Protein AF-0000000084341054 (afdb_homodimer)

Radius of gyration: 23.6 Å; Cα contacts (8 Å, |Δi|>4): 1205; chains: 2; bounding box: 48×71×56 Å

Structure (mmCIF, N/CA/C/O backbone):
data_AF-0000000084341054-model_v1
#
loop_
_entity.id
_entity.type
_entity.pdbx_description
1 polymer 'Sugar phosphate isomerase/epimerase'
#
loop_
_atom_site.group_PDB
_atom_site.id
_atom_site.type_symbol
_atom_site.label_atom_id
_atom_site.label_alt_id
_atom_site.label_comp_id
_atom_site.label_asym_id
_atom_site.label_entity_id
_atom_site.label_seq_id
_atom_site.pdbx_PDB_ins_code
_atom_site.Cartn_x
_atom_site.Cartn_y
_atom_site.Cartn_z
_atom_site.occupancy
_atom_site.B_iso_or_equiv
_atom_site.auth_seq_id
_atom_site.auth_comp_id
_atom_site.auth_asym_id
_atom_site.auth_atom_id
_atom_site.pdbx_PDB_model_num
ATOM 1 N N . MET A 1 1 ? 18.031 -20.375 -13.469 1 88.19 1 MET A N 1
ATOM 2 C CA . MET A 1 1 ? 16.781 -20.484 -12.711 1 88.19 1 MET A CA 1
ATOM 3 C C . MET A 1 1 ? 16.094 -19.125 -12.625 1 88.19 1 MET A C 1
ATOM 5 O O . MET A 1 1 ? 16.703 -18.125 -12.211 1 88.19 1 MET A O 1
ATOM 9 N N . ILE A 1 2 ? 14.844 -19.094 -13.148 1 96.06 2 ILE A N 1
ATOM 10 C CA . ILE A 1 2 ? 14.109 -17.828 -13.211 1 96.06 2 ILE A CA 1
ATOM 11 C C . ILE A 1 2 ? 13 -17.828 -12.164 1 96.06 2 ILE A C 1
ATOM 13 O O . ILE A 1 2 ? 11.992 -18.531 -12.32 1 96.06 2 ILE A O 1
ATOM 17 N N . LEU A 1 3 ? 13.227 -17.141 -11.102 1 98.44 3 LEU A N 1
ATOM 18 C CA . LEU A 1 3 ? 12.25 -17.031 -10.016 1 98.44 3 LEU A CA 1
ATOM 19 C C . LEU A 1 3 ? 11.82 -15.57 -9.828 1 98.44 3 LEU A C 1
ATOM 21 O O . LEU A 1 3 ? 12.602 -14.656 -10.062 1 98.44 3 LEU A O 1
ATOM 25 N N . GLY A 1 4 ? 10.609 -15.43 -9.477 1 98.5 4 GLY A N 1
ATOM 26 C CA . GLY A 1 4 ? 10.117 -14.117 -9.062 1 98.5 4 GLY A CA 1
ATOM 27 C C . GLY A 1 4 ? 10.031 -13.961 -7.559 1 98.5 4 GLY A C 1
ATOM 28 O O . GLY A 1 4 ? 9.93 -14.945 -6.828 1 98.5 4 GLY A O 1
ATOM 29 N N . CYS A 1 5 ? 10.117 -12.742 -7.105 1 98.69 5 CYS A N 1
ATOM 30 C CA . CYS A 1 5 ? 9.875 -12.359 -5.719 1 98.69 5 CYS A CA 1
ATOM 31 C C . CYS A 1 5 ? 8.547 -11.617 -5.582 1 98.69 5 CYS A C 1
ATOM 33 O O . CYS A 1 5 ? 8.414 -10.484 -6.051 1 98.69 5 CYS A O 1
ATOM 35 N N . SER A 1 6 ? 7.629 -12.273 -4.914 1 97.94 6 SER A N 1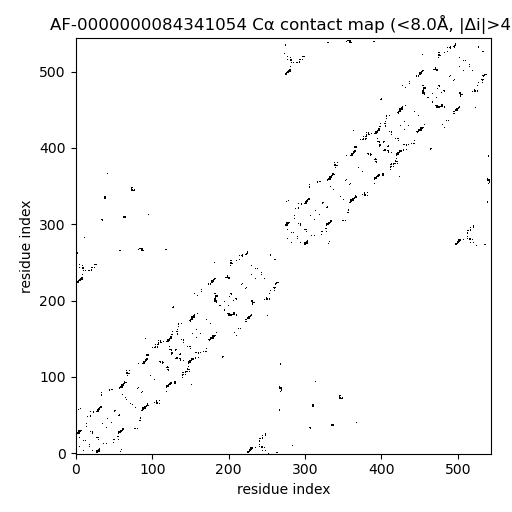
ATOM 36 C CA . SER A 1 6 ? 6.316 -11.656 -4.738 1 97.94 6 SER A CA 1
ATOM 37 C C . SER A 1 6 ? 6.422 -10.312 -4.031 1 97.94 6 SER A C 1
ATOM 39 O O . SER A 1 6 ? 7.32 -10.109 -3.211 1 97.94 6 SER A O 1
ATOM 41 N N . ALA A 1 7 ? 5.449 -9.461 -4.332 1 93.5 7 ALA A N 1
ATOM 42 C CA . ALA A 1 7 ? 5.352 -8.195 -3.613 1 93.5 7 ALA A CA 1
ATOM 43 C C . ALA A 1 7 ? 5.219 -8.422 -2.111 1 93.5 7 ALA A C 1
ATOM 45 O O . ALA A 1 7 ? 5.648 -7.59 -1.309 1 93.5 7 ALA A O 1
ATOM 46 N N . ASN A 1 8 ? 4.75 -9.562 -1.712 1 94.31 8 ASN A N 1
ATOM 47 C CA . ASN A 1 8 ? 4.383 -9.82 -0.324 1 94.31 8 ASN A CA 1
ATOM 48 C C . ASN A 1 8 ? 5.523 -10.484 0.443 1 94.31 8 ASN A C 1
ATOM 50 O O . ASN A 1 8 ? 5.469 -10.602 1.668 1 94.31 8 ASN A O 1
ATOM 54 N N . THR A 1 9 ? 6.551 -10.906 -0.236 1 97.38 9 THR A N 1
ATOM 55 C CA . THR A 1 9 ? 7.695 -11.523 0.423 1 97.38 9 THR A CA 1
ATOM 56 C C . THR A 1 9 ? 8.555 -10.477 1.125 1 97.38 9 THR A C 1
ATOM 58 O O . THR A 1 9 ? 9.047 -10.703 2.23 1 97.38 9 THR A O 1
ATOM 61 N N . LEU A 1 10 ? 8.734 -9.32 0.478 1 94.5 10 LEU A N 1
ATOM 62 C CA . LEU A 1 10 ? 9.438 -8.172 1.039 1 94.5 10 LEU A CA 1
ATOM 63 C C . LEU A 1 10 ? 8.484 -7.004 1.254 1 94.5 10 LEU A C 1
ATOM 65 O O . LEU A 1 10 ? 8.781 -5.875 0.859 1 94.5 10 LEU A O 1
ATOM 69 N N . ARG A 1 11 ? 7.406 -7.254 1.895 1 89.12 11 ARG A N 1
ATOM 70 C CA . ARG A 1 11 ? 6.199 -6.438 1.834 1 89.12 11 ARG A CA 1
ATOM 71 C C . ARG A 1 11 ? 6.406 -5.102 2.535 1 89.12 11 ARG A C 1
ATOM 73 O O . ARG A 1 11 ? 5.641 -4.156 2.322 1 89.12 11 ARG A O 1
ATOM 80 N N . PHE A 1 12 ? 7.445 -4.988 3.338 1 84.19 12 PHE A N 1
ATOM 81 C CA . PHE A 1 12 ? 7.586 -3.727 4.055 1 84.19 12 PHE A CA 1
ATOM 82 C C . PHE A 1 12 ? 8.719 -2.895 3.471 1 84.19 12 PHE A C 1
ATOM 84 O O . PHE A 1 12 ? 8.93 -1.75 3.877 1 84.19 12 PHE A O 1
ATOM 91 N N . ALA A 1 13 ? 9.445 -3.426 2.5 1 88.44 13 ALA A N 1
ATOM 92 C CA . ALA A 1 13 ? 10.492 -2.66 1.828 1 88.44 13 ALA A CA 1
ATOM 93 C C . ALA A 1 13 ? 9.898 -1.725 0.777 1 88.44 13 ALA A C 1
ATOM 95 O O . ALA A 1 13 ? 8.961 -2.094 0.07 1 88.44 13 ALA A O 1
ATOM 96 N N . ASP A 1 14 ? 10.469 -0.523 0.725 1 85.88 14 ASP A N 1
ATOM 97 C CA . ASP A 1 14 ? 10.047 0.362 -0.358 1 85.88 14 ASP A CA 1
ATOM 98 C C . ASP A 1 14 ? 10.508 -0.176 -1.713 1 85.88 14 ASP A C 1
ATOM 100 O O . ASP A 1 14 ? 11.297 -1.122 -1.777 1 85.88 14 ASP A O 1
ATOM 104 N N . LEU A 1 15 ? 10.039 0.408 -2.762 1 91.56 15 LEU A N 1
ATOM 105 C CA . LEU A 1 15 ? 10.211 -0.171 -4.09 1 91.56 15 LEU A CA 1
ATOM 106 C C . LEU A 1 15 ? 11.688 -0.258 -4.457 1 91.56 15 LEU A C 1
ATOM 108 O O . LEU A 1 15 ? 12.164 -1.316 -4.867 1 91.56 15 LEU A O 1
ATOM 112 N N . PRO A 1 16 ? 12.5 0.82 -4.266 1 91.88 16 PRO A N 1
ATOM 113 C CA . PRO A 1 16 ? 13.914 0.701 -4.617 1 91.88 16 PRO A CA 1
ATOM 114 C C . PRO A 1 16 ? 14.633 -0.383 -3.816 1 91.88 16 PRO A C 1
ATOM 116 O O . PRO A 1 16 ? 15.414 -1.157 -4.379 1 91.88 16 PRO A O 1
ATOM 119 N N . THR A 1 17 ? 14.312 -0.455 -2.564 1 92.5 17 THR A N 1
ATOM 120 C CA . THR A 1 17 ? 14.93 -1.463 -1.709 1 92.5 17 THR A CA 1
ATOM 121 C C . THR A 1 17 ? 14.5 -2.865 -2.135 1 92.5 17 THR A C 1
ATOM 123 O O . THR A 1 17 ? 15.328 -3.777 -2.197 1 92.5 17 THR A O 1
ATOM 126 N N . ARG A 1 18 ? 13.266 -3.014 -2.424 1 95.88 18 ARG A N 1
ATOM 127 C CA . ARG A 1 18 ? 12.742 -4.316 -2.828 1 95.88 18 ARG A CA 1
ATOM 128 C C . ARG A 1 18 ? 13.391 -4.785 -4.125 1 95.88 18 ARG A C 1
ATOM 130 O O . ARG A 1 18 ? 13.773 -5.949 -4.25 1 95.88 18 ARG A O 1
ATOM 137 N N . VAL A 1 19 ? 13.477 -3.898 -5.078 1 97.44 19 VAL A N 1
ATOM 138 C CA . VAL A 1 19 ? 14.062 -4.223 -6.375 1 97.44 19 VAL A CA 1
ATOM 139 C C . VAL A 1 19 ? 15.531 -4.605 -6.195 1 97.44 19 VAL A C 1
ATOM 141 O O . VAL A 1 19 ? 15.977 -5.641 -6.695 1 97.44 19 VAL A O 1
ATOM 144 N N . GLY A 1 20 ? 16.25 -3.795 -5.477 1 97.62 20 GLY A N 1
ATOM 145 C CA . GLY A 1 20 ? 17.656 -4.066 -5.246 1 97.62 20 GLY A CA 1
ATOM 146 C C . GLY A 1 20 ? 17.891 -5.363 -4.5 1 97.62 20 GLY A C 1
ATOM 147 O O . GLY A 1 20 ? 18.75 -6.168 -4.898 1 97.62 20 GLY A O 1
ATOM 148 N N . ALA A 1 21 ? 17.156 -5.59 -3.43 1 98 21 ALA A N 1
ATOM 149 C CA . ALA A 1 21 ? 17.328 -6.785 -2.605 1 98 21 ALA A CA 1
ATOM 150 C C . ALA A 1 21 ? 16.969 -8.047 -3.395 1 98 21 ALA A C 1
ATOM 152 O O . ALA A 1 21 ? 17.672 -9.055 -3.32 1 98 21 ALA A O 1
ATOM 153 N N . ALA A 1 22 ? 15.898 -7.949 -4.141 1 98.56 22 ALA A N 1
ATOM 154 C CA . ALA A 1 22 ? 15.477 -9.094 -4.941 1 98.56 22 ALA A CA 1
ATOM 155 C C . ALA A 1 22 ? 16.516 -9.438 -6.004 1 98.56 22 ALA 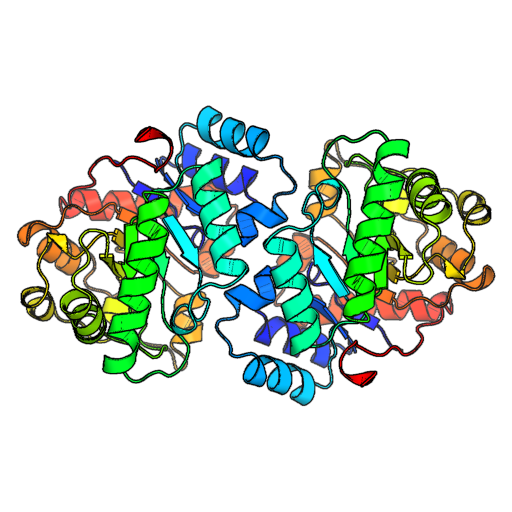A C 1
ATOM 157 O O . ALA A 1 22 ? 16.906 -10.602 -6.164 1 98.56 22 ALA A O 1
ATOM 158 N N . ALA A 1 23 ? 16.969 -8.414 -6.688 1 98.5 23 ALA A N 1
ATOM 159 C CA . ALA A 1 23 ? 17.984 -8.617 -7.727 1 98.5 23 ALA A CA 1
ATOM 160 C C . ALA A 1 23 ? 19.266 -9.211 -7.145 1 98.5 23 ALA A C 1
ATOM 162 O O . ALA A 1 23 ? 19.812 -10.164 -7.699 1 98.5 23 ALA A O 1
ATOM 163 N N . ALA A 1 24 ? 19.688 -8.68 -6.055 1 98.44 24 ALA A N 1
ATOM 164 C CA . ALA A 1 24 ? 20.922 -9.133 -5.422 1 98.44 24 ALA A CA 1
ATOM 165 C C . ALA A 1 24 ? 20.812 -10.586 -4.973 1 98.44 24 ALA A C 1
ATOM 167 O O . ALA A 1 24 ? 21.797 -11.328 -5 1 98.44 24 ALA A O 1
ATOM 168 N N . ALA A 1 25 ? 19.641 -10.984 -4.582 1 98.69 25 ALA A N 1
ATOM 169 C CA . ALA A 1 25 ? 19.422 -12.352 -4.113 1 98.69 25 ALA A CA 1
ATOM 170 C C . ALA A 1 25 ? 19.391 -13.328 -5.281 1 98.69 25 ALA A C 1
ATOM 172 O O . ALA A 1 25 ? 19.578 -14.539 -5.094 1 98.69 25 ALA A O 1
ATOM 173 N N . GLY A 1 26 ? 19.047 -12.797 -6.465 1 98.56 26 GLY A N 1
ATOM 174 C CA . GLY A 1 26 ? 19.047 -13.672 -7.629 1 98.56 26 GLY A CA 1
ATOM 175 C C . GLY A 1 26 ? 17.703 -13.719 -8.336 1 98.56 26 GLY A C 1
ATOM 176 O O . GLY A 1 26 ? 17.578 -14.359 -9.383 1 98.56 26 GLY A O 1
ATOM 177 N N . PHE A 1 27 ? 16.703 -13.023 -7.809 1 98.75 27 PHE A N 1
ATOM 178 C CA . PHE A 1 27 ? 15.391 -13.016 -8.453 1 98.75 27 PHE A CA 1
ATOM 179 C C . PHE A 1 27 ? 15.445 -12.289 -9.789 1 98.75 27 PHE A C 1
ATOM 181 O O . PHE A 1 27 ? 16.109 -11.258 -9.914 1 98.75 27 PHE A O 1
ATOM 188 N N . ALA A 1 28 ? 14.711 -12.836 -10.758 1 97.38 28 ALA A N 1
ATOM 189 C CA . ALA A 1 28 ? 14.656 -12.234 -12.086 1 97.38 28 ALA A CA 1
ATOM 190 C C . ALA A 1 28 ? 13.414 -11.367 -12.25 1 97.38 28 ALA A C 1
ATOM 192 O O . ALA A 1 28 ? 13.32 -10.57 -13.18 1 97.38 28 ALA A O 1
ATOM 193 N N . GLY A 1 29 ? 12.484 -11.578 -11.406 1 97.56 29 GLY A N 1
ATOM 194 C CA . GLY A 1 29 ? 11.242 -10.82 -11.438 1 97.56 29 GLY A CA 1
ATOM 195 C C . GLY A 1 29 ? 10.742 -10.43 -10.062 1 97.56 29 GLY A C 1
ATOM 196 O O . GLY A 1 29 ? 11.164 -11.008 -9.055 1 97.56 29 GLY A O 1
ATOM 197 N N . ILE A 1 30 ? 9.875 -9.43 -10.047 1 98.06 30 ILE A N 1
ATOM 198 C CA . ILE A 1 30 ? 9.211 -9.039 -8.805 1 98.06 30 ILE A CA 1
ATOM 199 C C . ILE A 1 30 ? 7.711 -8.883 -9.047 1 98.06 30 ILE A C 1
ATOM 201 O O . ILE A 1 30 ? 7.277 -8.727 -10.195 1 98.06 30 ILE A O 1
ATOM 205 N N . GLY A 1 31 ? 7.023 -9.055 -7.984 1 97.19 31 GLY A N 1
ATOM 206 C CA . GLY A 1 31 ? 5.637 -8.625 -7.98 1 97.19 31 GLY A CA 1
ATOM 207 C C . GLY A 1 31 ? 5.461 -7.195 -7.504 1 97.19 31 GLY A C 1
ATOM 208 O O . GLY A 1 31 ? 6.285 -6.68 -6.746 1 97.19 31 GLY A O 1
ATOM 209 N N . LEU A 1 32 ? 4.43 -6.609 -7.957 1 94.94 32 LEU A N 1
ATOM 210 C CA . LEU A 1 32 ? 4.047 -5.281 -7.488 1 94.94 32 LEU A CA 1
ATOM 211 C C . LEU A 1 32 ? 2.566 -5.238 -7.125 1 94.94 32 LEU A C 1
ATOM 213 O O . LEU A 1 32 ? 1.76 -5.969 -7.707 1 94.94 32 LEU A O 1
ATOM 217 N N . ARG A 1 33 ? 2.26 -4.406 -6.234 1 91 33 ARG A N 1
ATOM 218 C CA . ARG A 1 33 ? 0.906 -3.908 -6.012 1 91 33 ARG A CA 1
ATOM 219 C C . ARG A 1 33 ? 0.756 -2.48 -6.523 1 91 33 ARG A C 1
ATOM 221 O O . ARG A 1 33 ? 1.747 -1.769 -6.691 1 91 33 ARG A O 1
ATOM 228 N N . LEU A 1 34 ? -0.451 -2.172 -6.816 1 84.81 34 LEU A N 1
ATOM 229 C CA . LEU A 1 34 ? -0.686 -0.802 -7.258 1 84.81 34 LEU A CA 1
ATOM 230 C C . LEU A 1 34 ? -0.076 0.196 -6.281 1 84.81 34 LEU A C 1
ATOM 232 O O . LEU A 1 34 ? 0.498 1.206 -6.695 1 84.81 34 LEU A O 1
ATOM 236 N N . CYS A 1 35 ? -0.125 -0.14 -5.047 1 81.81 35 CYS A N 1
ATOM 237 C CA . CYS A 1 35 ? 0.349 0.757 -3.998 1 81.81 35 CYS A CA 1
ATOM 238 C C . CYS A 1 35 ? 1.859 0.944 -4.082 1 81.81 35 CYS A C 1
ATOM 240 O O . CYS A 1 35 ? 2.375 2.018 -3.764 1 81.81 35 CYS A O 1
ATOM 242 N N . ASP A 1 36 ? 2.578 -0.089 -4.48 1 87.12 36 ASP A N 1
ATOM 243 C CA . ASP A 1 36 ? 4.027 0.001 -4.641 1 87.12 36 ASP A CA 1
ATOM 244 C C . ASP A 1 36 ? 4.398 1.045 -5.691 1 87.12 36 ASP A C 1
ATOM 246 O O . ASP A 1 36 ? 5.449 1.684 -5.594 1 87.12 36 ASP A O 1
ATOM 250 N N . TYR A 1 37 ? 3.531 1.146 -6.559 1 84.06 37 TYR A N 1
ATOM 251 C CA . TYR A 1 37 ? 3.734 2.074 -7.664 1 84.06 37 TYR A CA 1
ATOM 252 C C . TYR A 1 37 ? 3.346 3.492 -7.266 1 84.06 37 TYR A C 1
ATOM 254 O O . TYR A 1 37 ? 4.148 4.422 -7.391 1 84.06 37 TYR A O 1
ATOM 262 N N . VAL A 1 38 ? 2.172 3.607 -6.715 1 79.12 38 VAL A N 1
ATOM 263 C CA . VAL A 1 38 ? 1.597 4.918 -6.426 1 79.12 38 VAL A CA 1
ATOM 264 C C . VAL A 1 38 ? 2.352 5.57 -5.27 1 79.12 38 VAL A C 1
ATOM 266 O O . VAL A 1 38 ? 2.518 6.793 -5.238 1 79.12 38 VAL A O 1
ATOM 269 N N . ASP A 1 39 ? 2.854 4.762 -4.375 1 79.25 39 ASP A N 1
ATOM 270 C CA . ASP A 1 39 ? 3.465 5.293 -3.162 1 79.25 39 ASP A CA 1
ATOM 271 C C . ASP A 1 39 ? 4.98 5.406 -3.314 1 79.25 39 ASP A C 1
ATOM 273 O O . ASP A 1 39 ? 5.668 5.875 -2.404 1 79.25 39 ASP A O 1
ATOM 277 N N . ALA A 1 40 ? 5.527 5.016 -4.453 1 82.5 40 ALA A N 1
ATOM 278 C CA . ALA A 1 40 ? 6.977 4.984 -4.637 1 82.5 40 ALA A CA 1
ATOM 279 C C . ALA A 1 40 ? 7.562 6.395 -4.613 1 82.5 40 ALA A C 1
ATOM 281 O O . ALA A 1 40 ? 8.742 6.574 -4.312 1 82.5 40 ALA A O 1
ATOM 282 N N . GLY A 1 41 ? 6.715 7.367 -5.016 1 75.88 41 GLY A N 1
ATOM 283 C CA . GLY A 1 41 ? 7.242 8.719 -5.133 1 75.88 41 GLY A CA 1
ATOM 284 C C . GLY A 1 41 ? 8.25 8.867 -6.262 1 75.88 41 GLY A C 1
ATOM 285 O O . GLY A 1 41 ? 9.211 9.625 -6.145 1 75.88 41 GLY A O 1
ATOM 286 N N . LEU A 1 42 ? 8.242 8.008 -7.234 1 80.19 42 LEU A N 1
ATOM 287 C CA . LEU A 1 42 ? 9.109 8 -8.406 1 80.19 42 LEU A CA 1
ATOM 288 C C . LEU A 1 42 ? 8.297 8.18 -9.688 1 80.19 42 LEU A C 1
ATOM 290 O O . LEU A 1 42 ? 7.148 7.742 -9.766 1 80.19 42 LEU A O 1
ATOM 294 N N . SER A 1 43 ? 8.922 8.828 -10.664 1 80.12 43 SER A N 1
ATOM 295 C CA . SER A 1 43 ? 8.305 8.875 -11.984 1 80.12 43 SER A CA 1
ATOM 296 C C . SER A 1 43 ? 8.305 7.504 -12.648 1 80.12 43 SER A C 1
ATOM 298 O O . SER A 1 43 ? 9.062 6.617 -12.242 1 80.12 43 SER A O 1
ATOM 300 N N . ASP A 1 44 ? 7.465 7.336 -13.703 1 86.25 44 ASP A N 1
ATOM 301 C CA . ASP A 1 44 ? 7.461 6.094 -14.469 1 86.25 44 ASP A CA 1
ATOM 302 C C . ASP A 1 44 ? 8.852 5.793 -15.031 1 86.25 44 ASP A C 1
ATOM 304 O O . ASP A 1 44 ? 9.305 4.648 -14.992 1 86.25 44 ASP A O 1
ATOM 308 N N . GLU A 1 45 ? 9.508 6.836 -15.523 1 88.75 45 GLU A N 1
ATOM 309 C CA . GLU A 1 45 ? 10.852 6.684 -16.078 1 88.75 45 GLU A CA 1
ATOM 310 C C . GLU A 1 45 ? 11.836 6.215 -15.023 1 88.75 45 GLU A C 1
ATOM 312 O O . GLU A 1 45 ? 12.664 5.336 -15.273 1 88.75 45 GLU A O 1
ATOM 317 N N . ALA A 1 46 ? 11.703 6.785 -13.867 1 89 46 ALA A N 1
ATOM 318 C CA . ALA A 1 46 ? 12.602 6.414 -12.781 1 89 46 ALA A CA 1
ATOM 319 C C . ALA A 1 46 ? 12.383 4.965 -12.352 1 89 46 ALA A C 1
ATOM 321 O O . ALA A 1 46 ? 13.336 4.262 -12.008 1 89 46 ALA A O 1
ATOM 322 N N . ILE A 1 47 ? 11.148 4.559 -12.375 1 92.19 47 ILE A N 1
ATOM 323 C CA . ILE A 1 47 ? 10.828 3.182 -12.008 1 92.19 47 ILE A CA 1
ATOM 324 C C . ILE A 1 47 ? 11.383 2.225 -13.062 1 92.19 47 ILE A C 1
ATOM 326 O O . ILE A 1 47 ? 12 1.21 -12.727 1 92.19 47 ILE A O 1
ATOM 330 N N . ARG A 1 48 ? 11.219 2.566 -14.328 1 94.12 48 ARG A N 1
ATOM 331 C CA . ARG A 1 48 ? 11.75 1.73 -15.398 1 94.12 48 ARG A CA 1
ATOM 332 C C . ARG A 1 48 ? 13.273 1.642 -15.32 1 94.12 48 ARG A C 1
ATOM 334 O O . ARG A 1 48 ? 13.844 0.56 -15.469 1 94.12 48 ARG A O 1
ATOM 341 N N . ASP A 1 49 ? 13.883 2.768 -15.07 1 95.69 49 ASP A N 1
ATOM 342 C CA . ASP A 1 49 ? 15.336 2.801 -14.938 1 95.69 49 ASP A CA 1
ATOM 343 C C . ASP A 1 49 ? 15.805 1.925 -13.781 1 95.69 49 ASP A C 1
ATOM 345 O O . ASP A 1 49 ? 16.812 1.228 -13.883 1 95.69 49 ASP A O 1
ATOM 349 N N . LEU A 1 50 ? 15.086 2.016 -12.727 1 95.75 50 LEU A N 1
ATOM 350 C CA . LEU A 1 50 ? 15.383 1.217 -11.539 1 95.75 50 LEU A CA 1
ATOM 351 C C . LEU A 1 50 ? 15.344 -0.273 -11.867 1 95.75 50 LEU A C 1
ATOM 353 O O . LEU A 1 50 ? 16.266 -1.014 -11.523 1 95.75 50 LEU A O 1
ATOM 357 N N . LEU A 1 51 ? 14.273 -0.684 -12.539 1 96.88 51 LEU A N 1
ATOM 358 C CA . LEU A 1 51 ? 14.102 -2.082 -12.922 1 96.88 51 LEU A CA 1
ATOM 359 C C . LEU A 1 51 ? 15.195 -2.52 -13.898 1 96.88 51 LEU A C 1
ATOM 361 O O . LEU A 1 51 ? 15.82 -3.561 -13.703 1 96.88 51 LEU A O 1
ATOM 365 N N . ASP A 1 52 ? 15.477 -1.721 -14.891 1 96.12 52 ASP A N 1
ATOM 366 C CA . ASP A 1 52 ? 16.484 -2.027 -15.914 1 96.12 52 ASP A CA 1
ATOM 367 C C . ASP A 1 52 ? 17.875 -2.129 -15.305 1 96.12 52 ASP A C 1
ATOM 369 O O . ASP A 1 52 ? 18.641 -3.041 -15.633 1 96.12 52 ASP A O 1
ATOM 373 N N . HIS A 1 53 ? 18.141 -1.208 -14.492 1 97.5 53 HIS A N 1
ATOM 374 C CA . HIS A 1 53 ? 19.453 -1.167 -13.852 1 97.5 53 HIS A CA 1
ATOM 375 C C . HIS A 1 53 ? 19.734 -2.457 -13.094 1 97.5 53 HIS A C 1
ATOM 377 O O . HIS A 1 53 ? 20.875 -2.918 -13.039 1 97.5 53 HIS A O 1
ATOM 383 N N . HIS A 1 54 ? 18.734 -3.031 -12.547 1 97.88 54 HIS A N 1
ATOM 384 C CA . HIS A 1 54 ? 18.906 -4.219 -11.711 1 97.88 54 HIS A CA 1
ATOM 385 C C . HIS A 1 54 ? 18.594 -5.488 -12.492 1 97.88 54 HIS A C 1
ATOM 387 O O . HIS A 1 54 ? 18.703 -6.594 -11.961 1 97.88 54 HIS A O 1
ATOM 393 N N . GLY A 1 55 ? 18.156 -5.324 -13.711 1 96 55 GLY A N 1
ATOM 394 C CA . GLY A 1 55 ? 17.828 -6.473 -14.547 1 96 55 GLY A CA 1
ATOM 395 C C . GLY A 1 55 ? 16.641 -7.262 -14.047 1 96 55 GLY A C 1
ATOM 396 O O . GLY A 1 55 ? 16.625 -8.492 -14.102 1 96 55 GLY A O 1
ATOM 397 N N . VAL A 1 56 ? 15.688 -6.598 -13.445 1 96.56 56 VAL A N 1
ATOM 398 C CA . VAL A 1 56 ? 14.484 -7.23 -12.922 1 96.56 56 VAL A CA 1
ATOM 399 C C . VAL A 1 56 ? 13.266 -6.742 -13.695 1 96.56 56 VAL A C 1
ATOM 401 O O . VAL A 1 56 ? 13.234 -5.602 -14.164 1 96.56 56 VAL A O 1
ATOM 404 N N . ARG A 1 57 ? 12.297 -7.652 -13.883 1 96.38 57 ARG A N 1
ATOM 405 C CA . ARG A 1 57 ? 11.031 -7.316 -14.531 1 96.38 57 ARG A CA 1
ATOM 406 C C . ARG A 1 57 ? 9.859 -7.539 -13.594 1 96.38 57 ARG A C 1
ATOM 408 O O . ARG A 1 57 ? 9.984 -8.25 -12.594 1 96.38 57 ARG A O 1
ATOM 415 N N . VAL A 1 58 ? 8.766 -6.934 -13.961 1 97.56 58 VAL A N 1
ATOM 416 C CA . VAL A 1 58 ? 7.57 -7.141 -13.148 1 97.56 58 VAL A CA 1
ATOM 417 C C . VAL A 1 58 ? 6.801 -8.359 -13.656 1 97.56 58 VAL A C 1
ATOM 419 O O . VAL A 1 58 ? 6.262 -8.344 -14.758 1 97.56 58 VAL A O 1
ATOM 422 N N . LEU A 1 59 ? 6.801 -9.328 -12.867 1 97.31 59 LEU A N 1
ATOM 423 C CA . LEU A 1 59 ? 6.141 -10.578 -13.234 1 97.31 59 LEU A CA 1
ATOM 424 C C . LEU A 1 59 ? 4.645 -10.508 -12.938 1 97.31 59 LEU A C 1
ATOM 426 O O . LEU A 1 59 ? 3.826 -10.906 -13.773 1 97.31 59 LEU A O 1
ATOM 430 N N . GLU A 1 60 ? 4.32 -9.977 -11.828 1 97.19 60 GLU A N 1
ATOM 431 C CA . GLU A 1 60 ? 2.955 -10.094 -11.328 1 97.19 60 GLU A CA 1
ATOM 432 C C . GLU A 1 60 ? 2.486 -8.781 -10.695 1 97.19 60 GLU A C 1
ATOM 434 O O . GLU A 1 60 ? 3.236 -8.141 -9.961 1 97.19 60 GLU A O 1
ATOM 439 N N . LEU A 1 61 ? 1.298 -8.383 -11.055 1 95.44 61 LEU A N 1
ATOM 440 C CA . LEU A 1 61 ? 0.545 -7.391 -10.297 1 95.44 61 LEU A CA 1
ATOM 441 C C . LEU A 1 61 ? -0.497 -8.062 -9.406 1 95.44 61 LEU A C 1
ATOM 443 O O . LEU A 1 61 ? -1.195 -8.977 -9.844 1 95.44 61 LEU A O 1
ATOM 447 N N . GLU A 1 62 ? -0.504 -7.691 -8.211 1 91.31 62 GLU A N 1
ATOM 448 C CA . GLU A 1 62 ? -1.5 -8.242 -7.297 1 91.31 62 GLU A CA 1
ATOM 449 C C . GLU A 1 62 ? -2.541 -7.191 -6.918 1 91.31 62 GLU A C 1
ATOM 451 O O . GLU A 1 62 ? -2.191 -6.055 -6.59 1 91.31 62 GLU A O 1
ATOM 456 N N . HIS A 1 63 ? -3.744 -7.539 -7 1 83.56 63 HIS A N 1
ATOM 457 C CA . HIS A 1 63 ? -4.809 -6.629 -6.598 1 83.56 63 HIS A CA 1
ATOM 458 C C . HIS A 1 63 ? -6.012 -7.391 -6.059 1 83.56 63 HIS A C 1
ATOM 460 O O . HIS A 1 63 ? -6.293 -8.508 -6.5 1 83.56 63 HIS A O 1
ATOM 466 N N . THR A 1 64 ? -6.805 -6.805 -5.121 1 75.62 64 THR A N 1
ATOM 467 C CA . THR A 1 64 ? -7.816 -7.566 -4.391 1 75.62 64 THR A CA 1
ATOM 468 C C . THR A 1 64 ? -9.18 -6.887 -4.484 1 75.62 64 THR A C 1
ATOM 470 O O . THR A 1 64 ? -10.102 -7.238 -3.752 1 75.62 64 THR A O 1
ATOM 473 N N . TRP A 1 65 ? -9.414 -5.992 -5.445 1 75 65 TRP A N 1
ATOM 474 C CA . TRP A 1 65 ? -10.695 -5.305 -5.523 1 75 65 TRP A CA 1
ATOM 475 C C . TRP A 1 65 ? -11.781 -6.234 -6.043 1 75 65 TRP A C 1
ATOM 477 O O . TRP A 1 65 ? -11.492 -7.332 -6.527 1 75 65 TRP A O 1
ATOM 487 N N . ASP A 1 66 ? -13 -5.844 -5.793 1 83.88 66 ASP A N 1
ATOM 488 C CA . ASP A 1 66 ? -14.117 -6.605 -6.332 1 83.88 66 ASP A CA 1
ATOM 489 C C . ASP A 1 66 ? -14.25 -6.402 -7.84 1 83.88 66 ASP A C 1
ATOM 491 O O . ASP A 1 66 ? -15.016 -5.551 -8.289 1 83.88 66 ASP A O 1
ATOM 495 N N . TRP A 1 67 ? -13.57 -7.238 -8.578 1 88.19 67 TRP A N 1
ATOM 496 C CA . TRP A 1 67 ? -13.508 -7.094 -10.031 1 88.19 67 TRP A CA 1
ATOM 497 C C . TRP A 1 67 ? -14.82 -7.535 -10.672 1 88.19 67 TRP A C 1
ATOM 499 O O . TRP A 1 67 ? -15.023 -7.348 -11.875 1 88.19 67 TRP A O 1
ATOM 509 N N . SER A 1 68 ? -15.719 -8.117 -9.836 1 90.31 68 SER A N 1
ATOM 510 C CA . SER A 1 68 ? -16.984 -8.57 -10.391 1 90.31 68 SER A CA 1
ATOM 511 C C . SER A 1 68 ? -17.891 -7.387 -10.742 1 90.31 68 SER A C 1
ATOM 513 O O . SER A 1 68 ? -18.875 -7.543 -11.469 1 90.31 68 SER A O 1
ATOM 515 N N . LEU A 1 69 ? -17.531 -6.223 -10.281 1 85.38 69 LEU A N 1
ATOM 516 C CA . LEU A 1 69 ? -18.391 -5.051 -10.453 1 85.38 69 LEU A CA 1
ATOM 517 C C . LEU A 1 69 ? -18.094 -4.344 -11.766 1 85.38 69 LEU A C 1
ATOM 519 O O . LEU A 1 69 ? -18.766 -3.379 -12.125 1 85.38 69 LEU A O 1
ATOM 523 N N . GLY A 1 70 ? -17.172 -4.809 -12.477 1 84.81 70 GLY A N 1
ATOM 524 C CA . GLY A 1 70 ? -16.844 -4.238 -13.773 1 84.81 70 GLY A CA 1
ATOM 525 C C . GLY A 1 70 ? -15.75 -3.18 -13.695 1 84.81 70 GLY A C 1
ATOM 526 O O . GLY A 1 70 ? -14.953 -3.176 -12.758 1 84.81 70 GLY A O 1
ATOM 527 N N . GLU A 1 71 ? -15.703 -2.373 -14.711 1 80.81 71 GLU A N 1
ATOM 528 C CA . GLU A 1 71 ? -14.664 -1.355 -14.797 1 80.81 71 GLU A CA 1
ATOM 529 C C . GLU A 1 71 ? -14.727 -0.394 -13.609 1 80.81 71 GLU A C 1
ATOM 531 O O . GLU A 1 71 ? -15.812 0.065 -13.242 1 80.81 71 GLU A O 1
ATOM 536 N N . ASP A 1 72 ? -13.531 -0.287 -13.055 1 82.25 72 ASP A N 1
ATOM 537 C CA . ASP A 1 72 ? -13.461 0.648 -11.93 1 82.25 72 ASP A CA 1
ATOM 538 C C . ASP A 1 72 ? -12.148 1.422 -11.945 1 82.25 72 ASP A C 1
ATOM 540 O O . ASP A 1 72 ? -11.195 1.028 -12.625 1 82.25 72 ASP A O 1
ATOM 544 N N . PRO A 1 73 ? -12.156 2.537 -11.25 1 81.75 73 PRO A N 1
ATOM 545 C CA . PRO A 1 73 ? -10.969 3.4 -11.281 1 81.75 73 PRO A CA 1
ATOM 546 C C . PRO A 1 73 ? -9.703 2.68 -10.828 1 81.75 73 PRO A C 1
ATOM 548 O O . PRO A 1 73 ? -8.609 2.98 -11.312 1 81.75 73 PRO A O 1
ATOM 551 N N . VAL A 1 74 ? -9.82 1.781 -9.992 1 82.94 74 VAL A N 1
ATOM 552 C CA . VAL A 1 74 ? -8.648 1.052 -9.523 1 82.94 74 VAL A CA 1
ATOM 553 C C . VAL A 1 74 ? -8.109 0.157 -10.633 1 82.94 74 VAL A C 1
ATOM 555 O O . VAL A 1 74 ? -6.898 0.084 -10.852 1 82.94 74 VAL A O 1
ATOM 558 N N . GLU A 1 75 ? -9 -0.494 -11.305 1 88.25 75 GLU A N 1
ATOM 559 C CA . GLU A 1 75 ? -8.617 -1.3 -12.453 1 88.25 75 GLU A CA 1
ATOM 560 C C . GLU A 1 75 ? -7.875 -0.46 -13.492 1 88.25 75 GLU A C 1
ATOM 562 O O . GLU A 1 75 ? -6.859 -0.895 -14.047 1 88.25 75 GLU A O 1
ATOM 567 N N . GLU A 1 76 ? -8.398 0.689 -13.727 1 87.06 76 GLU A N 1
ATOM 568 C CA . GLU A 1 76 ? -7.762 1.579 -14.695 1 87.06 76 GLU A CA 1
ATOM 569 C C . GLU A 1 76 ? -6.344 1.935 -14.266 1 87.06 76 GLU A C 1
ATOM 571 O O . GLU A 1 76 ? -5.438 2 -15.102 1 87.06 76 GLU A O 1
ATOM 576 N N . ALA A 1 77 ? -6.184 2.154 -13.031 1 84 77 ALA A N 1
ATOM 577 C CA . ALA A 1 77 ? -4.852 2.457 -12.508 1 84 77 ALA A CA 1
ATOM 578 C C . ALA A 1 77 ? -3.918 1.261 -12.664 1 84 77 ALA A C 1
ATOM 580 O O . ALA A 1 77 ? -2.734 1.426 -12.969 1 84 77 ALA A O 1
ATOM 581 N N . VAL A 1 78 ? -4.438 0.113 -12.477 1 89.06 78 VAL A N 1
ATOM 582 C CA . VAL A 1 78 ? -3.68 -1.125 -12.617 1 89.06 78 VAL A CA 1
ATOM 583 C C . VAL A 1 78 ? -3.205 -1.279 -14.062 1 89.06 78 VAL A C 1
ATOM 585 O O . VAL A 1 78 ? -2.029 -1.562 -14.305 1 89.06 78 VAL A O 1
ATOM 588 N N . PHE A 1 79 ? -4.094 -1.044 -14.984 1 91.81 79 PHE A N 1
ATOM 589 C CA . PHE A 1 79 ? -3.74 -1.22 -16.391 1 91.81 79 PHE A CA 1
ATOM 590 C C . PHE A 1 79 ? -2.807 -0.108 -16.859 1 91.81 79 PHE A C 1
ATOM 592 O O . PHE A 1 79 ? -1.944 -0.332 -17.703 1 91.81 79 PHE A O 1
ATOM 599 N N . ARG A 1 80 ? -2.939 1.027 -16.281 1 86.94 80 ARG A N 1
ATOM 600 C CA . ARG A 1 80 ? -1.967 2.08 -16.562 1 86.94 80 ARG A CA 1
ATOM 601 C C . ARG A 1 80 ? -0.565 1.659 -16.141 1 86.94 80 ARG A C 1
ATOM 603 O O . ARG A 1 80 ? 0.406 1.89 -16.859 1 86.94 80 ARG A O 1
ATOM 610 N N . LEU A 1 81 ? -0.53 1.15 -14.992 1 88.19 81 LEU A N 1
ATOM 611 C CA . LEU A 1 81 ? 0.741 0.624 -14.508 1 88.19 81 LEU A CA 1
ATOM 612 C C . LEU A 1 81 ? 1.281 -0.446 -15.445 1 88.19 81 LEU A C 1
ATOM 614 O O . LEU A 1 81 ? 2.467 -0.44 -15.789 1 88.19 81 LEU A O 1
ATOM 618 N N . ALA A 1 82 ? 0.448 -1.329 -15.891 1 93.5 82 ALA A N 1
ATOM 619 C CA . ALA A 1 82 ? 0.846 -2.389 -16.812 1 93.5 82 ALA A CA 1
ATOM 620 C C . ALA A 1 82 ? 1.383 -1.808 -18.109 1 93.5 82 ALA A C 1
ATOM 622 O O . ALA A 1 82 ? 2.387 -2.285 -18.656 1 93.5 82 ALA A O 1
ATOM 623 N N . ASP A 1 83 ? 0.747 -0.758 -18.578 1 93.19 83 ASP A N 1
ATOM 624 C CA . ASP A 1 83 ? 1.133 -0.13 -19.828 1 93.19 83 ASP A CA 1
ATOM 625 C C . ASP A 1 83 ? 2.461 0.612 -19.688 1 93.19 83 ASP A C 1
ATOM 627 O O . ASP A 1 83 ? 3.275 0.62 -20.609 1 93.19 83 ASP A O 1
ATOM 631 N N . ARG A 1 84 ? 2.66 1.175 -18.562 1 90.69 84 ARG A N 1
ATOM 632 C CA . ARG A 1 84 ? 3.783 2.09 -18.391 1 90.69 84 ARG A CA 1
ATOM 633 C C . ARG A 1 84 ? 5.031 1.347 -17.922 1 90.69 84 ARG A C 1
ATOM 635 O O . ARG A 1 84 ? 6.148 1.71 -18.281 1 90.69 84 ARG A O 1
ATOM 642 N N . ILE A 1 85 ? 4.852 0.355 -17.109 1 94 85 ILE A N 1
ATOM 643 C CA . ILE A 1 85 ? 5.98 -0.312 -16.469 1 94 85 ILE A CA 1
ATOM 644 C C . ILE A 1 85 ? 6.191 -1.689 -17.094 1 94 85 ILE A C 1
ATOM 646 O O . ILE A 1 85 ? 7.316 -2.184 -17.156 1 94 85 ILE A O 1
ATOM 650 N N . GLY A 1 86 ? 5.129 -2.244 -17.641 1 95.56 86 GLY A N 1
ATOM 651 C CA . GLY A 1 86 ? 5.184 -3.605 -18.156 1 95.56 86 GLY A CA 1
ATOM 652 C C . GLY A 1 86 ? 5.023 -4.656 -17.078 1 95.56 86 GLY A C 1
ATOM 653 O O . GLY A 1 86 ? 5.762 -4.656 -16.094 1 95.56 86 GLY A O 1
ATOM 654 N N . VAL A 1 87 ? 4.07 -5.555 -17.281 1 96.44 87 VAL A N 1
ATOM 655 C CA . VAL A 1 87 ? 3.781 -6.641 -16.359 1 96.44 87 VAL A CA 1
ATOM 656 C C . VAL A 1 87 ? 3.365 -7.891 -17.125 1 96.44 87 VAL A C 1
ATOM 658 O O . VAL A 1 87 ? 2.836 -7.793 -18.234 1 96.44 87 VAL A O 1
ATOM 661 N N . ARG A 1 88 ? 3.633 -8.969 -16.562 1 97.12 88 ARG A N 1
ATOM 662 C CA . ARG A 1 88 ? 3.207 -10.172 -17.281 1 97.12 88 ARG A CA 1
ATOM 663 C C . ARG A 1 88 ? 1.743 -10.484 -16.984 1 97.12 88 ARG A C 1
ATOM 665 O O . ARG A 1 88 ? 0.956 -10.711 -17.906 1 97.12 88 ARG A O 1
ATOM 672 N N . HIS A 1 89 ? 1.416 -10.523 -15.734 1 97.5 89 HIS A N 1
ATOM 673 C CA . HIS A 1 89 ? 0.049 -10.938 -15.445 1 97.5 89 HIS A CA 1
ATOM 674 C C . HIS A 1 89 ? -0.486 -10.25 -14.195 1 97.5 89 HIS A C 1
ATOM 676 O O . HIS A 1 89 ? 0.283 -9.672 -13.422 1 97.5 89 HIS A O 1
ATOM 682 N N . LEU A 1 90 ? -1.81 -10.219 -14.141 1 97.44 90 LEU A N 1
ATOM 683 C CA . LEU A 1 90 ? -2.576 -9.727 -13 1 97.44 90 LEU A CA 1
ATOM 684 C C . LEU A 1 90 ? -3.113 -10.891 -12.164 1 97.44 90 LEU A C 1
ATOM 686 O O . LEU A 1 90 ? -3.756 -11.797 -12.695 1 97.44 90 LEU A O 1
ATOM 690 N N . ASN A 1 91 ? -2.771 -10.922 -10.906 1 97.38 91 ASN A N 1
ATOM 691 C CA . ASN A 1 91 ? -3.293 -11.891 -9.945 1 97.38 91 ASN A CA 1
ATOM 692 C C . ASN A 1 91 ? -4.52 -11.352 -9.219 1 97.38 91 ASN A C 1
ATOM 694 O O . ASN A 1 91 ? -4.449 -10.32 -8.547 1 97.38 91 ASN A O 1
ATOM 698 N N . VAL A 1 92 ? -5.652 -12.086 -9.305 1 95.19 92 VAL A N 1
ATOM 699 C CA . VAL A 1 92 ? -6.867 -11.539 -8.703 1 95.19 92 VAL A CA 1
ATOM 700 C C . VAL A 1 92 ? -7.543 -12.609 -7.848 1 95.19 92 VAL A C 1
ATOM 702 O O . VAL A 1 92 ? -7.824 -13.711 -8.328 1 95.19 92 VAL A O 1
ATOM 705 N N . PRO A 1 93 ? -7.719 -12.352 -6.543 1 93.75 93 PRO A N 1
ATOM 706 C CA . PRO A 1 93 ? -8.641 -13.133 -5.715 1 93.75 93 PRO A CA 1
ATOM 707 C C . PRO A 1 93 ? -10.055 -12.562 -5.695 1 93.75 93 PRO A C 1
ATOM 709 O O . PRO A 1 93 ? -10.344 -11.602 -6.422 1 93.75 93 PRO A O 1
ATOM 712 N N . MET A 1 94 ? -10.93 -13.203 -5.023 1 91.81 94 MET A N 1
ATOM 713 C CA . MET A 1 94 ? -12.273 -12.688 -4.809 1 91.81 94 MET A CA 1
ATOM 714 C C . MET A 1 94 ? -12.68 -12.805 -3.344 1 91.81 94 MET A C 1
ATOM 716 O O . MET A 1 94 ? -13.023 -13.898 -2.877 1 91.81 94 MET A O 1
ATOM 720 N N . PHE A 1 95 ? -12.727 -11.664 -2.686 1 84.38 95 PHE A N 1
ATOM 721 C CA . PHE A 1 95 ? -13.055 -11.664 -1.265 1 84.38 95 PHE A CA 1
ATOM 722 C C . PHE A 1 95 ? -14.547 -11.438 -1.051 1 84.38 95 PHE A C 1
ATOM 724 O O . PHE A 1 95 ? -15.109 -11.859 -0.04 1 84.38 95 PHE A O 1
ATOM 731 N N . ASP A 1 96 ? -15.172 -10.734 -2.004 1 82.94 96 ASP A N 1
ATOM 732 C CA . ASP A 1 96 ? -16.594 -10.43 -1.874 1 82.94 96 ASP A CA 1
ATOM 733 C C . ASP A 1 96 ? -17.453 -11.664 -2.172 1 82.94 96 ASP A C 1
ATOM 735 O O . ASP A 1 96 ? -17.109 -12.453 -3.055 1 82.94 96 ASP A O 1
ATOM 739 N N . ALA A 1 97 ? -18.516 -11.711 -1.482 1 86.75 97 ALA A N 1
ATOM 740 C CA . ALA A 1 97 ? -19.391 -12.867 -1.628 1 86.75 97 ALA A CA 1
ATOM 741 C C . ALA A 1 97 ? -20.188 -12.781 -2.926 1 86.75 97 ALA A C 1
ATOM 743 O O . ALA A 1 97 ? -20.984 -11.852 -3.123 1 86.75 97 ALA A O 1
ATOM 744 N N . HIS A 1 98 ? -19.906 -13.727 -3.791 1 90.75 98 HIS A N 1
ATOM 745 C CA . HIS A 1 98 ? -20.641 -13.922 -5.031 1 90.75 98 HIS A CA 1
ATOM 746 C C . HIS A 1 98 ? -20.859 -15.398 -5.32 1 90.75 98 HIS A C 1
ATOM 748 O O . HIS A 1 98 ? -19.984 -16.219 -5.07 1 90.75 98 HIS A O 1
ATOM 754 N N . PRO A 1 99 ? -22.125 -15.727 -5.793 1 93.12 99 PRO A N 1
ATOM 755 C CA . PRO A 1 99 ? -22.234 -17.078 -6.34 1 93.12 99 PRO A CA 1
ATOM 756 C C . PRO A 1 99 ? -21.219 -17.344 -7.457 1 93.12 99 PRO A C 1
ATOM 758 O O . PRO A 1 99 ? -20.938 -16.453 -8.258 1 93.12 99 PRO A O 1
ATOM 761 N N . LEU A 1 100 ? -20.688 -18.562 -7.422 1 94.94 100 LEU A N 1
ATOM 762 C CA . LEU A 1 100 ? -19.625 -18.906 -8.367 1 94.94 100 LEU A CA 1
ATOM 763 C C . LEU A 1 100 ? -20.062 -18.641 -9.797 1 94.94 100 LEU A C 1
ATOM 765 O O . LEU A 1 100 ? -19.297 -18.078 -10.594 1 94.94 100 LEU A O 1
ATOM 769 N N . ASP A 1 101 ? -21.312 -19 -10.07 1 95.81 101 ASP A N 1
ATOM 770 C CA . ASP A 1 101 ? -21.797 -18.844 -11.438 1 95.81 101 ASP A CA 1
ATOM 771 C C . ASP A 1 101 ? -21.875 -17.375 -11.844 1 95.81 101 ASP A C 1
ATOM 773 O O . ASP A 1 101 ? -21.734 -17.047 -13.023 1 95.81 101 ASP A O 1
ATOM 777 N N . GLU A 1 102 ? -22 -16.531 -10.898 1 96.62 102 GLU A N 1
ATOM 778 C CA . GLU A 1 102 ? -22.109 -15.102 -11.156 1 96.62 102 GLU A CA 1
ATOM 779 C C . GLU A 1 102 ? -20.734 -14.477 -11.383 1 96.62 102 GLU A C 1
ATOM 781 O O . GLU A 1 102 ? -20.641 -13.328 -11.82 1 96.62 102 GLU A O 1
ATOM 786 N N . LEU A 1 103 ? -19.703 -15.25 -11.156 1 97.5 103 LEU A N 1
ATOM 787 C CA . LEU A 1 103 ? -18.344 -14.727 -11.32 1 97.5 103 LEU A CA 1
ATOM 788 C C . LEU A 1 103 ? -17.828 -14.992 -12.727 1 97.5 103 LEU A C 1
ATOM 790 O O . LEU A 1 103 ? -16.828 -14.406 -13.148 1 97.5 103 LEU A O 1
ATOM 794 N N . VAL A 1 104 ? -18.562 -15.82 -13.508 1 98.25 104 VAL A N 1
ATOM 795 C CA . VAL A 1 104 ? -18.094 -16.266 -14.812 1 98.25 104 VAL A CA 1
ATOM 796 C C . VAL A 1 104 ? -18.016 -15.07 -15.766 1 98.25 104 VAL A C 1
ATOM 798 O O . VAL A 1 104 ? -16.969 -14.773 -16.328 1 98.25 104 VAL A O 1
ATOM 801 N N . GLU A 1 105 ? -19.094 -14.344 -15.922 1 98.06 105 GLU A N 1
ATOM 802 C CA . GLU A 1 105 ? -19.156 -13.227 -16.859 1 98.06 105 GLU A CA 1
ATOM 803 C C . GLU A 1 105 ? -18.234 -12.094 -16.422 1 98.06 105 GLU A C 1
ATOM 805 O O . GLU A 1 105 ? -17.5 -11.539 -17.25 1 98.06 105 GLU A O 1
ATOM 810 N N . PRO A 1 106 ? -18.234 -11.781 -15.141 1 97.12 106 PRO A N 1
ATOM 811 C CA . PRO A 1 106 ? -17.312 -10.742 -14.703 1 97.12 106 PRO A CA 1
ATOM 812 C C . PRO A 1 106 ? -15.844 -11.125 -14.938 1 97.12 106 PRO A C 1
ATOM 814 O O . PRO A 1 106 ? -15.039 -10.273 -15.312 1 97.12 106 PRO A O 1
ATOM 817 N N . PHE A 1 107 ? -15.516 -12.398 -14.742 1 97.88 107 PHE A N 1
ATOM 818 C CA . PHE A 1 107 ? -14.141 -12.82 -14.977 1 97.88 107 PHE A CA 1
ATOM 819 C C . PHE A 1 107 ? -13.797 -12.75 -16.469 1 97.88 107 PHE A C 1
ATOM 821 O O . PHE A 1 107 ? -12.719 -12.281 -16.844 1 97.88 107 PHE A O 1
ATOM 828 N N . ALA A 1 108 ? -14.727 -13.172 -17.25 1 98.5 108 ALA A N 1
ATOM 829 C CA . ALA A 1 108 ? -14.539 -13.039 -18.703 1 98.5 108 ALA A CA 1
ATOM 830 C C . ALA A 1 108 ? -14.336 -11.578 -19.094 1 98.5 108 ALA A C 1
ATOM 832 O O . ALA A 1 108 ? -13.453 -11.258 -19.891 1 98.5 108 ALA A O 1
ATOM 833 N N . GLY A 1 109 ? -15.195 -10.742 -18.531 1 97.81 109 GLY A N 1
ATOM 834 C CA . GLY A 1 109 ? -15.07 -9.32 -18.797 1 97.81 109 GLY A CA 1
ATOM 835 C C . GLY A 1 109 ? -13.727 -8.742 -18.391 1 97.81 109 GLY A C 1
ATOM 836 O O . GLY A 1 109 ? -13.141 -7.941 -19.109 1 97.81 109 GLY A O 1
ATOM 837 N N . LEU A 1 110 ? -13.25 -9.133 -17.25 1 97.38 110 LEU A N 1
ATOM 838 C CA . LEU A 1 110 ? -11.938 -8.703 -16.781 1 97.38 110 LEU A CA 1
ATOM 839 C C . LEU A 1 110 ? -10.836 -9.164 -17.734 1 97.38 110 LEU A C 1
ATOM 841 O O . LEU A 1 110 ? -9.93 -8.391 -18.047 1 97.38 110 LEU A O 1
ATOM 845 N N . CYS A 1 111 ? -10.922 -10.422 -18.172 1 98.06 111 CYS A N 1
ATOM 846 C CA . CYS A 1 111 ? -9.945 -10.961 -19.125 1 98.06 111 CYS A CA 1
ATOM 847 C C . CYS A 1 111 ? -9.961 -10.164 -20.422 1 98.06 111 CYS A C 1
ATOM 849 O O . CYS A 1 111 ? -8.898 -9.859 -20.969 1 98.06 111 CYS A O 1
ATOM 851 N N . ASP A 1 112 ? -11.148 -9.828 -20.875 1 98.19 112 ASP A N 1
ATOM 852 C CA . ASP A 1 112 ? -11.266 -9.039 -22.094 1 98.19 112 ASP A CA 1
ATOM 853 C C . ASP A 1 112 ? -10.586 -7.684 -21.938 1 98.19 112 ASP A C 1
ATOM 855 O O . ASP A 1 112 ? -9.82 -7.262 -22.812 1 98.19 112 ASP A O 1
ATOM 859 N N . ARG A 1 113 ? -10.781 -7.008 -20.859 1 96.75 113 ARG A N 1
ATOM 860 C CA . ARG A 1 113 ? -10.188 -5.699 -20.609 1 96.75 113 ARG A CA 1
ATOM 861 C C . ARG A 1 113 ? -8.672 -5.809 -20.422 1 96.75 113 ARG A C 1
ATOM 863 O O . ARG A 1 113 ? -7.918 -4.988 -20.938 1 96.75 113 ARG A O 1
ATOM 870 N N . ALA A 1 114 ? -8.266 -6.828 -19.766 1 96.94 114 ALA A N 1
ATOM 871 C CA . ALA A 1 114 ? -6.836 -7.055 -19.547 1 96.94 114 ALA A CA 1
ATOM 872 C C . ALA A 1 114 ? -6.129 -7.348 -20.875 1 96.94 114 ALA A C 1
ATOM 874 O O . ALA A 1 114 ? -4.988 -6.926 -21.078 1 96.94 114 ALA A O 1
ATOM 875 N N . ALA A 1 1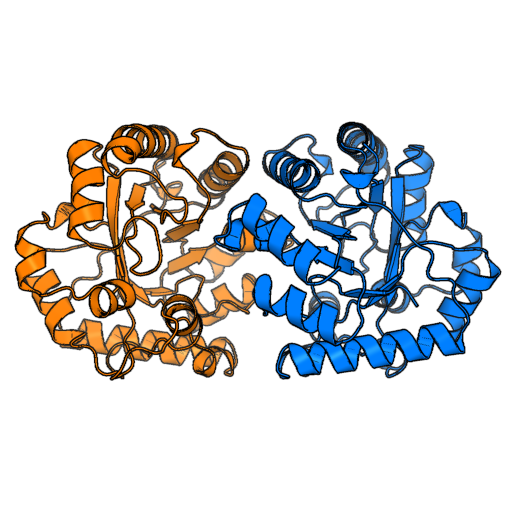15 ? -6.832 -8.047 -21.781 1 96.81 115 ALA A N 1
ATOM 876 C CA . ALA A 1 115 ? -6.258 -8.422 -23.078 1 96.81 115 ALA A CA 1
ATOM 877 C C . ALA A 1 115 ? -5.918 -7.188 -23.906 1 96.81 115 ALA A C 1
ATOM 879 O O . ALA A 1 115 ? -4.953 -7.195 -24.672 1 96.81 115 ALA A O 1
ATOM 880 N N . GLU A 1 116 ? -6.684 -6.137 -23.719 1 95.94 116 GLU A N 1
ATOM 881 C CA . GLU A 1 116 ? -6.414 -4.887 -24.422 1 95.94 116 GLU A CA 1
ATOM 882 C C . GLU A 1 116 ? -5.051 -4.32 -24.047 1 95.94 116 GLU A C 1
ATOM 884 O O . GLU A 1 116 ? -4.48 -3.514 -24.781 1 95.94 116 GLU A O 1
ATOM 889 N N . HIS A 1 117 ? -4.547 -4.766 -22.953 1 95.75 117 HIS A N 1
ATOM 890 C CA . HIS A 1 117 ? -3.26 -4.285 -22.469 1 95.75 117 HIS A CA 1
ATOM 891 C C . HIS A 1 117 ? -2.203 -5.383 -22.531 1 95.75 117 HIS A C 1
ATOM 893 O O . HIS A 1 117 ? -1.093 -5.211 -22.016 1 95.75 117 HIS A O 1
ATOM 899 N N . GLY A 1 118 ? -2.547 -6.562 -23.031 1 96.06 118 GLY A N 1
ATOM 900 C CA . GLY A 1 118 ? -1.623 -7.684 -23.141 1 96.06 118 GLY A CA 1
ATOM 901 C C . GLY A 1 118 ? -1.374 -8.367 -21.812 1 96.06 118 GLY A C 1
ATOM 902 O O . GLY A 1 118 ? -0.365 -9.055 -21.641 1 96.06 118 GLY A O 1
ATOM 903 N N . VAL A 1 119 ? -2.221 -8.211 -20.844 1 96.94 119 VAL A N 1
ATOM 904 C CA . VAL A 1 119 ? -2.025 -8.734 -19.5 1 96.94 119 VAL A CA 1
ATOM 905 C C . VAL A 1 119 ? -2.779 -10.047 -19.344 1 96.94 119 VAL A C 1
ATOM 907 O O . VAL A 1 119 ? -3.949 -10.148 -19.719 1 96.94 119 VAL A O 1
ATOM 910 N N . LEU A 1 120 ? -2.146 -11.062 -18.859 1 97.5 120 LEU A N 1
ATOM 911 C CA . LEU A 1 120 ? -2.814 -12.297 -18.453 1 97.5 120 LEU A CA 1
ATOM 912 C C . LEU A 1 120 ? -3.49 -12.117 -17.094 1 97.5 120 LEU A C 1
ATOM 914 O O . LEU A 1 120 ? -3.086 -11.266 -16.297 1 97.5 120 LEU A O 1
ATOM 918 N N . VAL A 1 121 ? -4.535 -12.883 -16.875 1 98.31 121 VAL A N 1
ATOM 919 C CA . VAL A 1 121 ? -5.238 -12.805 -15.602 1 98.31 121 VAL A CA 1
ATOM 920 C C . VAL A 1 121 ? -5.188 -14.156 -14.898 1 98.31 121 VAL A C 1
ATOM 922 O O . VAL A 1 121 ? -5.57 -15.18 -15.477 1 98.31 121 VAL A O 1
ATOM 925 N N . GLY A 1 122 ? -4.652 -14.195 -13.758 1 98.56 122 GLY A N 1
ATOM 926 C CA . GLY A 1 122 ? -4.652 -15.383 -12.914 1 98.56 122 GLY A CA 1
ATOM 927 C C . GLY A 1 122 ? -5.621 -15.281 -11.75 1 98.56 122 GLY A C 1
ATOM 928 O O . GLY A 1 122 ? -5.457 -14.438 -10.867 1 98.56 122 GLY A O 1
ATOM 929 N N . PHE A 1 123 ? -6.641 -16.125 -11.781 1 98.5 123 PHE A N 1
ATOM 930 C CA . PHE A 1 123 ? -7.578 -16.203 -10.664 1 98.5 123 PHE A CA 1
ATOM 931 C C . PHE A 1 123 ? -6.984 -17.016 -9.516 1 98.5 123 PHE A C 1
ATOM 933 O O . PHE A 1 123 ? -6.703 -18.203 -9.672 1 98.5 123 PHE A O 1
ATOM 940 N N . GLU A 1 124 ? -6.832 -16.375 -8.391 1 98.19 124 GLU A N 1
ATOM 941 C CA . GLU A 1 124 ? -6.254 -17.031 -7.223 1 98.19 124 GLU A CA 1
ATOM 942 C C . GLU A 1 124 ? -7.34 -17.469 -6.242 1 98.19 124 GLU A C 1
ATOM 944 O O . GLU A 1 124 ? -8.164 -16.656 -5.812 1 98.19 124 GLU A O 1
ATOM 949 N N . PHE A 1 125 ? -7.359 -18.719 -5.887 1 97.19 125 PHE A N 1
ATOM 950 C CA . PHE A 1 125 ? -8.273 -19.203 -4.863 1 97.19 125 PHE A CA 1
ATOM 951 C C . PHE A 1 125 ? -7.66 -19.062 -3.473 1 97.19 125 PHE A C 1
ATOM 953 O O . PHE A 1 125 ? -6.453 -19.25 -3.299 1 97.19 125 PHE A O 1
ATOM 960 N N . LEU A 1 126 ? -8.461 -18.594 -2.512 1 94 126 LEU A N 1
ATOM 961 C CA . LEU A 1 126 ? -8.055 -18.453 -1.117 1 94 126 LEU A CA 1
ATOM 962 C C . LEU A 1 126 ? -9.023 -19.188 -0.195 1 94 126 LEU A C 1
ATOM 964 O O . LEU A 1 126 ? -10.234 -18.938 -0.24 1 94 126 LEU A O 1
ATOM 968 N N . PRO A 1 127 ? -8.531 -20 0.685 1 93.88 127 PRO A N 1
ATOM 969 C CA . PRO A 1 127 ? -9.422 -20.75 1.568 1 93.88 127 PRO A CA 1
ATOM 970 C C . PRO A 1 127 ? -10.266 -19.859 2.469 1 93.88 127 PRO A C 1
ATOM 972 O O . PRO A 1 127 ? -11.297 -20.281 2.99 1 93.88 127 PRO A O 1
ATOM 975 N N . TYR A 1 128 ? -9.914 -18.641 2.711 1 86.5 128 TYR A N 1
ATOM 976 C CA . TYR A 1 128 ? -10.648 -17.734 3.584 1 86.5 128 TYR A CA 1
ATOM 977 C C . TYR A 1 128 ? -11.383 -16.672 2.771 1 86.5 128 TYR A C 1
ATOM 979 O O . TYR A 1 128 ? -11.773 -15.633 3.307 1 86.5 128 TYR A O 1
ATOM 987 N N . SER A 1 129 ? -11.539 -16.828 1.46 1 85.38 129 SER A N 1
ATOM 988 C CA . SER A 1 129 ? -12.289 -15.938 0.587 1 85.38 129 SER A CA 1
ATOM 989 C C . SER A 1 129 ? -13.562 -16.594 0.073 1 85.38 129 SER A C 1
ATOM 991 O O . SER A 1 129 ? -14.062 -17.547 0.677 1 85.38 129 SER A O 1
ATOM 993 N N . HIS A 1 130 ? -14.117 -16.047 -1.008 1 88.88 130 HIS A N 1
ATOM 994 C CA . HIS A 1 130 ? -15.375 -16.562 -1.528 1 88.88 130 HIS A CA 1
ATOM 995 C C . HIS A 1 130 ? -15.125 -17.641 -2.58 1 88.88 130 HIS A C 1
ATOM 997 O O . HIS A 1 130 ? -16.031 -18.422 -2.914 1 88.88 130 HIS A O 1
ATOM 1003 N N . VAL A 1 131 ? -14.008 -17.734 -3.215 1 95.12 131 VAL A N 1
ATOM 1004 C CA . VAL A 1 131 ? -13.539 -18.828 -4.055 1 95.12 131 VAL A CA 1
ATOM 1005 C C . VAL A 1 131 ? -12.367 -19.531 -3.385 1 95.12 131 VAL A C 1
ATOM 1007 O O . VAL A 1 131 ? -11.234 -19.016 -3.408 1 95.12 131 VAL A O 1
ATOM 1010 N N . ARG A 1 132 ? -12.625 -20.734 -2.922 1 95.38 132 ARG A N 1
ATOM 1011 C CA . ARG A 1 132 ? -11.773 -21.234 -1.845 1 95.38 132 ARG A CA 1
ATOM 1012 C C . ARG A 1 132 ? -10.844 -22.344 -2.342 1 95.38 132 ARG A C 1
ATOM 1014 O O . ARG A 1 132 ? -9.828 -22.641 -1.712 1 95.38 132 ARG A O 1
ATOM 1021 N N . THR A 1 133 ? -11.227 -22.953 -3.439 1 97.38 133 THR A N 1
ATOM 1022 C CA . THR A 1 133 ? -10.492 -24.156 -3.867 1 97.38 133 THR A CA 1
ATOM 1023 C C . THR A 1 133 ? -10.094 -24.031 -5.336 1 97.38 133 THR A C 1
ATOM 1025 O O . THR A 1 133 ? -10.648 -23.234 -6.078 1 97.38 133 THR A O 1
ATOM 1028 N N . LEU A 1 134 ? -9.117 -24.906 -5.648 1 98.25 134 LEU A N 1
ATOM 1029 C CA . LEU A 1 134 ? -8.695 -25.016 -7.043 1 98.25 134 LEU A CA 1
ATOM 1030 C C . LEU A 1 134 ? -9.875 -25.344 -7.945 1 98.25 134 LEU A C 1
ATOM 1032 O O . LEU A 1 134 ? -10.031 -24.766 -9.016 1 98.25 134 LEU A O 1
ATOM 1036 N N . ALA A 1 135 ? -10.703 -26.25 -7.484 1 97.94 135 ALA A N 1
ATOM 1037 C CA . ALA A 1 135 ? -11.852 -26.688 -8.273 1 97.94 135 ALA A CA 1
ATOM 1038 C C . ALA A 1 135 ? -12.82 -25.547 -8.523 1 97.94 135 ALA A C 1
ATOM 1040 O O . ALA A 1 135 ? -13.344 -25.391 -9.633 1 97.94 135 ALA A O 1
ATOM 1041 N N . GLU A 1 136 ? -13.078 -24.766 -7.52 1 97.88 136 GLU A N 1
ATOM 1042 C CA . GLU A 1 136 ? -13.984 -23.625 -7.652 1 97.88 136 GLU A CA 1
ATOM 1043 C C . GLU A 1 136 ? -13.422 -22.578 -8.609 1 97.88 136 GLU A C 1
ATOM 1045 O O . GLU A 1 136 ? -14.141 -22.062 -9.461 1 97.88 136 GLU A O 1
ATOM 1050 N N . ALA A 1 137 ? -12.102 -22.281 -8.453 1 98.25 137 ALA A N 1
ATOM 1051 C CA . ALA A 1 137 ? -11.469 -21.328 -9.359 1 98.25 137 ALA A CA 1
ATOM 1052 C C . ALA A 1 137 ? -11.523 -21.828 -10.805 1 98.25 137 ALA A C 1
ATOM 1054 O O . ALA A 1 137 ? -11.828 -21.062 -11.719 1 98.25 137 ALA A O 1
ATOM 1055 N N . TRP A 1 138 ? -11.289 -23.125 -10.984 1 98.5 138 TRP A N 1
ATOM 1056 C CA . TRP A 1 138 ? -11.289 -23.688 -12.328 1 98.5 138 TRP A CA 1
ATOM 1057 C C . TRP A 1 138 ? -12.688 -23.641 -12.938 1 98.5 138 TRP A C 1
ATOM 1059 O O . TRP A 1 138 ? -12.852 -23.391 -14.133 1 98.5 138 TRP A O 1
ATOM 1069 N N . ARG A 1 139 ? -13.688 -23.875 -12.141 1 98.31 139 ARG A N 1
ATOM 1070 C CA . ARG A 1 139 ? -15.062 -23.797 -12.633 1 98.31 139 ARG A CA 1
ATOM 1071 C C . ARG A 1 139 ? -15.336 -22.438 -13.273 1 98.31 139 ARG A C 1
ATOM 1073 O O . ARG A 1 139 ? -15.914 -22.359 -14.359 1 98.31 139 ARG A O 1
ATOM 1080 N N . VAL A 1 140 ? -14.906 -21.391 -12.625 1 98.44 140 VAL A N 1
ATOM 1081 C CA . VAL A 1 140 ? -15.125 -20.031 -13.117 1 98.44 140 VAL A CA 1
ATOM 1082 C C . VAL A 1 140 ? -14.273 -19.781 -14.359 1 98.44 140 VAL A C 1
ATOM 1084 O O . VAL A 1 140 ? -14.781 -19.328 -15.383 1 98.44 140 VAL A O 1
ATOM 1087 N N . VAL A 1 141 ? -12.977 -20.156 -14.305 1 98.69 141 VAL A N 1
ATOM 1088 C CA . VAL A 1 141 ? -12.008 -19.859 -15.359 1 98.69 141 VAL A CA 1
ATOM 1089 C C . VAL A 1 141 ? -12.375 -20.641 -16.625 1 98.69 141 VAL A C 1
ATOM 1091 O O . VAL A 1 141 ? -12.367 -20.094 -17.719 1 98.69 141 VAL A O 1
ATOM 1094 N N . ALA A 1 142 ? -12.719 -21.906 -16.422 1 98.62 142 ALA A N 1
ATOM 1095 C CA . ALA A 1 142 ? -13.07 -22.766 -17.562 1 98.62 142 ALA A CA 1
ATOM 1096 C C . ALA A 1 142 ? -14.328 -22.25 -18.25 1 98.62 142 ALA A C 1
ATOM 1098 O O . ALA A 1 142 ? -14.391 -22.219 -19.484 1 98.62 142 ALA A O 1
ATOM 1099 N N . ALA A 1 143 ? -15.32 -21.875 -17.422 1 98.5 143 ALA A N 1
ATOM 1100 C CA . ALA A 1 143 ? -16.594 -21.391 -17.984 1 98.5 143 ALA A CA 1
ATOM 1101 C C . ALA A 1 143 ? -16.406 -20.062 -18.703 1 98.5 143 ALA A C 1
ATOM 1103 O O . ALA A 1 143 ? -17.078 -19.781 -19.688 1 98.5 143 ALA A O 1
ATOM 1104 N N . ALA A 1 144 ? -15.562 -19.188 -18.156 1 98.44 144 ALA A N 1
ATOM 1105 C CA . ALA A 1 144 ? -15.297 -17.891 -18.781 1 98.44 144 ALA A CA 1
ATOM 1106 C C . ALA A 1 144 ? -14.664 -18.078 -20.156 1 98.44 144 ALA A C 1
ATOM 1108 O O . ALA A 1 144 ? -14.906 -17.297 -21.078 1 98.44 144 ALA A O 1
ATOM 1109 N N . ASP A 1 145 ? -13.766 -19.031 -20.297 1 98.25 145 ASP A N 1
ATOM 1110 C CA . ASP A 1 145 ? -13.211 -19.5 -21.562 1 98.25 145 ASP A CA 1
ATOM 1111 C C . ASP A 1 145 ? -12.508 -18.375 -2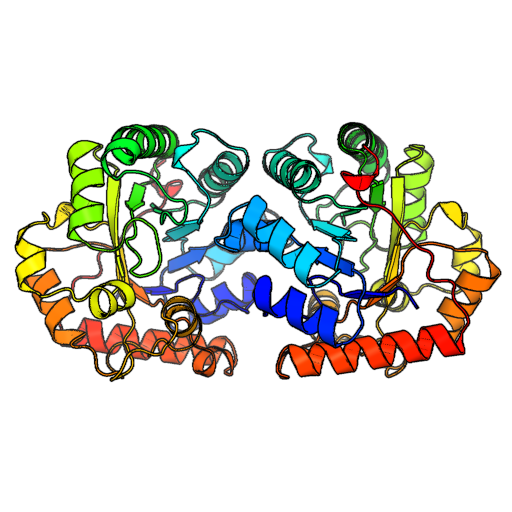2.312 1 98.25 145 ASP A C 1
ATOM 1113 O O . ASP A 1 145 ? -12.82 -18.094 -23.469 1 98.25 145 ASP A O 1
ATOM 1117 N N . ARG A 1 146 ? -11.656 -17.625 -21.672 1 98.44 146 ARG A N 1
ATOM 1118 C CA . ARG A 1 146 ? -10.789 -16.625 -22.281 1 98.44 146 ARG A CA 1
ATOM 1119 C C . ARG A 1 146 ? -9.352 -17.109 -22.344 1 98.44 146 ARG A C 1
ATOM 1121 O O . ARG A 1 146 ? -8.828 -17.656 -21.359 1 98.44 146 ARG A O 1
ATOM 1128 N N . PRO A 1 147 ? -8.664 -16.969 -23.438 1 97.69 147 PRO A N 1
ATOM 1129 C CA . PRO A 1 147 ? -7.316 -17.516 -23.609 1 97.69 147 PRO A CA 1
ATOM 1130 C C . PRO A 1 147 ? -6.301 -16.891 -22.656 1 97.69 147 PRO A C 1
ATOM 1132 O O . PRO A 1 147 ? -5.27 -17.5 -22.359 1 97.69 147 PRO A O 1
ATOM 1135 N N . ASN A 1 148 ? -6.582 -15.656 -22.234 1 98 148 ASN A N 1
ATOM 1136 C CA . ASN A 1 148 ? -5.637 -14.984 -21.344 1 98 148 ASN A CA 1
ATOM 1137 C C . ASN A 1 148 ? -6.02 -15.148 -19.875 1 98 148 ASN A C 1
ATOM 1139 O O . ASN A 1 148 ? -5.453 -14.492 -19.016 1 98 148 ASN A O 1
ATOM 1143 N N . GLY A 1 149 ? -6.977 -15.984 -19.625 1 98.5 149 GLY A N 1
ATOM 1144 C CA . GLY A 1 149 ? -7.398 -16.25 -18.25 1 98.5 149 GLY A CA 1
ATOM 1145 C C . GLY A 1 149 ? -6.934 -17.609 -17.75 1 98.5 149 GLY A C 1
ATOM 1146 O O . GLY A 1 149 ? -7.004 -18.609 -18.469 1 98.5 149 GLY A O 1
ATOM 1147 N N . GLY A 1 150 ? -6.457 -17.672 -16.562 1 98.62 150 GLY A N 1
ATOM 1148 C CA . GLY A 1 150 ? -6.031 -18.891 -15.922 1 98.62 150 GLY A CA 1
ATOM 1149 C C . GLY A 1 150 ? -6.078 -18.812 -14.406 1 98.62 150 GLY A C 1
ATOM 1150 O O . GLY A 1 150 ? -6.902 -18.094 -13.844 1 98.62 150 GLY A O 1
ATOM 1151 N N . ILE A 1 151 ? -5.266 -19.703 -13.789 1 98.75 151 ILE A N 1
ATOM 1152 C CA . ILE A 1 151 ? -5.285 -19.828 -12.336 1 98.75 151 ILE A CA 1
ATOM 1153 C C . ILE A 1 151 ? -3.9 -19.516 -11.773 1 98.75 151 ILE A C 1
ATOM 1155 O O . ILE A 1 151 ? -2.887 -19.953 -12.32 1 98.75 151 ILE A O 1
ATOM 1159 N N . THR A 1 152 ? -3.85 -18.672 -10.789 1 98.69 152 THR A N 1
ATOM 1160 C CA . THR A 1 152 ? -2.672 -18.578 -9.93 1 98.69 152 THR A CA 1
ATOM 1161 C C . THR A 1 152 ? -2.699 -19.656 -8.844 1 98.69 152 THR A C 1
ATOM 1163 O O . THR A 1 152 ? -3.623 -19.688 -8.031 1 98.69 152 THR A O 1
ATOM 1166 N N . PHE A 1 153 ? -1.728 -20.469 -8.867 1 98.69 153 PHE A N 1
ATOM 1167 C CA . PHE A 1 153 ? -1.623 -21.594 -7.941 1 98.69 153 PHE A CA 1
ATOM 1168 C C . PHE A 1 153 ? -0.664 -21.266 -6.805 1 98.69 153 PHE A C 1
ATOM 1170 O O . PHE A 1 153 ? 0.555 -21.344 -6.969 1 98.69 153 PHE A O 1
ATOM 1177 N N . ASP A 1 154 ? -1.202 -20.938 -5.695 1 98.62 154 ASP A N 1
ATOM 1178 C CA . ASP A 1 154 ? -0.443 -20.609 -4.488 1 98.62 154 ASP A CA 1
ATOM 1179 C C . ASP A 1 154 ? -0.384 -21.812 -3.547 1 98.62 154 ASP A C 1
ATOM 1181 O O . ASP A 1 154 ? -1.419 -22.312 -3.092 1 98.62 154 ASP A O 1
ATOM 1185 N N . LEU A 1 155 ? 0.737 -22.203 -3.121 1 98.56 155 LEU A N 1
ATOM 1186 C CA . LEU A 1 155 ? 0.917 -23.438 -2.365 1 98.56 155 LEU A CA 1
ATOM 1187 C C . LEU A 1 155 ? 0.287 -23.328 -0.98 1 98.56 155 LEU A C 1
ATOM 1189 O O . LEU A 1 155 ? -0.23 -24.312 -0.447 1 98.56 155 LEU A O 1
ATOM 1193 N N . TRP A 1 156 ? 0.384 -22.172 -0.392 1 98.38 156 TRP A N 1
ATOM 1194 C CA . TRP A 1 156 ? -0.245 -22.031 0.917 1 98.38 156 TRP A CA 1
ATOM 1195 C C . TRP A 1 156 ? -1.751 -22.266 0.823 1 98.38 156 TRP A C 1
ATOM 1197 O O . TRP A 1 156 ? -2.318 -23.031 1.593 1 98.38 156 TRP A O 1
ATOM 1207 N N . HIS A 1 157 ? -2.336 -21.609 -0.156 1 98 157 HIS A N 1
ATOM 1208 C CA . HIS A 1 157 ? -3.775 -21.75 -0.361 1 98 157 HIS A CA 1
ATOM 1209 C C . HIS A 1 157 ? -4.152 -23.172 -0.733 1 98 157 HIS A C 1
ATOM 1211 O O . HIS A 1 157 ? -5.199 -23.672 -0.317 1 98 157 HIS A O 1
ATOM 1217 N N . TRP A 1 158 ? -3.322 -23.781 -1.494 1 98.19 158 TRP A N 1
ATOM 1218 C CA . TRP A 1 158 ? -3.512 -25.172 -1.854 1 98.19 158 TRP A CA 1
ATOM 1219 C C . TRP A 1 158 ? -3.543 -26.062 -0.611 1 98.19 158 TRP A C 1
ATOM 1221 O O . TRP A 1 158 ? -4.504 -26.797 -0.392 1 98.19 158 TRP A O 1
ATOM 1231 N N . PHE A 1 159 ? -2.598 -25.922 0.273 1 98.12 159 PHE A N 1
ATOM 1232 C CA . PHE A 1 159 ? -2.498 -26.766 1.46 1 98.12 159 PHE A CA 1
ATOM 1233 C C . PHE A 1 159 ? -3.666 -26.5 2.404 1 98.12 159 PHE A C 1
ATOM 1235 O O . PHE A 1 159 ? -4.305 -27.438 2.881 1 98.12 159 PHE A O 1
ATOM 1242 N N . ARG A 1 160 ? -3.99 -25.281 2.604 1 97.94 160 ARG A N 1
ATOM 1243 C CA . ARG A 1 160 ? -4.977 -24.938 3.621 1 97.94 160 ARG A CA 1
ATOM 1244 C C . ARG A 1 160 ? -6.395 -25.125 3.094 1 97.94 160 ARG A C 1
ATOM 1246 O O . ARG A 1 160 ? -7.355 -25.125 3.867 1 97.94 160 ARG A O 1
ATOM 1253 N N . SER A 1 161 ? -6.547 -25.281 1.784 1 96.94 161 SER A N 1
ATOM 1254 C CA . SER A 1 161 ? -7.859 -25.594 1.229 1 96.94 161 SER A CA 1
ATOM 1255 C C . SER A 1 161 ? -8.102 -27.094 1.183 1 96.94 161 SER A C 1
ATOM 1257 O O . SER A 1 161 ? -9.156 -27.547 0.747 1 96.94 161 SER A O 1
ATOM 1259 N N . GLY A 1 162 ? -7.07 -27.859 1.532 1 95.31 162 GLY A N 1
ATOM 1260 C CA . GLY A 1 162 ? -7.215 -29.312 1.541 1 95.31 162 GLY A CA 1
ATOM 1261 C C . GLY A 1 162 ? -6.945 -29.938 0.189 1 95.31 162 GLY A C 1
ATOM 1262 O O . GLY A 1 162 ? -7.422 -31.047 -0.091 1 95.31 162 GLY A O 1
ATOM 1263 N N . GLY A 1 163 ? -6.219 -29.281 -0.626 1 96.12 163 GLY A N 1
ATOM 1264 C CA . GLY A 1 163 ? -5.902 -29.812 -1.943 1 96.12 163 GLY A CA 1
ATOM 1265 C C . GLY A 1 163 ? -5.117 -31.109 -1.892 1 96.12 163 GLY A C 1
ATOM 1266 O O . GLY A 1 163 ? -4.281 -31.297 -1.006 1 96.12 163 GLY A O 1
ATOM 1267 N N . ARG A 1 164 ? -5.469 -32.094 -2.719 1 95.38 164 ARG A N 1
ATOM 1268 C CA . ARG A 1 164 ? -4.75 -33.344 -2.953 1 95.38 164 ARG A CA 1
ATOM 1269 C C . ARG A 1 164 ? -4.215 -33.406 -4.379 1 95.38 164 ARG A C 1
ATOM 1271 O O . ARG A 1 164 ? -4.844 -32.906 -5.309 1 95.38 164 ARG A O 1
ATOM 1278 N N . VAL A 1 165 ? -3.068 -33.906 -4.484 1 96.31 165 VAL A N 1
ATOM 1279 C CA . VAL A 1 165 ? -2.408 -34 -5.785 1 96.31 165 VAL A CA 1
ATOM 1280 C C . VAL A 1 165 ? -3.387 -34.5 -6.828 1 96.31 165 VAL A C 1
ATOM 1282 O O . VAL A 1 165 ? -3.367 -34.094 -7.984 1 96.31 165 VAL A O 1
ATOM 1285 N N . ALA A 1 166 ? -4.211 -35.406 -6.473 1 95.44 166 ALA A N 1
ATOM 1286 C CA . ALA A 1 166 ? -5.199 -35.969 -7.391 1 95.44 166 ALA A CA 1
ATOM 1287 C C . ALA A 1 166 ? -6.125 -34.875 -7.934 1 95.44 166 ALA A C 1
ATOM 1289 O O . ALA A 1 166 ? -6.652 -35 -9.039 1 95.44 166 ALA A O 1
ATOM 1290 N N . ASP A 1 167 ? -6.371 -33.844 -7.137 1 96.62 167 ASP A N 1
ATOM 1291 C CA . ASP A 1 167 ? -7.262 -32.75 -7.535 1 96.62 167 ASP A CA 1
ATOM 1292 C C . ASP A 1 167 ? -6.695 -31.984 -8.734 1 96.62 167 ASP A C 1
ATOM 1294 O O . ASP A 1 167 ? -7.43 -31.281 -9.438 1 96.62 167 ASP A O 1
ATOM 1298 N N . LEU A 1 168 ? -5.387 -32.156 -9.016 1 97.06 168 LEU A N 1
ATOM 1299 C CA . LEU A 1 168 ? -4.742 -31.453 -10.125 1 97.06 168 LEU A CA 1
ATOM 1300 C C . LEU A 1 168 ? -5.199 -32.031 -11.461 1 97.06 168 LEU A C 1
ATOM 1302 O O . LEU A 1 168 ? -5.078 -31.359 -12.5 1 97.06 168 LEU A O 1
ATOM 1306 N N . ALA A 1 169 ? -5.715 -33.188 -11.438 1 95 169 ALA A N 1
ATOM 1307 C CA . ALA A 1 169 ? -6.109 -33.875 -12.664 1 95 169 ALA A CA 1
ATOM 1308 C C . ALA A 1 169 ? -7.258 -33.156 -13.359 1 95 169 ALA A C 1
ATOM 1310 O O . ALA A 1 169 ? -7.41 -33.25 -14.578 1 95 169 ALA A O 1
ATOM 1311 N N . ALA A 1 170 ? -7.953 -32.438 -12.617 1 94.25 170 ALA A N 1
ATOM 1312 C CA . ALA A 1 170 ? -9.148 -31.781 -13.133 1 94.25 170 ALA A CA 1
ATOM 1313 C C . ALA A 1 170 ? -8.797 -30.5 -13.883 1 94.25 170 ALA A C 1
ATOM 1315 O O . ALA A 1 170 ? -9.617 -29.969 -14.633 1 94.25 170 ALA A O 1
ATOM 1316 N N . VAL A 1 171 ? -7.605 -30 -13.758 1 97.31 171 VAL A N 1
ATOM 1317 C CA . VAL A 1 171 ? -7.219 -28.703 -14.305 1 97.31 171 VAL A CA 1
ATOM 1318 C C . VAL A 1 171 ? -6.125 -28.891 -15.352 1 97.31 171 VAL A C 1
ATOM 1320 O O . VAL A 1 171 ? -5.062 -29.438 -15.062 1 97.31 171 VAL A O 1
ATOM 1323 N N . PRO A 1 172 ? -6.406 -28.484 -16.594 1 97.81 172 PRO A N 1
ATOM 1324 C CA . PRO A 1 172 ? -5.332 -28.531 -17.594 1 97.81 172 PRO A CA 1
ATOM 1325 C C . PRO A 1 172 ? -4.094 -27.75 -17.156 1 97.81 172 PRO A C 1
ATOM 1327 O O . PRO A 1 172 ? -4.215 -26.688 -16.547 1 97.81 172 PRO A O 1
ATOM 1330 N N . ALA A 1 173 ? -2.936 -28.266 -17.516 1 97.62 173 ALA A N 1
ATOM 1331 C CA . ALA A 1 173 ? -1.67 -27.672 -17.109 1 97.62 173 ALA A CA 1
ATOM 1332 C C . ALA A 1 173 ? -1.58 -26.219 -17.594 1 97.62 173 ALA A C 1
ATOM 1334 O O . ALA A 1 173 ? -1.068 -25.359 -16.891 1 97.62 173 ALA A O 1
ATOM 1335 N N . GLU A 1 174 ? -2.1 -25.969 -18.812 1 97.19 174 GLU A N 1
ATOM 1336 C CA . GLU A 1 174 ? -1.992 -24.641 -19.422 1 97.19 174 GLU A CA 1
ATOM 1337 C C . GLU A 1 174 ? -2.871 -23.625 -18.703 1 97.19 174 GLU A C 1
ATOM 1339 O O . GLU A 1 174 ? -2.721 -22.422 -18.891 1 97.19 174 GLU A O 1
ATOM 1344 N N . ALA A 1 175 ? -3.77 -24.109 -17.844 1 98.12 175 ALA A N 1
ATOM 1345 C CA . ALA A 1 175 ? -4.664 -23.219 -17.109 1 98.12 175 ALA A CA 1
ATOM 1346 C C . ALA A 1 175 ? -3.947 -22.594 -15.922 1 98.12 175 ALA A C 1
ATOM 1348 O O . ALA A 1 175 ? -4.414 -21.594 -15.367 1 98.12 175 ALA A O 1
ATOM 1349 N N . ILE A 1 176 ? -2.865 -23.203 -15.492 1 98.44 176 ILE A N 1
ATOM 1350 C CA . ILE A 1 176 ? -2.062 -22.609 -14.43 1 98.44 176 ILE A CA 1
ATOM 1351 C C . ILE A 1 176 ? -1.119 -21.562 -15.008 1 98.44 176 ILE A C 1
ATOM 1353 O O . ILE A 1 176 ? -0.187 -21.891 -15.742 1 98.44 176 ILE A O 1
ATOM 1357 N N . VAL A 1 177 ? -1.324 -20.312 -14.68 1 97.88 177 VAL A N 1
ATOM 1358 C CA . VAL A 1 177 ? -0.574 -19.25 -15.344 1 97.88 177 VAL A CA 1
ATOM 1359 C C . VAL A 1 177 ? 0.506 -18.719 -14.398 1 97.88 177 VAL A C 1
ATOM 1361 O O . VAL A 1 177 ? 1.391 -17.969 -14.82 1 97.88 177 VAL A O 1
ATOM 1364 N N . ALA A 1 178 ? 0.448 -19.094 -13.148 1 98.31 178 ALA A N 1
ATOM 1365 C CA . ALA A 1 178 ? 1.451 -18.703 -12.156 1 98.31 178 ALA A CA 1
ATOM 1366 C C . ALA A 1 178 ? 1.479 -19.688 -10.992 1 98.31 178 ALA A C 1
ATOM 1368 O O . ALA A 1 178 ? 0.441 -20.234 -10.602 1 98.31 178 ALA A O 1
ATOM 1369 N N . VAL A 1 179 ? 2.633 -19.922 -10.445 1 98.75 179 VAL A N 1
ATOM 1370 C CA . VAL A 1 179 ? 2.814 -20.734 -9.25 1 98.75 179 VAL A CA 1
ATOM 1371 C C . VAL A 1 179 ? 3.51 -19.906 -8.164 1 98.75 179 VAL A C 1
ATOM 1373 O O . VAL A 1 179 ? 4.531 -19.266 -8.422 1 98.75 179 VAL A O 1
ATOM 1376 N N . GLN A 1 180 ? 2.947 -19.875 -7.023 1 98.81 180 GLN A N 1
ATOM 1377 C CA . GLN A 1 180 ? 3.529 -19.156 -5.895 1 98.81 180 GLN A CA 1
ATOM 1378 C C . GLN A 1 180 ? 4.016 -20.125 -4.816 1 98.81 180 GLN A C 1
ATOM 1380 O O . GLN A 1 180 ? 3.229 -20.891 -4.262 1 98.81 180 GLN A O 1
ATOM 1385 N N . LEU A 1 181 ? 5.297 -19.984 -4.508 1 98.75 181 LEU A N 1
ATOM 1386 C CA . LEU A 1 181 ? 5.961 -20.922 -3.607 1 98.75 181 LEU A CA 1
ATOM 1387 C C . LEU A 1 181 ? 5.945 -20.406 -2.174 1 98.75 181 LEU A C 1
ATOM 1389 O O . LEU A 1 181 ? 6.277 -19.25 -1.926 1 98.75 181 LEU A O 1
ATOM 1393 N N . CYS A 1 182 ? 5.609 -21.219 -1.31 1 98.69 182 CYS A N 1
ATOM 1394 C CA . CYS A 1 182 ? 5.715 -21.094 0.14 1 98.69 182 CYS A CA 1
ATOM 1395 C C . CYS A 1 182 ? 5.523 -22.453 0.812 1 98.69 182 CYS A C 1
ATOM 1397 O O . CYS A 1 182 ? 5.578 -23.484 0.151 1 98.69 182 CYS A O 1
ATOM 1399 N N . ASP A 1 183 ? 5.504 -22.453 2.102 1 98.69 183 ASP A N 1
ATOM 1400 C CA . ASP A 1 183 ? 5.18 -23.656 2.879 1 98.69 183 ASP A CA 1
ATOM 1401 C C . ASP A 1 183 ? 4.305 -23.297 4.082 1 98.69 183 ASP A C 1
ATOM 1403 O O . ASP A 1 183 ? 3.949 -22.141 4.277 1 98.69 183 ASP A O 1
ATOM 1407 N N . VAL A 1 184 ? 3.867 -24.328 4.816 1 98.31 184 VAL A N 1
ATOM 1408 C CA . VAL A 1 184 ? 2.865 -24.109 5.852 1 98.31 184 VAL A CA 1
ATOM 1409 C C . VAL A 1 184 ? 3.355 -24.688 7.176 1 98.31 184 VAL A C 1
ATOM 1411 O O . VAL A 1 184 ? 4.27 -25.516 7.195 1 98.31 184 VAL A O 1
ATOM 1414 N N . ARG A 1 185 ? 2.715 -24.25 8.18 1 97.5 185 ARG A N 1
ATOM 1415 C CA . ARG A 1 185 ? 2.873 -24.859 9.5 1 97.5 185 ARG A CA 1
ATOM 1416 C C . ARG A 1 185 ? 2.184 -26.219 9.562 1 97.5 185 ARG A C 1
ATOM 1418 O O . ARG A 1 185 ? 1.302 -26.5 8.758 1 97.5 185 ARG A O 1
ATOM 1425 N N . PRO A 1 186 ? 2.598 -27 10.555 1 96.88 186 PRO A N 1
ATOM 1426 C CA . PRO A 1 186 ? 2.018 -28.344 10.633 1 96.88 186 PRO A CA 1
ATOM 1427 C C . PRO A 1 186 ? 0.509 -28.312 10.867 1 96.88 186 PRO A C 1
ATOM 1429 O O . PRO A 1 186 ? -0.224 -29.109 10.273 1 96.88 186 PRO A O 1
ATOM 1432 N N . GLU A 1 187 ? 0.075 -27.375 11.766 1 95.56 187 GLU A N 1
ATOM 1433 C CA . GLU A 1 187 ? -1.347 -27.234 12.062 1 95.56 187 GLU A CA 1
ATOM 1434 C C . GLU A 1 187 ? -1.836 -25.828 11.719 1 95.56 187 GLU A C 1
ATOM 1436 O O . GLU A 1 187 ? -1.115 -24.844 11.922 1 95.56 187 GLU A O 1
ATOM 1441 N N . PRO A 1 188 ? -3.098 -25.891 11.133 1 93.31 188 PRO A N 1
ATOM 1442 C CA . PRO A 1 188 ? -3.646 -24.547 10.867 1 93.31 188 PRO A CA 1
ATOM 1443 C C . PRO A 1 188 ? -3.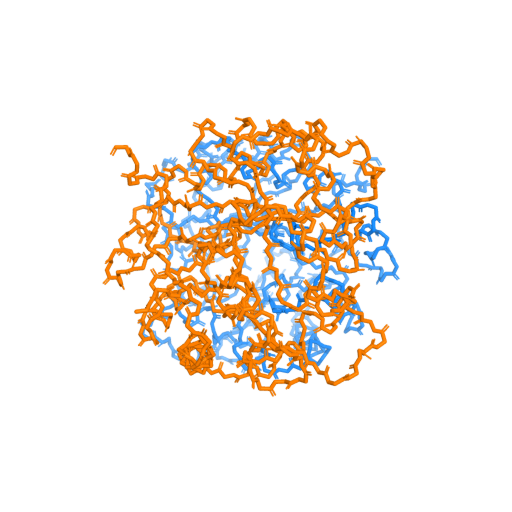904 -23.766 12.148 1 93.31 188 PRO A C 1
ATOM 1445 O O . PRO A 1 188 ? -4.254 -24.344 13.18 1 93.31 188 PRO A O 1
ATOM 1448 N N . GLY A 1 189 ? -3.67 -22.547 12.062 1 90.88 189 GLY A N 1
ATOM 1449 C CA . GLY A 1 189 ? -4.078 -21.688 13.156 1 90.88 189 GLY A CA 1
ATOM 1450 C C . GLY A 1 189 ? -5.578 -21.469 13.219 1 90.88 189 GLY A C 1
ATOM 1451 O O . GLY A 1 189 ? -6.312 -21.906 12.328 1 90.88 189 GLY A O 1
ATOM 1452 N N . PRO A 1 190 ? -6.066 -20.859 14.281 1 91.44 190 PRO A N 1
ATOM 1453 C CA . PRO A 1 190 ? -7.5 -20.625 14.461 1 91.44 190 PRO A CA 1
ATOM 1454 C C . PRO A 1 190 ? -8.07 -19.656 13.43 1 91.44 190 PRO A C 1
ATOM 1456 O O . PRO A 1 190 ? -9.273 -19.703 13.133 1 91.44 190 PRO A O 1
ATOM 1459 N N . ASP A 1 191 ? -7.277 -18.812 12.906 1 91.75 191 ASP A N 1
ATOM 1460 C CA . ASP A 1 191 ? -7.645 -17.828 11.875 1 91.75 191 ASP A CA 1
ATOM 1461 C C . ASP A 1 191 ? -6.75 -17.969 10.648 1 91.75 191 ASP A C 1
ATOM 1463 O O . ASP A 1 191 ? -5.605 -17.516 10.648 1 91.75 191 ASP A O 1
ATOM 1467 N N . LEU A 1 192 ? -7.27 -18.5 9.57 1 92.5 192 LEU A N 1
ATOM 1468 C CA . LEU A 1 192 ? -6.496 -18.781 8.359 1 92.5 192 LEU A CA 1
ATOM 1469 C C . LEU A 1 192 ? -6.023 -17.484 7.707 1 92.5 192 LEU A C 1
ATOM 1471 O O . LEU A 1 192 ? -4.934 -17.438 7.137 1 92.5 192 LEU A O 1
ATOM 1475 N N . THR A 1 193 ? -6.93 -16.516 7.758 1 87 193 THR A N 1
ATOM 1476 C CA . THR A 1 193 ? -6.531 -15.219 7.203 1 87 193 THR A CA 1
ATOM 1477 C C . THR A 1 193 ? -5.289 -14.688 7.91 1 87 193 THR A C 1
ATOM 1479 O O . THR A 1 193 ? -4.344 -14.242 7.258 1 87 193 THR A O 1
ATOM 1482 N N . TYR A 1 194 ? -5.324 -14.797 9.219 1 85.75 194 TYR A N 1
ATOM 1483 C CA . TYR A 1 194 ? -4.184 -14.336 10 1 85.75 194 TYR A CA 1
ATOM 1484 C C . TYR A 1 194 ? -2.951 -15.18 9.727 1 85.75 194 TYR A C 1
ATOM 1486 O O . TYR A 1 194 ? -1.868 -14.648 9.469 1 85.75 194 TYR A O 1
ATOM 1494 N N . GLU A 1 195 ? -3.057 -16.453 9.758 1 93.12 195 GLU A N 1
ATOM 1495 C CA . GLU A 1 195 ? -1.916 -17.328 9.492 1 93.12 195 GLU A CA 1
ATOM 1496 C C . GLU A 1 195 ? -1.33 -17.062 8.102 1 93.12 195 GLU A C 1
ATOM 1498 O O . GLU A 1 195 ? -0.11 -16.969 7.949 1 93.12 195 GLU A O 1
ATOM 1503 N N . GLY A 1 196 ? -2.217 -16.984 7.105 1 93.69 196 GLY A N 1
ATOM 1504 C CA . GLY A 1 196 ? -1.798 -16.797 5.723 1 93.69 196 GLY A CA 1
ATOM 1505 C C . GLY A 1 196 ? -1.053 -15.492 5.5 1 93.69 196 GLY A C 1
ATOM 1506 O O . GLY A 1 196 ? -0.283 -15.367 4.547 1 93.69 196 GLY A O 1
ATOM 1507 N N . ARG A 1 197 ? -1.214 -14.539 6.398 1 89.88 197 ARG A N 1
ATOM 1508 C CA . ARG A 1 197 ? -0.619 -13.219 6.191 1 89.88 197 ARG A CA 1
ATOM 1509 C C . ARG A 1 197 ? 0.537 -12.984 7.156 1 89.88 197 ARG A C 1
ATOM 1511 O O . ARG A 1 197 ? 1.228 -11.969 7.07 1 89.88 197 ARG A O 1
ATOM 1518 N N . HIS A 1 198 ? 0.772 -14.023 8.07 1 90.56 198 HIS A N 1
ATOM 1519 C CA . HIS A 1 198 ? 1.766 -13.727 9.094 1 90.56 198 HIS A CA 1
ATOM 1520 C C . HIS A 1 198 ? 2.721 -14.898 9.297 1 90.56 198 HIS A C 1
ATOM 1522 O O . HIS A 1 198 ? 3.803 -14.727 9.867 1 90.56 198 HIS A O 1
ATOM 1528 N N . HIS A 1 199 ? 2.246 -16.078 8.852 1 95.75 199 HIS A N 1
ATOM 1529 C CA . HIS A 1 199 ? 2.994 -17.234 9.328 1 95.75 199 HIS A CA 1
ATOM 1530 C C . HIS A 1 199 ? 3.252 -18.219 8.195 1 95.75 199 HIS A C 1
ATOM 1532 O O . HIS A 1 199 ? 3.271 -19.438 8.414 1 95.75 199 HIS A O 1
ATOM 1538 N N . ARG A 1 200 ? 3.332 -17.734 7.039 1 98.19 200 ARG A N 1
ATOM 1539 C CA . ARG A 1 200 ? 3.811 -18.656 6.004 1 98.19 200 ARG A CA 1
ATOM 1540 C C . ARG A 1 200 ? 5.27 -19.031 6.234 1 98.19 200 ARG A C 1
ATOM 1542 O O . ARG A 1 200 ? 5.992 -18.328 6.945 1 98.19 200 ARG A O 1
ATOM 1549 N N . ILE A 1 201 ? 5.613 -20.141 5.723 1 98.5 201 ILE A N 1
ATOM 1550 C CA . ILE A 1 201 ? 6.949 -20.703 5.914 1 98.5 201 ILE A CA 1
ATOM 1551 C C . ILE A 1 201 ? 7.691 -20.719 4.582 1 98.5 201 ILE A C 1
ATOM 1553 O O . ILE A 1 201 ? 7.078 -20.875 3.523 1 98.5 201 ILE A O 1
ATOM 1557 N N . LEU A 1 202 ? 8.984 -20.531 4.625 1 98.88 202 LEU A N 1
ATOM 1558 C CA . LEU A 1 202 ? 9.812 -20.609 3.424 1 98.88 202 LEU A CA 1
ATOM 1559 C C . LEU A 1 202 ? 9.617 -21.938 2.715 1 98.88 202 LEU A C 1
ATOM 1561 O O . LEU A 1 202 ? 9.477 -22.984 3.367 1 98.88 202 LEU A O 1
ATOM 1565 N N . PRO A 1 203 ? 9.695 -21.906 1.364 1 98.69 203 PRO A N 1
ATOM 1566 C CA . PRO A 1 203 ? 9.453 -23.141 0.604 1 98.69 203 PRO A CA 1
ATOM 1567 C C . PRO A 1 203 ? 10.336 -24.297 1.056 1 98.69 203 PRO A C 1
ATOM 1569 O O . PRO A 1 203 ? 11.562 -24.156 1.126 1 98.69 203 PRO A O 1
ATOM 1572 N N . GLY A 1 204 ? 9.656 -25.359 1.357 1 98.5 204 GLY A N 1
ATOM 1573 C CA . GLY A 1 204 ? 10.375 -26.594 1.665 1 98.5 204 GLY A CA 1
ATOM 1574 C C . GLY A 1 204 ? 10.797 -26.688 3.119 1 98.5 204 GLY A C 1
ATOM 1575 O O . GLY A 1 204 ? 11.422 -27.656 3.527 1 98.5 204 GLY A O 1
ATOM 1576 N N . GLN A 1 205 ? 10.422 -25.734 3.959 1 98.56 205 GLN A N 1
ATOM 1577 C CA . GLN A 1 205 ? 10.891 -25.703 5.34 1 98.56 205 GLN A CA 1
ATOM 1578 C C . GLN A 1 205 ? 9.734 -25.906 6.316 1 98.56 205 GLN A C 1
ATOM 1580 O O . GLN A 1 205 ? 9.922 -25.812 7.531 1 98.56 205 GLN A O 1
ATOM 1585 N N . GLY A 1 206 ? 8.586 -26.094 5.766 1 98.44 206 GLY A N 1
ATOM 1586 C CA . GLY A 1 206 ? 7.41 -26.297 6.594 1 98.44 206 GLY A CA 1
ATOM 1587 C C . GLY A 1 206 ? 6.891 -27.719 6.555 1 98.44 206 GLY A C 1
ATOM 1588 O O . GLY A 1 206 ? 7.664 -28.656 6.383 1 98.44 206 GLY A O 1
ATOM 1589 N N . ALA A 1 207 ? 5.598 -27.859 6.801 1 98.12 207 ALA A N 1
ATOM 1590 C CA . ALA A 1 207 ? 4.996 -29.188 6.969 1 98.12 207 ALA A CA 1
ATOM 1591 C C . ALA A 1 207 ? 4.223 -29.594 5.715 1 98.12 207 ALA A C 1
ATOM 1593 O O . ALA A 1 207 ? 3.717 -30.719 5.633 1 98.12 207 ALA A O 1
ATOM 1594 N N . GLY A 1 208 ? 4.117 -28.719 4.754 1 97.19 208 GLY A N 1
ATOM 1595 C CA . GLY A 1 208 ? 3.469 -29.078 3.504 1 97.19 208 GLY A CA 1
ATOM 1596 C C . GLY A 1 208 ? 4.309 -30 2.639 1 97.19 208 GLY A C 1
ATOM 1597 O O . GLY A 1 208 ? 5.535 -30.016 2.754 1 97.19 208 GLY A O 1
ATOM 1598 N N . ASP A 1 209 ? 3.646 -30.812 1.853 1 97.38 209 ASP A N 1
ATOM 1599 C CA . ASP A 1 209 ? 4.367 -31.594 0.856 1 97.38 209 ASP A CA 1
ATOM 1600 C C . ASP A 1 209 ? 4.707 -30.75 -0.368 1 97.38 209 ASP A C 1
ATOM 1602 O O . ASP A 1 209 ? 4.301 -31.062 -1.485 1 97.38 209 ASP A O 1
ATOM 1606 N N . THR A 1 210 ? 5.469 -29.703 -0.134 1 98.19 210 THR A N 1
ATOM 1607 C CA . THR A 1 210 ? 5.836 -28.75 -1.172 1 98.19 210 THR A CA 1
ATOM 1608 C C . THR A 1 210 ? 6.516 -29.453 -2.342 1 98.19 210 THR A C 1
ATOM 1610 O O . THR A 1 210 ? 6.129 -29.266 -3.496 1 98.19 210 THR A O 1
ATOM 1613 N N . ALA A 1 211 ? 7.465 -30.344 -2.068 1 97.88 211 ALA A N 1
ATOM 1614 C CA . ALA A 1 211 ? 8.172 -31.062 -3.123 1 97.88 211 ALA A CA 1
ATOM 1615 C C . ALA A 1 211 ? 7.227 -31.953 -3.914 1 97.88 211 ALA A C 1
ATOM 1617 O O . ALA A 1 211 ? 7.281 -32 -5.145 1 97.88 211 ALA A O 1
ATOM 1618 N N . GLY A 1 212 ? 6.379 -32.688 -3.182 1 97.94 212 GLY A N 1
ATOM 1619 C CA . GLY A 1 212 ? 5.426 -33.562 -3.844 1 97.94 212 GLY A CA 1
ATOM 1620 C C . GLY A 1 212 ? 4.5 -32.812 -4.793 1 97.94 212 GLY A C 1
ATOM 1621 O O . GLY A 1 212 ? 4.242 -33.281 -5.906 1 97.94 212 GLY A O 1
ATOM 1622 N N . VAL A 1 213 ? 4 -31.672 -4.352 1 98.19 213 VAL A N 1
ATOM 1623 C CA . VAL A 1 213 ? 3.09 -30.875 -5.176 1 98.19 213 VAL A CA 1
ATOM 1624 C C . VAL A 1 213 ? 3.832 -30.344 -6.398 1 98.19 213 VAL A C 1
ATOM 1626 O O . VAL A 1 213 ? 3.301 -30.359 -7.512 1 98.19 213 VAL A O 1
ATOM 1629 N N . LEU A 1 214 ? 5.094 -29.875 -6.223 1 98.44 214 LEU A N 1
ATOM 1630 C CA . LEU A 1 214 ? 5.855 -29.328 -7.34 1 98.44 214 LEU A CA 1
ATOM 1631 C C . LEU A 1 214 ? 6.184 -30.422 -8.359 1 98.44 214 LEU A C 1
ATOM 1633 O O . LEU A 1 214 ? 6.133 -30.188 -9.57 1 98.44 214 LEU A O 1
ATOM 1637 N N . ARG A 1 215 ? 6.473 -31.609 -7.914 1 98.44 215 ARG A N 1
ATOM 1638 C CA . ARG A 1 215 ? 6.695 -32.75 -8.82 1 98.44 215 ARG A CA 1
ATOM 1639 C C . ARG A 1 215 ? 5.426 -33.062 -9.602 1 98.44 215 ARG A C 1
ATOM 1641 O O . ARG A 1 215 ? 5.48 -33.375 -10.797 1 98.44 215 ARG A O 1
ATOM 1648 N N . ALA A 1 216 ? 4.32 -33.031 -8.875 1 98.38 216 ALA A N 1
ATOM 1649 C CA . ALA A 1 216 ? 3.043 -33.312 -9.531 1 98.38 216 ALA A CA 1
ATOM 1650 C C . ALA A 1 216 ? 2.762 -32.281 -10.625 1 98.38 216 ALA A C 1
ATOM 1652 O O . ALA A 1 216 ? 2.311 -32.625 -11.719 1 98.38 216 ALA A O 1
ATOM 1653 N N . LEU A 1 217 ? 3.014 -31 -10.312 1 98.5 217 LEU A N 1
ATOM 1654 C CA . LEU A 1 217 ? 2.828 -29.938 -11.305 1 98.5 217 LEU A CA 1
ATOM 1655 C C . LEU A 1 217 ? 3.744 -30.156 -12.508 1 98.5 217 LEU A C 1
ATOM 1657 O O . LEU A 1 217 ? 3.307 -30.047 -13.648 1 98.5 217 LEU A O 1
ATOM 1661 N N . ARG A 1 218 ? 5 -30.469 -12.227 1 98.19 218 ARG A N 1
ATOM 1662 C CA . ARG A 1 218 ? 5.973 -30.75 -13.281 1 98.19 218 ARG A CA 1
ATOM 1663 C C . ARG A 1 218 ? 5.5 -31.906 -14.164 1 98.19 218 ARG A C 1
ATOM 1665 O O . ARG A 1 218 ? 5.492 -31.781 -15.391 1 98.19 218 ARG A O 1
ATOM 1672 N N . ASP A 1 219 ? 5.117 -32.938 -13.516 1 98.06 219 ASP A N 1
ATOM 1673 C CA . ASP A 1 219 ? 4.734 -34.156 -14.242 1 98.06 219 ASP A CA 1
ATOM 1674 C C . ASP A 1 219 ? 3.484 -33.906 -15.086 1 98.06 219 ASP A C 1
ATOM 1676 O O . ASP A 1 219 ? 3.291 -34.562 -16.109 1 98.06 219 ASP A O 1
ATOM 1680 N N . ARG A 1 220 ? 2.684 -33 -14.68 1 97.69 220 ARG A N 1
ATOM 1681 C CA . ARG A 1 220 ? 1.467 -32.688 -15.414 1 97.69 220 ARG A CA 1
ATOM 1682 C C . ARG A 1 220 ? 1.763 -31.719 -16.562 1 97.69 220 ARG A C 1
ATOM 1684 O O . ARG A 1 220 ? 0.898 -31.453 -17.406 1 97.69 220 ARG A O 1
ATOM 1691 N N . GLY A 1 221 ? 2.951 -31.172 -16.562 1 97.94 221 GLY A N 1
ATOM 1692 C CA . GLY A 1 221 ? 3.361 -30.328 -17.672 1 97.94 221 GLY A CA 1
ATOM 1693 C C . GLY A 1 221 ? 3.146 -28.859 -17.422 1 97.94 221 GLY A C 1
ATOM 1694 O O . GLY A 1 221 ? 3.07 -28.062 -18.359 1 97.94 221 GLY A O 1
ATOM 1695 N N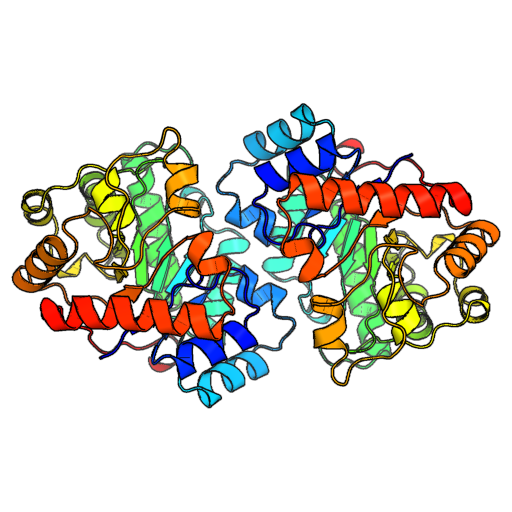 . VAL A 1 222 ? 3.053 -28.438 -16.188 1 98 222 VAL A N 1
ATOM 1696 C CA . VAL A 1 222 ? 2.904 -27.031 -15.867 1 98 222 VAL A CA 1
ATOM 1697 C C . VAL A 1 222 ? 4.199 -26.281 -16.188 1 98 222 VAL A C 1
ATOM 1699 O O . VAL A 1 222 ? 5.285 -26.719 -15.797 1 98 222 VAL A O 1
ATOM 1702 N N . ARG A 1 223 ? 4.035 -25.203 -16.938 1 97.06 223 ARG A N 1
ATOM 1703 C CA . ARG A 1 223 ? 5.184 -24.375 -17.312 1 97.06 223 ARG A CA 1
ATOM 1704 C C . ARG A 1 223 ? 4.961 -22.922 -16.922 1 97.06 223 ARG A C 1
ATOM 1706 O O . ARG A 1 223 ? 5.418 -22.016 -17.625 1 97.06 223 ARG A O 1
ATOM 1713 N N . ALA A 1 224 ? 4.273 -22.625 -15.938 1 97.75 224 ALA A N 1
ATOM 1714 C CA . ALA A 1 224 ? 3.982 -21.281 -15.461 1 97.75 224 ALA A CA 1
ATOM 1715 C C . ALA A 1 224 ? 5.18 -20.688 -14.719 1 97.75 224 ALA A C 1
ATOM 1717 O O . ALA A 1 224 ? 5.957 -21.422 -14.109 1 97.75 224 ALA A O 1
ATOM 1718 N N . PRO A 1 225 ? 5.355 -19.344 -14.805 1 98.12 225 PRO A N 1
ATOM 1719 C CA . PRO A 1 225 ? 6.379 -18.719 -13.961 1 98.12 225 PRO A CA 1
ATOM 1720 C C . PRO A 1 225 ? 6.172 -19 -12.477 1 98.12 225 PRO A C 1
ATOM 1722 O O . PRO A 1 225 ? 5.039 -19.188 -12.031 1 98.12 225 PRO A O 1
ATOM 1725 N N . VAL A 1 226 ? 7.297 -19 -11.797 1 98.56 226 VAL A N 1
ATOM 1726 C CA . VAL A 1 226 ? 7.309 -19.375 -10.383 1 98.56 226 VAL A CA 1
ATOM 1727 C C . VAL A 1 226 ? 7.773 -18.188 -9.539 1 98.56 226 VAL A C 1
ATOM 1729 O O . VAL A 1 226 ? 8.789 -17.562 -9.844 1 98.56 226 VAL A O 1
ATOM 1732 N N . THR A 1 227 ? 7.023 -17.828 -8.547 1 98.62 227 THR A N 1
ATOM 1733 C CA . THR A 1 227 ? 7.324 -16.734 -7.633 1 98.62 227 THR A CA 1
ATOM 1734 C C . THR A 1 227 ? 7.375 -17.234 -6.191 1 98.62 227 THR A C 1
ATOM 1736 O O . THR A 1 227 ? 6.594 -18.109 -5.801 1 98.62 227 THR A O 1
ATOM 1739 N N . VAL A 1 228 ? 8.352 -16.75 -5.387 1 98.81 228 VAL A N 1
ATOM 1740 C CA . VAL A 1 228 ? 8.344 -17.016 -3.949 1 98.81 228 VAL A CA 1
ATOM 1741 C C . VAL A 1 228 ? 7.469 -15.977 -3.244 1 98.81 228 VAL A C 1
ATOM 1743 O O . VAL A 1 228 ? 7.727 -14.773 -3.33 1 98.81 228 VAL A O 1
ATOM 1746 N N . GLU A 1 229 ? 6.43 -16.438 -2.617 1 98.69 229 GLU A N 1
ATOM 1747 C CA . GLU A 1 229 ? 5.516 -15.586 -1.868 1 98.69 229 GLU A CA 1
ATOM 1748 C C . GLU A 1 229 ? 5.387 -16.047 -0.421 1 98.69 229 GLU A C 1
ATOM 1750 O O . GLU A 1 229 ? 4.621 -16.969 -0.128 1 98.69 229 GLU A O 1
ATOM 1755 N N . VAL A 1 230 ? 6.051 -15.391 0.468 1 98.56 230 VAL A N 1
ATOM 1756 C CA . VAL A 1 230 ? 6.082 -15.797 1.87 1 98.56 230 VAL A CA 1
ATOM 1757 C C . VAL A 1 230 ? 5.699 -14.609 2.758 1 98.56 230 VAL A C 1
ATOM 1759 O O . VAL A 1 230 ? 6.547 -13.797 3.113 1 98.56 230 VAL A O 1
ATOM 1762 N N . PHE A 1 231 ? 4.41 -14.586 3.094 1 94.44 231 PHE A N 1
ATOM 1763 C CA . PHE A 1 231 ? 3.963 -13.703 4.164 1 94.44 231 PHE A CA 1
ATOM 1764 C C . PHE A 1 231 ? 4.445 -14.211 5.52 1 94.44 231 PHE A C 1
ATOM 1766 O O . PHE A 1 231 ? 4 -15.258 5.992 1 94.44 231 PHE A O 1
ATOM 1773 N N . SER A 1 232 ? 5.348 -13.5 6.098 1 95.94 232 SER A N 1
ATOM 1774 C CA . SER A 1 232 ? 5.922 -14.039 7.328 1 95.94 232 SER A CA 1
ATOM 1775 C C . SER A 1 232 ? 6.473 -12.93 8.211 1 95.94 232 SER A C 1
ATOM 1777 O O . SER A 1 232 ? 7.391 -12.211 7.816 1 95.94 232 SER A O 1
ATOM 1779 N N . ASP A 1 233 ? 5.91 -12.883 9.469 1 89.81 233 ASP A N 1
ATOM 1780 C CA . ASP A 1 233 ? 6.445 -11.922 10.438 1 89.81 233 ASP A CA 1
ATOM 1781 C C . ASP A 1 233 ? 7.914 -12.211 10.742 1 89.81 233 ASP A C 1
ATOM 1783 O O . ASP A 1 233 ? 8.703 -11.289 10.945 1 89.81 233 ASP A O 1
ATOM 1787 N N . GLU A 1 234 ? 8.242 -13.469 10.766 1 92.44 234 GLU A N 1
ATOM 1788 C CA . GLU A 1 234 ? 9.625 -13.867 11.016 1 92.44 234 GLU A CA 1
ATOM 1789 C C . GLU A 1 234 ? 10.547 -13.383 9.898 1 92.44 234 GLU A C 1
ATOM 1791 O O . GLU A 1 234 ? 11.641 -12.875 10.164 1 92.44 234 GLU A O 1
ATOM 1796 N N . LEU A 1 235 ? 10.117 -13.562 8.672 1 94.81 235 LEU A N 1
ATOM 1797 C CA . LEU A 1 235 ? 10.914 -13.109 7.539 1 94.81 235 LEU A CA 1
ATOM 1798 C C . LEU A 1 235 ? 11.016 -11.586 7.531 1 94.81 235 LEU A C 1
ATOM 1800 O O . LEU A 1 235 ? 12.078 -11.031 7.238 1 94.81 235 LEU A O 1
ATOM 1804 N N . ASP A 1 236 ? 9.938 -10.93 7.926 1 90.81 236 ASP A N 1
ATOM 1805 C CA . ASP A 1 236 ? 9.867 -9.477 7.949 1 90.81 236 ASP A CA 1
ATOM 1806 C C . ASP A 1 236 ? 10.852 -8.891 8.961 1 90.81 236 ASP A C 1
ATOM 1808 O O . ASP A 1 236 ? 11.234 -7.727 8.867 1 90.81 236 ASP A O 1
ATOM 1812 N N . ALA A 1 237 ? 11.188 -9.695 9.906 1 87.94 237 ALA A N 1
ATOM 1813 C CA . ALA A 1 237 ? 12.062 -9.234 10.977 1 87.94 237 ALA A CA 1
ATOM 1814 C C . ALA A 1 237 ? 13.508 -9.094 10.484 1 87.94 237 ALA A C 1
ATOM 1816 O O . ALA A 1 237 ? 14.336 -8.469 11.148 1 87.94 237 ALA A O 1
ATOM 1817 N N . HIS A 1 238 ? 13.828 -9.641 9.305 1 91.44 238 HIS A N 1
ATOM 1818 C CA . HIS A 1 238 ? 15.148 -9.508 8.703 1 91.44 238 HIS A CA 1
ATOM 1819 C C . HIS A 1 238 ? 15.234 -8.266 7.82 1 91.44 238 HIS A C 1
ATOM 1821 O O . HIS A 1 238 ? 14.219 -7.82 7.277 1 91.44 238 HIS A O 1
ATOM 1827 N N . PRO A 1 239 ? 16.5 -7.719 7.707 1 90.38 239 PRO A N 1
ATOM 1828 C CA . PRO A 1 239 ? 16.656 -6.727 6.641 1 90.38 239 PRO A CA 1
ATOM 1829 C C . PRO A 1 239 ? 16.25 -7.266 5.27 1 90.38 239 PRO A C 1
ATOM 1831 O O . PRO A 1 239 ? 16.375 -8.461 5.008 1 90.38 239 PRO A O 1
ATOM 1834 N N . ALA A 1 240 ? 15.812 -6.418 4.449 1 94.5 240 ALA A N 1
ATOM 1835 C CA . ALA A 1 240 ? 15.25 -6.809 3.16 1 94.5 240 ALA A CA 1
ATOM 1836 C C . ALA A 1 240 ? 16.234 -7.676 2.373 1 94.5 240 ALA A C 1
ATOM 1838 O O . ALA A 1 240 ? 15.836 -8.656 1.745 1 94.5 240 ALA A O 1
ATOM 1839 N N . GLU A 1 241 ? 17.469 -7.305 2.381 1 96.81 241 GLU A N 1
ATOM 1840 C CA . GLU A 1 241 ? 18.469 -8.062 1.635 1 96.81 241 GLU A CA 1
ATOM 1841 C C . GLU A 1 241 ? 18.578 -9.492 2.152 1 96.81 241 GLU A C 1
ATOM 1843 O O . GLU A 1 241 ? 18.672 -10.438 1.365 1 96.81 241 GLU A O 1
ATOM 1848 N N . GLU A 1 242 ? 18.547 -9.594 3.465 1 97.88 242 GLU A N 1
ATOM 1849 C CA . GLU A 1 242 ? 18.625 -10.922 4.062 1 97.88 242 GLU A CA 1
ATOM 1850 C C . GLU A 1 242 ? 17.359 -11.727 3.809 1 97.88 242 GLU A C 1
ATOM 1852 O O . GLU A 1 242 ? 17.422 -12.914 3.5 1 97.88 242 GLU A O 1
ATOM 1857 N N . ALA A 1 243 ? 16.234 -11.102 3.973 1 98.12 243 ALA A N 1
ATOM 1858 C CA . ALA A 1 243 ? 14.961 -11.758 3.705 1 98.12 243 ALA A CA 1
ATOM 1859 C C . ALA A 1 243 ? 14.891 -12.266 2.266 1 98.12 243 ALA A C 1
ATOM 1861 O O . ALA A 1 243 ? 14.453 -13.391 2.014 1 98.12 243 ALA A O 1
ATOM 1862 N N . ALA A 1 244 ? 15.375 -11.438 1.358 1 98.62 244 ALA A N 1
ATOM 1863 C CA . ALA A 1 244 ? 15.391 -11.812 -0.052 1 98.62 244 ALA A CA 1
ATOM 1864 C C . ALA A 1 244 ? 16.297 -13.023 -0.29 1 98.62 244 ALA A C 1
ATOM 1866 O O . ALA A 1 244 ? 15.922 -13.938 -1.024 1 98.62 244 ALA A O 1
ATOM 1867 N N . ARG A 1 245 ? 17.438 -12.969 0.327 1 98.75 245 ARG A N 1
ATOM 1868 C CA . ARG A 1 245 ? 18.391 -14.062 0.177 1 98.75 245 ARG A CA 1
ATOM 1869 C C . ARG A 1 245 ? 17.797 -15.375 0.693 1 98.75 245 ARG A C 1
ATOM 1871 O O . ARG A 1 245 ? 17.906 -16.406 0.041 1 98.75 245 ARG A O 1
ATOM 1878 N N . LEU A 1 246 ? 17.188 -15.32 1.862 1 98.81 246 LEU A N 1
ATOM 1879 C CA . LEU A 1 246 ? 16.562 -16.516 2.453 1 98.81 246 LEU A CA 1
ATOM 1880 C C . LEU A 1 246 ? 15.445 -17.031 1.565 1 98.81 246 LEU A C 1
ATOM 1882 O O . LEU A 1 246 ? 15.352 -18.25 1.326 1 98.81 246 LEU A O 1
ATOM 1886 N N . ALA A 1 247 ? 14.648 -16.141 1.059 1 98.88 247 ALA A N 1
ATOM 1887 C CA . ALA A 1 247 ? 13.523 -16.531 0.212 1 98.88 247 ALA A CA 1
ATOM 1888 C C . ALA A 1 247 ? 14 -17.141 -1.099 1 98.88 247 ALA A C 1
ATOM 1890 O O . ALA A 1 247 ? 13.492 -18.188 -1.525 1 98.88 247 ALA A O 1
ATOM 1891 N N . TYR A 1 248 ? 14.969 -16.484 -1.697 1 98.88 248 TYR A N 1
ATOM 1892 C CA . TYR A 1 248 ? 15.5 -17.016 -2.951 1 98.88 248 TYR A CA 1
ATOM 1893 C C . TYR A 1 248 ? 16.109 -18.391 -2.75 1 98.88 248 TYR A C 1
ATOM 1895 O O . TYR A 1 248 ? 15.844 -19.312 -3.521 1 98.88 248 TYR A O 1
ATOM 1903 N N . ALA A 1 249 ? 16.922 -18.484 -1.725 1 98.88 249 ALA A N 1
ATOM 1904 C CA . ALA A 1 249 ? 17.609 -19.734 -1.472 1 98.88 249 ALA A CA 1
ATOM 1905 C C . ALA A 1 249 ? 16.625 -20.891 -1.265 1 98.88 249 ALA A C 1
ATOM 1907 O O . ALA A 1 249 ? 16.797 -21.969 -1.814 1 98.88 249 ALA A O 1
ATOM 1908 N N . ALA A 1 250 ? 15.609 -20.641 -0.514 1 98.81 250 ALA A N 1
ATOM 1909 C CA . ALA A 1 250 ? 14.609 -21.672 -0.238 1 98.81 250 ALA A CA 1
ATOM 1910 C C . ALA A 1 250 ? 13.852 -22.062 -1.506 1 98.81 250 ALA A C 1
ATOM 1912 O O . ALA A 1 250 ? 13.648 -23.234 -1.782 1 98.81 250 ALA A O 1
ATOM 1913 N N . GLY A 1 251 ? 13.422 -21.047 -2.252 1 98.69 251 GLY A N 1
ATOM 1914 C CA . GLY A 1 251 ? 12.727 -21.312 -3.498 1 98.69 251 GLY A CA 1
ATOM 1915 C C . GLY A 1 251 ? 13.578 -22.047 -4.516 1 98.69 251 GLY A C 1
ATOM 1916 O O . GLY A 1 251 ? 13.125 -23.016 -5.121 1 98.69 251 GLY A O 1
ATOM 1917 N N . ALA A 1 252 ? 14.781 -21.547 -4.641 1 98.69 252 ALA A N 1
ATOM 1918 C CA . ALA A 1 252 ? 15.703 -22.172 -5.59 1 98.69 252 ALA A CA 1
ATOM 1919 C C . ALA A 1 252 ? 15.977 -23.625 -5.227 1 98.69 252 ALA A C 1
ATOM 1921 O O . ALA A 1 252 ? 16.078 -24.484 -6.109 1 98.69 252 ALA A O 1
ATOM 1922 N N . ALA A 1 253 ? 16.094 -23.875 -3.973 1 98.62 253 ALA A N 1
ATOM 1923 C CA . ALA A 1 253 ? 16.406 -25.219 -3.518 1 98.62 253 ALA A CA 1
ATOM 1924 C C . ALA A 1 253 ? 15.273 -26.188 -3.869 1 98.62 253 ALA A C 1
ATOM 1926 O O . ALA A 1 253 ? 15.523 -27.297 -4.352 1 98.62 253 ALA A O 1
ATOM 1927 N N . VAL A 1 254 ? 14.016 -25.797 -3.645 1 98.44 254 VAL A N 1
ATOM 1928 C CA . VAL A 1 254 ? 12.906 -26.703 -3.885 1 98.44 254 VAL A CA 1
ATOM 1929 C C . VAL A 1 254 ? 12.688 -26.875 -5.387 1 98.44 254 VAL A C 1
ATOM 1931 O O . VAL A 1 254 ? 12.328 -27.969 -5.852 1 98.44 254 VAL A O 1
ATOM 1934 N N . VAL A 1 255 ? 12.883 -25.812 -6.129 1 98.56 255 VAL A N 1
ATOM 1935 C CA . VAL A 1 255 ? 12.742 -25.906 -7.578 1 98.56 255 VAL A CA 1
ATOM 1936 C C . VAL A 1 255 ? 13.812 -26.844 -8.141 1 98.56 255 VAL A C 1
ATOM 1938 O O . VAL A 1 255 ? 13.516 -27.703 -8.977 1 98.56 255 VAL A O 1
ATOM 1941 N N . ALA A 1 256 ? 15.016 -26.656 -7.648 1 98.19 256 ALA A N 1
ATOM 1942 C CA . ALA A 1 256 ? 16.109 -27.516 -8.094 1 98.19 256 ALA A CA 1
ATOM 1943 C C . ALA A 1 256 ? 15.844 -28.984 -7.727 1 98.19 256 ALA A C 1
ATOM 1945 O O . ALA A 1 256 ? 16.078 -29.875 -8.539 1 98.19 256 ALA A O 1
ATOM 1946 N N . ALA A 1 257 ? 15.375 -29.219 -6.594 1 97.94 257 ALA A N 1
ATOM 1947 C CA . ALA A 1 257 ? 15.156 -30.578 -6.094 1 97.94 257 ALA A CA 1
ATOM 1948 C C . ALA A 1 257 ? 14.023 -31.266 -6.859 1 97.94 257 ALA A C 1
ATOM 1950 O O . ALA A 1 257 ? 14.031 -32.5 -7.023 1 97.94 257 ALA A O 1
ATOM 1951 N N . THR A 1 258 ? 13.078 -30.531 -7.305 1 98 258 THR A N 1
ATOM 1952 C CA . THR A 1 258 ? 11.883 -31.109 -7.902 1 98 258 THR A CA 1
ATOM 1953 C C . THR A 1 258 ? 11.969 -31.094 -9.422 1 98 258 THR A C 1
ATOM 1955 O O . THR A 1 258 ? 11.25 -31.812 -10.109 1 98 258 THR A O 1
ATOM 1958 N N . GLY A 1 259 ? 12.781 -30.188 -9.953 1 97.56 259 GLY A N 1
ATOM 1959 C CA . GLY A 1 259 ? 12.914 -30.047 -11.398 1 97.56 259 GLY A CA 1
ATOM 1960 C C . GLY A 1 259 ? 11.758 -29.312 -12.031 1 97.56 259 GLY A C 1
ATOM 1961 O O . GLY A 1 259 ? 11.531 -29.422 -13.242 1 97.56 259 GLY A O 1
ATOM 1962 N N . LEU A 1 260 ? 10.961 -28.625 -11.242 1 97.19 260 LEU A N 1
ATOM 1963 C CA . LEU A 1 260 ? 9.906 -27.797 -11.82 1 97.19 260 LEU A CA 1
ATOM 1964 C C . LEU A 1 260 ? 10.492 -26.781 -12.789 1 97.19 260 LEU A C 1
ATOM 1966 O O . LEU A 1 260 ? 11.43 -26.062 -12.445 1 97.19 260 LEU A O 1
ATOM 1970 N N . PRO A 1 261 ? 9.945 -26.75 -14.008 1 96.44 261 PRO A N 1
ATOM 1971 C CA . PRO A 1 261 ? 10.461 -25.766 -14.953 1 96.44 261 PRO A CA 1
ATOM 1972 C C . PRO A 1 261 ? 10.164 -24.328 -14.523 1 96.44 261 PRO A C 1
ATOM 1974 O O . PRO A 1 261 ? 9.094 -24.047 -13.961 1 96.44 261 PRO A O 1
ATOM 1977 N N . THR A 1 262 ? 11.07 -23.422 -14.711 1 96.69 262 THR A N 1
ATOM 1978 C CA . THR A 1 262 ? 10.898 -22 -14.516 1 96.69 262 THR A CA 1
ATOM 1979 C C . THR A 1 262 ? 11.172 -21.234 -15.812 1 96.69 262 THR A C 1
ATOM 1981 O O . THR A 1 262 ? 12.227 -20.625 -15.969 1 96.69 262 THR A O 1
ATOM 1984 N N . PRO A 1 263 ? 10.188 -21.297 -16.688 1 95 263 PRO A N 1
ATOM 1985 C CA . PRO A 1 263 ? 10.414 -20.75 -18.031 1 95 263 PRO A CA 1
ATOM 1986 C C . PRO A 1 263 ? 10.609 -19.234 -18.016 1 95 263 PRO A C 1
ATOM 1988 O O . PRO A 1 263 ? 10.227 -18.562 -17.062 1 95 263 PRO A O 1
ATOM 1991 N N . ASP A 1 264 ? 11.18 -18.75 -19.109 1 93.06 264 ASP A N 1
ATOM 1992 C CA . ASP A 1 264 ? 11.227 -17.312 -19.328 1 93.06 264 ASP A CA 1
ATOM 1993 C C . ASP A 1 264 ? 9.844 -16.75 -19.672 1 93.06 264 ASP A C 1
ATOM 1995 O O . ASP A 1 264 ? 8.945 -17.516 -20.047 1 93.06 264 ASP A O 1
ATOM 1999 N N . TRP A 1 265 ? 9.695 -15.547 -19.484 1 93.25 265 TRP A N 1
ATOM 2000 C CA . TRP A 1 265 ? 8.445 -14.828 -19.734 1 93.25 265 TRP A CA 1
ATOM 2001 C C . TRP A 1 265 ? 8.727 -13.398 -20.172 1 93.25 265 TRP A C 1
ATOM 2003 O O . TRP A 1 265 ? 9.852 -12.914 -20.062 1 93.25 265 TRP A O 1
ATOM 2013 N N . GLU A 1 266 ? 7.691 -12.812 -20.75 1 92.94 266 GLU A N 1
ATOM 2014 C CA . GLU A 1 266 ? 7.801 -11.422 -21.203 1 92.94 266 GLU A CA 1
ATOM 2015 C C . GLU A 1 266 ? 6.715 -10.555 -20.578 1 92.94 266 GLU A C 1
ATOM 2017 O O . GLU A 1 266 ? 5.641 -11.055 -20.219 1 92.94 266 GLU A O 1
ATOM 2022 N N . THR A 1 267 ? 7.016 -9.305 -20.422 1 94.31 267 THR A N 1
ATOM 2023 C CA . THR A 1 267 ? 6.027 -8.328 -19.984 1 94.31 267 THR A CA 1
ATOM 2024 C C . THR A 1 267 ? 5.258 -7.754 -21.156 1 94.31 267 THR A C 1
ATOM 2026 O O . THR A 1 267 ? 5.602 -8.008 -22.312 1 94.31 267 THR A O 1
ATOM 2029 N N . THR A 1 268 ? 4.262 -6.984 -20.875 1 89 268 THR A N 1
ATOM 2030 C CA . THR A 1 268 ? 3.395 -6.367 -21.875 1 89 268 THR A CA 1
ATOM 2031 C C . THR A 1 268 ? 4.176 -5.375 -22.734 1 89 268 THR A C 1
ATOM 2033 O O . THR A 1 268 ? 3.811 -5.113 -23.875 1 89 268 THR A O 1
ATOM 2036 N N . VAL A 1 269 ? 5.223 -4.785 -22.234 1 84.5 269 VAL A N 1
ATOM 2037 C CA . VAL A 1 269 ? 5.945 -3.748 -22.969 1 84.5 269 VAL A CA 1
ATOM 2038 C C . VAL A 1 269 ? 7.023 -4.387 -23.844 1 84.5 269 VAL A C 1
ATOM 2040 O O . VAL A 1 269 ? 7.57 -3.738 -24.734 1 84.5 269 VAL A O 1
ATOM 2043 N N . GLU A 1 270 ? 7.332 -5.562 -23.516 1 81.38 270 GLU A N 1
ATOM 2044 C CA . GLU A 1 270 ? 8.32 -6.266 -24.328 1 81.38 270 GLU A CA 1
ATOM 2045 C C . GLU A 1 270 ? 7.664 -6.938 -25.547 1 81.38 270 GLU A C 1
ATOM 2047 O O . GLU A 1 270 ? 8.344 -7.301 -26.5 1 81.38 270 GLU A O 1
ATOM 2052 N N . HIS A 1 271 ? 6.359 -7.133 -25.453 1 64.81 271 HIS A N 1
ATOM 2053 C CA . HIS A 1 271 ? 5.633 -7.75 -26.547 1 64.81 271 HIS A CA 1
ATOM 2054 C C . HIS A 1 271 ? 5.398 -6.758 -27.688 1 64.81 271 HIS A C 1
ATOM 2056 O O . HIS A 1 271 ? 5.059 -7.152 -28.797 1 64.81 271 HIS A O 1
ATOM 2062 N N . ARG A 1 272 ? 5.715 -5.41 -27.516 1 53.22 272 ARG A N 1
ATOM 2063 C CA . ARG A 1 272 ? 5.434 -4.43 -28.547 1 53.22 272 ARG A CA 1
ATOM 2064 C C . ARG A 1 272 ? 6.66 -4.199 -29.438 1 53.22 272 ARG A C 1
ATOM 2066 O O . ARG A 1 272 ? 7.793 -4.273 -28.953 1 53.22 272 ARG A O 1
ATOM 2073 N N . MET B 1 1 ? -8.539 15.359 24.406 1 88.06 1 MET B N 1
ATOM 2074 C CA . MET B 1 1 ? -7.488 15.547 23.406 1 88.06 1 MET B CA 1
ATOM 2075 C C . MET B 1 1 ? -7.754 14.703 22.172 1 88.06 1 MET B C 1
ATOM 2077 O O . MET B 1 1 ? -7.957 13.492 22.266 1 88.06 1 MET B O 1
ATOM 2081 N N . ILE B 1 2 ? -7.863 15.414 21.031 1 95.94 2 ILE B N 1
ATOM 2082 C CA . ILE B 1 2 ? -8.211 14.742 19.781 1 95.94 2 ILE B CA 1
ATOM 2083 C C . ILE B 1 2 ? -6.98 14.672 18.875 1 95.94 2 ILE B C 1
ATOM 2085 O O . ILE B 1 2 ? -6.551 15.688 18.328 1 95.94 2 ILE B O 1
ATOM 2089 N N . LEU B 1 3 ? -6.391 13.523 18.797 1 98.5 3 LEU B N 1
ATOM 2090 C CA . LEU B 1 3 ? -5.215 13.289 17.969 1 98.5 3 LEU B CA 1
ATOM 2091 C C . LEU B 1 3 ? -5.504 12.234 16.906 1 98.5 3 LEU B C 1
ATOM 2093 O O . LEU B 1 3 ? -6.305 11.32 17.141 1 98.5 3 LEU B O 1
ATOM 2097 N N . GLY B 1 4 ? -4.91 12.414 15.797 1 98.5 4 GLY B N 1
ATOM 2098 C CA . GLY B 1 4 ? -4.934 11.391 14.773 1 98.5 4 GLY B CA 1
ATOM 2099 C C . GLY B 1 4 ? -3.656 10.57 14.711 1 98.5 4 GLY B C 1
ATOM 2100 O O . GLY B 1 4 ? -2.598 11.039 15.141 1 98.5 4 GLY B O 1
ATOM 2101 N N . CYS B 1 5 ? -3.758 9.367 14.234 1 98.69 5 CYS B N 1
ATOM 2102 C CA . CYS B 1 5 ? -2.631 8.492 13.922 1 98.69 5 CYS B CA 1
ATOM 2103 C C . CYS B 1 5 ? -2.43 8.375 12.422 1 98.69 5 CYS B C 1
ATOM 2105 O O . CYS B 1 5 ? -3.252 7.77 11.727 1 98.69 5 CYS B O 1
ATOM 2107 N N . SER B 1 6 ? -1.33 8.922 11.969 1 97.94 6 SER B N 1
ATOM 2108 C CA . SER B 1 6 ? -1.046 8.875 10.539 1 97.94 6 SER B CA 1
ATOM 2109 C C . SER B 1 6 ? -0.993 7.434 10.031 1 97.94 6 SER B C 1
ATOM 2111 O O . SER B 1 6 ? -0.611 6.523 10.773 1 97.94 6 SER B O 1
ATOM 2113 N N . ALA B 1 7 ? -1.319 7.293 8.758 1 93.62 7 ALA B N 1
ATOM 2114 C CA . ALA B 1 7 ? -1.166 5.992 8.109 1 93.62 7 ALA B CA 1
ATOM 2115 C C . ALA B 1 7 ? 0.276 5.5 8.203 1 93.62 7 ALA B C 1
ATOM 2117 O O . ALA B 1 7 ? 0.526 4.293 8.219 1 93.62 7 ALA B O 1
ATOM 2118 N N . ASN B 1 8 ? 1.212 6.383 8.367 1 94.38 8 ASN B N 1
ATOM 2119 C CA . ASN B 1 8 ? 2.631 6.062 8.258 1 94.38 8 ASN B CA 1
ATOM 2120 C C . ASN B 1 8 ? 3.242 5.766 9.625 1 94.38 8 ASN B C 1
ATOM 2122 O O . ASN B 1 8 ? 4.379 5.301 9.719 1 94.38 8 ASN B O 1
ATOM 2126 N N . THR B 1 9 ? 2.525 6.016 10.688 1 97.38 9 THR B N 1
ATOM 2127 C CA . THR B 1 9 ? 3.02 5.73 12.031 1 97.38 9 THR B CA 1
ATOM 2128 C C . THR B 1 9 ? 2.969 4.234 12.32 1 97.38 9 THR B C 1
ATOM 2130 O O . THR B 1 9 ? 3.881 3.684 12.938 1 97.38 9 THR B O 1
ATOM 2133 N N . LEU B 1 10 ? 1.899 3.57 11.891 1 94.5 10 LEU B N 1
ATOM 2134 C CA . LEU B 1 10 ? 1.729 2.125 11.992 1 94.5 10 LEU B CA 1
ATOM 2135 C C . LEU B 1 10 ? 1.726 1.479 10.609 1 94.5 10 LEU B C 1
ATOM 2137 O O . LEU B 1 10 ? 0.85 0.667 10.297 1 94.5 10 LEU B O 1
ATOM 2141 N N . ARG B 1 11 ? 2.68 1.787 9.836 1 89.06 11 ARG B N 1
ATOM 2142 C CA . ARG B 1 11 ? 2.65 1.651 8.383 1 89.06 11 ARG B CA 1
ATOM 2143 C C . ARG B 1 11 ? 2.67 0.183 7.973 1 89.06 11 ARG B C 1
ATOM 2145 O O . ARG B 1 11 ? 2.328 -0.152 6.836 1 89.06 11 ARG B O 1
ATOM 2152 N N . PHE B 1 12 ? 3.033 -0.703 8.875 1 83.94 12 PHE B N 1
ATOM 2153 C CA . PHE B 1 12 ? 3.121 -2.092 8.445 1 83.94 12 PHE B CA 1
ATOM 2154 C C . PHE B 1 12 ? 1.957 -2.906 8.992 1 83.94 12 PHE B C 1
ATOM 2156 O O . PHE B 1 12 ? 1.797 -4.078 8.648 1 83.94 12 PHE B O 1
ATOM 2163 N N . ALA B 1 13 ? 1.114 -2.305 9.82 1 88.44 13 ALA B N 1
ATOM 2164 C CA . ALA B 1 13 ? -0.072 -2.992 10.32 1 88.44 13 ALA B CA 1
ATOM 2165 C C . ALA B 1 13 ? -1.191 -2.982 9.281 1 88.44 13 ALA B C 1
ATOM 2167 O O . ALA B 1 13 ? -1.397 -1.981 8.594 1 88.44 13 ALA B O 1
ATOM 2168 N N . ASP B 1 14 ? -1.875 -4.129 9.203 1 85.75 14 ASP B N 1
ATOM 2169 C CA . ASP B 1 14 ? -3.055 -4.133 8.344 1 85.75 14 ASP B CA 1
ATOM 2170 C C . ASP B 1 14 ? -4.152 -3.236 8.914 1 85.75 14 ASP B C 1
ATOM 2172 O O . ASP B 1 14 ? -4.059 -2.775 10.047 1 85.75 14 ASP B O 1
ATOM 2176 N N . LEU B 1 15 ? -5.156 -2.994 8.148 1 91.62 15 LEU B N 1
ATOM 2177 C CA . LEU B 1 15 ? -6.137 -1.968 8.492 1 91.62 15 LEU B CA 1
ATOM 2178 C C . LEU B 1 15 ? -6.844 -2.305 9.805 1 91.62 15 LEU B C 1
ATOM 2180 O O . LEU B 1 15 ? -6.918 -1.469 10.703 1 91.62 15 LEU B O 1
ATOM 2184 N N . PRO B 1 16 ? -7.332 -3.547 10.016 1 91.88 16 PRO B N 1
ATOM 2185 C CA . PRO B 1 16 ? -7.996 -3.844 11.281 1 91.88 16 PRO B CA 1
ATOM 2186 C C . PRO B 1 16 ? -7.07 -3.666 12.484 1 91.88 16 PRO B C 1
ATOM 2188 O O . PRO B 1 16 ? -7.477 -3.098 13.508 1 91.88 16 PRO B O 1
ATOM 2191 N N . THR B 1 17 ? -5.859 -4.094 12.328 1 92.44 17 THR B N 1
ATOM 2192 C CA . THR B 1 17 ? -4.891 -3.963 13.406 1 92.44 17 THR B CA 1
ATOM 2193 C C . THR B 1 17 ? -4.586 -2.494 13.688 1 92.44 17 THR B C 1
ATOM 2195 O O . THR B 1 17 ? -4.512 -2.076 14.844 1 92.44 17 THR B O 1
ATOM 2198 N N . ARG B 1 18 ? -4.43 -1.756 12.648 1 95.88 18 ARG B N 1
ATOM 2199 C CA . ARG B 1 18 ? -4.117 -0.337 12.789 1 95.88 18 ARG B CA 1
ATOM 2200 C C . ARG B 1 18 ? -5.246 0.405 13.492 1 95.88 18 ARG B C 1
ATOM 2202 O O . ARG B 1 18 ? -5 1.229 14.375 1 95.88 18 ARG B O 1
ATOM 2209 N N . VAL B 1 19 ? -6.449 0.143 13.078 1 97.44 19 VAL B N 1
ATOM 2210 C CA . VAL B 1 19 ? -7.617 0.791 13.664 1 97.44 19 VAL B CA 1
ATOM 2211 C C . VAL B 1 19 ? -7.727 0.427 15.141 1 97.44 19 VAL B C 1
ATOM 2213 O O . VAL B 1 19 ? -7.883 1.305 15.992 1 97.44 19 VAL B O 1
ATOM 2216 N N . GLY B 1 20 ? -7.621 -0.831 15.438 1 97.69 20 GLY B N 1
ATOM 2217 C CA . GLY B 1 20 ? -7.711 -1.282 16.812 1 97.69 20 GLY B CA 1
ATOM 2218 C C . GLY B 1 20 ? -6.617 -0.72 17.703 1 97.69 20 GLY B C 1
ATOM 2219 O O . GLY B 1 20 ? -6.887 -0.226 18.797 1 97.69 20 GLY B O 1
ATOM 2220 N N . ALA B 1 21 ? -5.387 -0.778 17.234 1 98 21 ALA B N 1
ATOM 2221 C CA . ALA B 1 21 ? -4.238 -0.299 18 1 98 21 ALA B CA 1
ATOM 2222 C C . ALA B 1 21 ? -4.328 1.205 18.234 1 98 21 ALA B C 1
ATOM 2224 O O . ALA B 1 21 ? -4.066 1.678 19.344 1 98 21 ALA B O 1
ATOM 2225 N N . ALA B 1 22 ? -4.711 1.915 17.203 1 98.62 22 ALA B N 1
ATOM 2226 C CA . ALA B 1 22 ? -4.836 3.365 17.328 1 98.62 22 ALA B CA 1
ATOM 2227 C C . ALA B 1 22 ? -5.926 3.736 18.344 1 98.62 22 ALA B C 1
ATOM 2229 O O . ALA B 1 22 ? -5.707 4.574 19.219 1 98.62 22 ALA B O 1
ATOM 2230 N N . ALA B 1 23 ? -7.051 3.088 18.203 1 98.56 23 ALA B N 1
ATOM 2231 C CA . ALA B 1 23 ? -8.164 3.354 19.125 1 98.56 23 ALA B CA 1
ATOM 2232 C C . ALA B 1 23 ? -7.781 3.037 20.562 1 98.56 23 ALA B C 1
ATOM 2234 O O . ALA B 1 23 ? -8.047 3.83 21.469 1 98.56 23 ALA B O 1
ATOM 2235 N N . ALA B 1 24 ? -7.172 1.927 20.766 1 98.44 24 ALA B N 1
ATOM 2236 C CA . ALA B 1 24 ? -6.793 1.489 22.094 1 98.44 24 ALA B CA 1
ATOM 2237 C C . ALA B 1 24 ? -5.789 2.453 22.734 1 98.44 24 ALA B C 1
ATOM 2239 O O . ALA B 1 24 ? -5.797 2.658 23.953 1 98.44 24 ALA B O 1
ATOM 2240 N N . ALA B 1 25 ? -4.957 3.029 21.922 1 98.69 25 ALA B N 1
ATOM 2241 C CA . ALA B 1 25 ? -3.943 3.957 22.422 1 98.69 25 ALA B CA 1
ATOM 2242 C C . ALA B 1 25 ? -4.562 5.305 22.781 1 98.69 25 ALA B C 1
ATOM 2244 O O . ALA B 1 25 ? -3.969 6.082 23.531 1 98.69 25 ALA B O 1
ATOM 2245 N N . GLY B 1 26 ? -5.711 5.602 22.141 1 98.56 26 GLY B N 1
ATOM 2246 C CA . GLY B 1 26 ? -6.379 6.848 22.484 1 98.56 26 GLY B CA 1
ATOM 2247 C C . GLY B 1 26 ? -6.602 7.754 21.281 1 98.56 26 GLY B C 1
ATOM 2248 O O . GLY B 1 26 ? -7.223 8.812 21.406 1 98.56 26 GLY B O 1
ATOM 2249 N N . PHE B 1 27 ? -6.133 7.344 20.094 1 98.75 27 PHE B N 1
ATOM 2250 C CA . PHE B 1 27 ? -6.324 8.164 18.906 1 98.75 27 PHE B CA 1
ATOM 2251 C C . PHE B 1 27 ? -7.797 8.219 18.516 1 98.75 27 PHE B C 1
ATOM 2253 O O . PHE B 1 27 ? -8.5 7.211 18.594 1 98.75 27 PHE B O 1
ATOM 2260 N N . ALA B 1 28 ? -8.219 9.406 18.078 1 97.38 28 ALA B N 1
ATOM 2261 C CA . ALA B 1 28 ? -9.602 9.594 17.641 1 97.38 28 ALA B CA 1
ATOM 2262 C C . ALA B 1 28 ? -9.734 9.477 16.125 1 97.38 28 ALA B C 1
ATOM 2264 O O . ALA B 1 28 ? -10.836 9.336 15.602 1 97.38 28 ALA B O 1
ATOM 2265 N N . GLY B 1 29 ? -8.648 9.602 15.477 1 97.56 29 GLY B N 1
ATOM 2266 C CA . GLY B 1 29 ? -8.625 9.516 14.023 1 97.56 29 GLY B CA 1
ATOM 2267 C C . GLY B 1 29 ? -7.438 8.742 13.492 1 97.56 29 GLY B C 1
ATOM 2268 O O . GLY B 1 29 ? -6.449 8.539 14.203 1 97.56 29 GLY B O 1
ATOM 2269 N N . ILE B 1 30 ? -7.57 8.289 12.242 1 98.12 30 ILE B N 1
ATOM 2270 C CA . ILE B 1 30 ? -6.453 7.645 11.555 1 98.12 30 ILE B CA 1
ATOM 2271 C C . ILE B 1 30 ? -6.305 8.234 10.156 1 98.12 30 ILE B C 1
ATOM 2273 O O . ILE B 1 30 ? -7.238 8.844 9.625 1 98.12 30 ILE B O 1
ATOM 2277 N N . GLY B 1 31 ? -5.121 8.117 9.688 1 97.25 31 GLY B N 1
ATOM 2278 C CA . GLY B 1 31 ? -4.895 8.32 8.266 1 97.25 31 GLY B CA 1
ATOM 2279 C C . GLY B 1 31 ? -4.992 7.043 7.457 1 97.25 31 GLY B C 1
ATOM 2280 O O . GLY B 1 31 ? -4.773 5.949 7.984 1 97.25 31 GLY B O 1
ATOM 2281 N N . LEU B 1 32 ? -5.328 7.215 6.234 1 95.06 32 LEU B N 1
ATOM 2282 C CA . LEU B 1 32 ? -5.336 6.098 5.293 1 95.06 32 LEU B CA 1
ATOM 2283 C C . LEU B 1 32 ? -4.613 6.473 4 1 95.06 32 LEU B C 1
ATOM 2285 O O . LEU B 1 32 ? -4.59 7.645 3.615 1 95.06 32 LEU B O 1
ATOM 2289 N N . ARG B 1 33 ? -4.078 5.504 3.389 1 91.06 33 ARG B N 1
ATOM 2290 C CA . ARG B 1 33 ? -3.693 5.539 1.98 1 91.06 33 ARG B CA 1
ATOM 2291 C C . ARG B 1 33 ? -4.66 4.723 1.128 1 91.06 33 ARG B C 1
ATOM 2293 O O . ARG B 1 33 ? -5.371 3.859 1.642 1 91.06 33 ARG B O 1
ATOM 2300 N N . LEU B 1 34 ? -4.691 5.098 -0.099 1 84.88 34 LEU B N 1
ATOM 2301 C CA . LEU B 1 34 ? -5.547 4.328 -0.994 1 84.88 34 LEU B CA 1
ATOM 2302 C C . LEU B 1 34 ? -5.258 2.834 -0.869 1 84.88 34 LEU B C 1
ATOM 2304 O O . LEU B 1 34 ? -6.18 2.016 -0.878 1 84.88 34 LEU B O 1
ATOM 2308 N N . CYS B 1 35 ? -4.031 2.52 -0.667 1 81.81 35 CYS B N 1
ATOM 2309 C CA . CYS B 1 35 ? -3.605 1.127 -0.607 1 81.81 35 CYS B CA 1
ATOM 2310 C C . CYS B 1 35 ? -4.18 0.432 0.621 1 81.81 35 CYS B C 1
ATOM 2312 O O . CYS B 1 35 ? -4.473 -0.765 0.582 1 81.81 35 CYS B O 1
ATOM 2314 N N . ASP B 1 36 ? -4.324 1.157 1.721 1 87.25 36 ASP B N 1
ATOM 2315 C CA . ASP B 1 36 ? -4.91 0.599 2.936 1 87.25 36 ASP B CA 1
ATOM 2316 C C . ASP B 1 36 ? -6.344 0.142 2.693 1 87.25 36 ASP B C 1
ATOM 2318 O O . ASP B 1 36 ? -6.812 -0.814 3.314 1 87.25 36 ASP B O 1
ATOM 2322 N N . TYR B 1 37 ? -6.895 0.811 1.824 1 83.94 37 TYR B N 1
ATOM 2323 C CA . TYR B 1 37 ? -8.289 0.538 1.488 1 83.94 37 TYR B CA 1
ATOM 2324 C C . TYR B 1 37 ? -8.391 -0.617 0.499 1 83.94 37 TYR B C 1
ATOM 2326 O O . TYR B 1 37 ? -9.102 -1.596 0.751 1 83.94 37 TYR B O 1
ATOM 2334 N N . VAL B 1 38 ? -7.625 -0.519 -0.551 1 78.5 38 VAL B N 1
ATOM 2335 C CA . VAL B 1 38 ? -7.73 -1.464 -1.657 1 78.5 38 VAL B CA 1
ATOM 2336 C C . VAL B 1 38 ? -7.188 -2.826 -1.227 1 78.5 38 VAL B C 1
ATOM 2338 O O . VAL B 1 38 ? -7.695 -3.865 -1.655 1 78.5 38 VAL B O 1
ATOM 2341 N N . ASP B 1 39 ? -6.23 -2.82 -0.347 1 79.06 39 ASP B N 1
ATOM 2342 C CA . ASP B 1 39 ? -5.551 -4.062 0.017 1 79.06 39 ASP B CA 1
ATOM 2343 C C . ASP B 1 39 ? -6.164 -4.672 1.275 1 79.06 39 ASP B C 1
ATOM 2345 O O . ASP B 1 39 ? -5.754 -5.75 1.712 1 79.06 39 ASP B O 1
ATOM 2349 N N . ALA B 1 40 ? -7.16 -4.016 1.877 1 82.31 40 ALA B N 1
ATOM 2350 C CA . ALA B 1 40 ? -7.723 -4.473 3.145 1 82.31 40 ALA B CA 1
ATOM 2351 C C . ALA B 1 40 ? -8.438 -5.812 2.979 1 82.31 40 ALA B C 1
ATOM 2353 O O . ALA B 1 40 ? -8.586 -6.566 3.943 1 82.31 40 ALA B O 1
ATOM 2354 N N . GLY B 1 41 ? -8.922 -6.059 1.741 1 75.62 41 GLY B N 1
ATOM 2355 C CA . GLY B 1 41 ? -9.719 -7.262 1.541 1 75.62 41 GLY B CA 1
ATOM 2356 C C . GLY B 1 41 ? -11.047 -7.227 2.273 1 75.62 41 GLY B C 1
ATOM 2357 O O . GLY B 1 41 ? -11.531 -8.258 2.746 1 75.62 41 GLY B O 1
ATOM 2358 N N . LEU B 1 42 ? -11.562 -6.078 2.631 1 80.06 42 LEU B N 1
ATOM 2359 C CA . LEU B 1 42 ? -12.828 -5.848 3.314 1 80.06 42 LEU B CA 1
ATOM 2360 C C . LEU B 1 42 ? -13.781 -5.051 2.43 1 80.06 42 LEU B C 1
ATOM 2362 O O . LEU B 1 42 ? -13.344 -4.219 1.63 1 80.06 42 LEU B O 1
ATOM 2366 N N . SER B 1 43 ? -15.07 -5.324 2.594 1 80.25 43 SER B N 1
ATOM 2367 C CA . SER B 1 43 ? -16.062 -4.48 1.944 1 80.25 43 SER B CA 1
ATOM 2368 C C . SER B 1 43 ? -16.094 -3.086 2.562 1 80.25 43 SER B C 1
ATOM 2370 O O . SER B 1 43 ? -15.609 -2.885 3.678 1 80.25 43 SER B O 1
ATOM 2372 N N . ASP B 1 44 ? -16.719 -2.119 1.833 1 86.38 44 ASP B N 1
ATOM 2373 C CA . ASP B 1 44 ? -16.891 -0.774 2.375 1 86.38 44 ASP B CA 1
ATOM 2374 C C . ASP B 1 44 ? -17.656 -0.81 3.695 1 86.38 44 ASP B C 1
ATOM 2376 O O . ASP B 1 44 ? -17.297 -0.113 4.648 1 86.38 44 ASP B O 1
ATOM 2380 N N . GLU B 1 45 ? -18.703 -1.634 3.746 1 88.75 45 GLU B N 1
ATOM 2381 C CA . GLU B 1 45 ? -19.5 -1.77 4.953 1 88.75 45 GLU B CA 1
ATOM 2382 C C . GLU B 1 45 ? -18.672 -2.311 6.117 1 88.75 45 GLU B C 1
ATOM 2384 O O . GLU B 1 45 ? -18.781 -1.82 7.242 1 88.75 45 GLU B O 1
ATOM 2389 N N . ALA B 1 46 ? -17.859 -3.26 5.801 1 89.06 46 ALA B N 1
ATOM 2390 C CA . ALA B 1 46 ? -17.016 -3.855 6.84 1 89.06 46 ALA B CA 1
ATOM 2391 C C . ALA B 1 46 ? -16 -2.846 7.375 1 89.06 46 ALA B C 1
ATOM 2393 O O . ALA B 1 46 ? -15.703 -2.838 8.57 1 89.06 46 ALA B O 1
ATOM 2394 N N . ILE B 1 47 ? -15.508 -2.039 6.484 1 92.25 47 ILE B N 1
ATOM 2395 C CA . ILE B 1 47 ? -14.547 -1.015 6.891 1 92.25 47 ILE B CA 1
ATOM 2396 C C . ILE B 1 47 ? -15.25 0.025 7.766 1 92.25 47 ILE B C 1
ATOM 2398 O O . ILE B 1 47 ? -14.727 0.414 8.812 1 92.25 47 ILE B O 1
ATOM 2402 N N . ARG B 1 48 ? -16.438 0.442 7.379 1 94.12 48 ARG B N 1
ATOM 2403 C CA . ARG B 1 48 ? -17.188 1.405 8.172 1 94.12 48 ARG B CA 1
ATOM 2404 C C . ARG B 1 48 ? -17.531 0.839 9.555 1 94.12 48 ARG B C 1
ATOM 2406 O O . ARG B 1 48 ? -17.391 1.531 10.562 1 94.12 48 ARG B O 1
ATOM 2413 N N . ASP B 1 49 ? -17.922 -0.4 9.57 1 95.69 49 ASP B N 1
ATOM 2414 C CA . ASP B 1 49 ? -18.234 -1.059 10.836 1 95.69 49 ASP B CA 1
ATOM 2415 C C . ASP B 1 49 ? -17.016 -1.12 11.742 1 95.69 49 ASP B C 1
ATOM 2417 O O . ASP B 1 49 ? -17.109 -0.92 12.953 1 95.69 49 ASP B O 1
ATOM 2421 N N . LEU B 1 50 ? -15.922 -1.425 11.141 1 95.81 50 LEU B N 1
ATOM 2422 C CA . LEU B 1 50 ? -14.664 -1.491 11.867 1 95.81 50 LEU B CA 1
ATOM 2423 C C . LEU B 1 50 ? -14.344 -0.153 12.523 1 95.81 50 LEU B C 1
ATOM 2425 O O . LEU B 1 50 ? -14.008 -0.103 13.711 1 95.81 50 LEU B O 1
ATOM 2429 N N . LEU B 1 51 ? -14.461 0.916 11.742 1 96.94 51 LEU B N 1
ATOM 2430 C CA . LEU B 1 51 ? -14.188 2.26 12.242 1 96.94 51 LEU B CA 1
ATOM 2431 C C . LEU B 1 51 ? -15.172 2.645 13.336 1 96.94 51 LEU B C 1
ATOM 2433 O O . LEU B 1 51 ? -14.773 3.117 14.406 1 96.94 51 LEU B O 1
ATOM 2437 N N . ASP B 1 52 ? -16.438 2.389 13.148 1 96.12 52 ASP B N 1
ATOM 2438 C CA . ASP B 1 52 ? -17.5 2.73 14.102 1 96.12 52 ASP B CA 1
ATOM 2439 C C . ASP B 1 52 ? -17.312 1.969 15.406 1 96.12 52 ASP B C 1
ATOM 2441 O O . ASP B 1 52 ? -17.469 2.541 16.484 1 96.12 52 ASP B O 1
ATOM 2445 N N . HIS B 1 53 ? -17.047 0.749 15.266 1 97.5 53 HIS B N 1
ATOM 2446 C CA . HIS B 1 53 ? -16.875 -0.104 16.438 1 97.5 53 HIS B CA 1
ATOM 2447 C C . HIS B 1 53 ? -15.773 0.426 17.344 1 97.5 53 HIS B C 1
ATOM 2449 O O . HIS B 1 53 ? -15.867 0.312 18.578 1 97.5 53 HIS B O 1
ATOM 2455 N N . HIS B 1 54 ? -14.789 1 16.781 1 97.88 54 HIS B N 1
ATOM 2456 C CA . HIS B 1 54 ? -13.641 1.46 17.547 1 97.88 54 HIS B CA 1
ATOM 2457 C C . HIS B 1 54 ? -13.734 2.955 17.844 1 97.88 54 HIS B C 1
ATOM 2459 O O . HIS B 1 54 ? -12.859 3.52 18.5 1 97.88 54 HIS B O 1
ATOM 2465 N N . GLY B 1 55 ? -14.734 3.59 17.297 1 96.12 55 GLY B N 1
ATOM 2466 C CA . GLY B 1 55 ? -14.914 5.016 17.516 1 96.12 55 GLY B CA 1
ATOM 2467 C C . GLY B 1 55 ? -13.828 5.859 16.875 1 96.12 55 GLY B C 1
ATOM 2468 O O . GLY B 1 55 ? -13.383 6.855 17.453 1 96.12 55 GLY B O 1
ATOM 2469 N N . VAL B 1 56 ? -13.305 5.426 15.758 1 96.62 56 VAL B N 1
ATOM 2470 C CA . VAL B 1 56 ? -12.25 6.141 15.047 1 96.62 56 VAL B CA 1
ATOM 2471 C C . VAL B 1 56 ? -12.773 6.609 13.688 1 96.62 56 VAL B C 1
ATOM 2473 O O . VAL B 1 56 ? -13.617 5.945 13.078 1 96.62 56 VAL B O 1
ATOM 2476 N N . ARG B 1 57 ? -12.312 7.797 13.258 1 96.38 57 ARG B N 1
ATOM 2477 C CA . ARG B 1 57 ? -12.656 8.344 11.953 1 96.38 57 ARG B CA 1
ATOM 2478 C C . ARG B 1 57 ? -11.406 8.531 11.094 1 96.38 57 ARG B C 1
ATOM 2480 O O . ARG B 1 57 ? -10.289 8.562 11.617 1 96.38 57 ARG B O 1
ATOM 2487 N N . VAL B 1 58 ? -11.664 8.664 9.82 1 97.56 58 VAL B N 1
ATOM 2488 C CA . VAL B 1 58 ? -10.531 8.906 8.93 1 97.56 58 VAL B CA 1
ATOM 2489 C C . VAL B 1 58 ? -10.273 10.406 8.812 1 97.56 58 VAL B C 1
ATOM 2491 O O . VAL B 1 58 ? -11.102 11.141 8.258 1 97.56 58 VAL B O 1
ATOM 2494 N N . LEU B 1 59 ? -9.211 10.805 9.32 1 97.25 59 LEU B N 1
ATOM 2495 C CA . LEU B 1 59 ? -8.852 12.219 9.312 1 97.25 59 LEU B CA 1
ATOM 2496 C C . LEU B 1 59 ? -8.195 12.609 7.992 1 97.25 59 LEU B C 1
ATOM 2498 O O . LEU B 1 59 ? -8.531 13.641 7.406 1 97.25 59 LEU B O 1
ATOM 2502 N N . GLU B 1 60 ? -7.344 11.773 7.535 1 97.19 60 GLU B N 1
ATOM 2503 C CA . GLU B 1 60 ? -6.473 12.156 6.43 1 97.19 60 GLU B CA 1
ATOM 2504 C C . GLU B 1 60 ? -6.309 11.016 5.434 1 97.19 60 GLU B C 1
ATOM 2506 O O . GLU B 1 60 ? -6.141 9.859 5.828 1 97.19 60 GLU B O 1
ATOM 2511 N N . LEU B 1 61 ? -6.434 11.336 4.168 1 95.56 61 LEU B N 1
ATOM 2512 C CA . LEU B 1 61 ? -5.957 10.492 3.078 1 95.56 61 LEU B CA 1
ATOM 2513 C C . LEU B 1 61 ? -4.625 11 2.539 1 95.56 61 LEU B C 1
ATOM 2515 O O . LEU B 1 61 ? -4.457 12.195 2.324 1 95.56 61 LEU B O 1
ATOM 2519 N N . GLU B 1 62 ? -3.717 10.133 2.445 1 91.38 62 GLU B N 1
ATOM 2520 C CA . GLU B 1 62 ? -2.422 10.523 1.895 1 91.38 62 GLU B CA 1
ATOM 2521 C C . GLU B 1 62 ? -2.217 9.93 0.502 1 91.38 62 GLU B C 1
ATOM 2523 O O . GLU B 1 62 ? -2.473 8.75 0.28 1 91.38 62 GLU B O 1
ATOM 2528 N N . HIS B 1 63 ? -1.82 10.734 -0.385 1 83.75 63 HIS B N 1
ATOM 2529 C CA . HIS B 1 63 ? -1.539 10.25 -1.731 1 83.75 63 HIS B CA 1
ATOM 2530 C C . HIS B 1 63 ? -0.42 11.055 -2.385 1 83.75 63 HIS B C 1
ATOM 2532 O O . HIS B 1 63 ? -0.282 12.25 -2.131 1 83.75 63 HIS B O 1
ATOM 2538 N N . THR B 1 64 ? 0.395 10.445 -3.301 1 75.5 64 THR B N 1
ATOM 2539 C CA . THR B 1 64 ? 1.63 11.07 -3.76 1 75.5 64 THR B CA 1
ATOM 2540 C C . THR B 1 64 ? 1.679 11.109 -5.285 1 75.5 64 THR B C 1
ATOM 2542 O O . THR B 1 64 ? 2.725 11.398 -5.871 1 75.5 64 THR B O 1
ATOM 2545 N N . TRP B 1 65 ? 0.563 10.977 -6 1 75.44 65 TRP B N 1
ATOM 2546 C CA . TRP B 1 65 ? 0.597 10.977 -7.461 1 75.44 65 TRP B CA 1
ATOM 2547 C C . TRP B 1 65 ? 0.818 12.383 -8.008 1 75.44 65 TRP B C 1
ATOM 2549 O O . TRP B 1 65 ? 0.737 13.359 -7.262 1 75.44 65 TRP B O 1
ATOM 2559 N N . ASP B 1 66 ? 1.222 12.422 -9.234 1 84.56 66 ASP B N 1
ATOM 2560 C CA . ASP B 1 66 ? 1.369 13.711 -9.891 1 84.56 66 ASP B CA 1
ATOM 2561 C C . ASP B 1 66 ? 0.008 14.328 -10.203 1 84.56 66 ASP B C 1
ATOM 2563 O O . ASP B 1 66 ? -0.501 14.188 -11.32 1 84.56 66 ASP B O 1
ATOM 2567 N N . TRP B 1 67 ? -0.507 15.078 -9.258 1 88.56 67 TRP B N 1
ATOM 2568 C CA . TRP B 1 67 ? -1.85 15.641 -9.375 1 88.56 67 TRP B CA 1
ATOM 2569 C C . TRP B 1 67 ? -1.866 16.812 -10.352 1 88.56 67 TRP B C 1
ATOM 2571 O O . TRP B 1 67 ? -2.934 17.328 -10.703 1 88.56 67 TRP B O 1
ATOM 2581 N N . SER B 1 68 ? -0.651 17.219 -10.789 1 90.75 68 SER B N 1
ATOM 2582 C CA . SER B 1 68 ? -0.592 18.344 -11.719 1 90.75 68 SER B CA 1
ATOM 2583 C C . SER B 1 68 ? -1.111 17.938 -13.102 1 90.75 68 SER B C 1
ATOM 2585 O O . SER B 1 68 ? -1.401 18.812 -13.93 1 90.75 68 SER B O 1
ATOM 2587 N N . LEU B 1 69 ? -1.266 16.672 -13.32 1 86.06 69 LEU B N 1
ATOM 2588 C CA . LEU B 1 69 ? -1.635 16.172 -14.641 1 86.06 69 LEU B CA 1
ATOM 2589 C C . LEU B 1 69 ? -3.15 16.141 -14.805 1 86.06 69 LEU B C 1
ATOM 2591 O O . LEU B 1 69 ? -3.656 15.836 -15.891 1 86.06 69 LEU B O 1
ATOM 2595 N N . GLY B 1 70 ? -3.834 16.484 -13.812 1 85.56 70 GLY B N 1
ATOM 2596 C CA . GLY B 1 70 ? -5.285 16.531 -13.875 1 85.56 70 GLY B CA 1
ATOM 2597 C C . GLY B 1 70 ? -5.949 15.234 -13.438 1 85.56 70 GLY B C 1
ATOM 2598 O O . GLY B 1 70 ? -5.371 14.461 -12.672 1 85.56 70 GLY B O 1
ATOM 2599 N N . GLU B 1 71 ? -7.176 15.086 -13.867 1 81.44 71 GLU B N 1
ATOM 2600 C CA . GLU B 1 71 ? -7.957 13.922 -13.453 1 81.44 71 GLU B CA 1
ATOM 2601 C C . GLU B 1 71 ? -7.297 12.625 -13.906 1 81.44 71 GLU B C 1
ATOM 2603 O O . GLU B 1 71 ? -6.848 12.516 -15.055 1 81.44 71 GLU B O 1
ATOM 2608 N N . ASP B 1 72 ? -7.195 11.781 -12.883 1 82.25 72 ASP B N 1
ATOM 2609 C CA . ASP B 1 72 ? -6.621 10.477 -13.211 1 82.25 72 ASP B CA 1
ATOM 2610 C C . ASP B 1 72 ? -7.305 9.367 -12.422 1 82.25 72 ASP B C 1
ATOM 2612 O O . ASP B 1 72 ? -8.008 9.633 -11.445 1 82.25 72 ASP B O 1
ATOM 2616 N N . PRO B 1 73 ? -7.137 8.156 -12.898 1 81.88 73 PRO B N 1
ATOM 2617 C CA . PRO B 1 73 ? -7.832 7.027 -12.273 1 81.88 73 PRO B CA 1
ATOM 2618 C C . PRO B 1 73 ? -7.508 6.887 -10.789 1 81.88 73 PRO B C 1
ATOM 2620 O O . PRO B 1 73 ? -8.359 6.461 -10.008 1 81.88 73 PRO B O 1
ATOM 2623 N N . VAL B 1 74 ? -6.379 7.234 -10.414 1 83 74 VAL B N 1
ATOM 2624 C CA . VAL B 1 74 ? -6.004 7.125 -9.008 1 83 74 VAL B CA 1
ATOM 2625 C C . VAL B 1 74 ? -6.777 8.148 -8.188 1 83 74 VAL B C 1
ATOM 2627 O O . VAL B 1 74 ? -7.273 7.84 -7.098 1 83 74 VAL B O 1
ATOM 2630 N N . GLU B 1 75 ? -6.848 9.328 -8.695 1 88.19 75 GLU B N 1
ATOM 2631 C CA . GLU B 1 75 ? -7.648 10.367 -8.047 1 88.19 75 GLU B CA 1
ATOM 2632 C C . GLU B 1 75 ? -9.094 9.914 -7.867 1 88.19 75 GLU B C 1
ATOM 2634 O O . GLU B 1 75 ? -9.688 10.125 -6.809 1 88.19 75 GLU B O 1
ATOM 2639 N N . GLU B 1 76 ? -9.617 9.32 -8.883 1 87.31 76 GLU B N 1
ATOM 2640 C CA . GLU B 1 76 ? -10.992 8.844 -8.812 1 87.31 76 GLU B CA 1
ATOM 2641 C C . GLU B 1 76 ? -11.156 7.801 -7.711 1 87.31 76 GLU B C 1
ATOM 2643 O O . GLU B 1 76 ? -12.164 7.797 -7 1 87.31 76 GLU B O 1
ATOM 2648 N N . ALA B 1 77 ? -10.211 6.969 -7.602 1 84.12 77 ALA B N 1
ATOM 2649 C CA . ALA B 1 77 ? -10.242 5.961 -6.543 1 84.12 77 ALA B CA 1
ATOM 2650 C C . ALA B 1 77 ? -10.172 6.609 -5.164 1 84.12 77 ALA B C 1
ATOM 2652 O O . ALA B 1 77 ? -10.828 6.164 -4.223 1 84.12 77 ALA B O 1
ATOM 2653 N N . VAL B 1 78 ? -9.398 7.629 -5.055 1 89.19 78 VAL B N 1
ATOM 2654 C CA . VAL B 1 78 ? -9.242 8.367 -3.811 1 89.19 78 VAL B CA 1
ATOM 2655 C C . VAL B 1 78 ? -10.57 9 -3.414 1 89.19 78 VAL B C 1
ATOM 2657 O O . VAL B 1 78 ? -11.008 8.883 -2.264 1 89.19 78 VAL B O 1
ATOM 2660 N N . PHE B 1 79 ? -11.227 9.617 -4.367 1 91.94 79 PHE B N 1
ATOM 2661 C CA . PHE B 1 79 ? -12.477 10.297 -4.062 1 91.94 79 PHE B CA 1
ATOM 2662 C C . PHE B 1 79 ? -13.594 9.281 -3.805 1 91.94 79 PHE B C 1
ATOM 2664 O O . PHE B 1 79 ? -14.484 9.531 -2.994 1 91.94 79 PHE B O 1
ATOM 2671 N N . ARG B 1 80 ? -13.516 8.164 -4.422 1 87.19 80 ARG B N 1
ATOM 2672 C CA . ARG B 1 80 ? -14.453 7.094 -4.09 1 87.19 80 ARG B CA 1
ATOM 2673 C C . ARG B 1 80 ? -14.305 6.664 -2.633 1 87.19 80 ARG B C 1
ATOM 2675 O O . ARG B 1 80 ? -15.297 6.457 -1.936 1 87.19 80 ARG B O 1
ATOM 2682 N N . LEU B 1 81 ? -13.117 6.492 -2.289 1 88.25 81 LEU B N 1
ATOM 2683 C CA . LEU B 1 81 ? -12.844 6.176 -0.892 1 88.25 81 LEU B CA 1
ATOM 2684 C C . LEU B 1 81 ? -13.391 7.258 0.031 1 88.25 81 LEU B C 1
ATOM 2686 O O . LEU B 1 81 ? -14.023 6.953 1.044 1 88.25 81 LEU B O 1
ATOM 2690 N N . ALA B 1 82 ? -13.18 8.492 -0.303 1 93.56 82 ALA B N 1
ATOM 2691 C CA . ALA B 1 82 ? -13.672 9.617 0.493 1 93.56 82 ALA B CA 1
ATOM 2692 C C . ALA B 1 82 ? -15.195 9.578 0.6 1 93.56 82 ALA B C 1
ATOM 2694 O O . ALA B 1 82 ? -15.758 9.82 1.673 1 93.56 82 ALA B O 1
ATOM 2695 N N . ASP B 1 83 ? -15.836 9.219 -0.493 1 93.38 83 ASP B N 1
ATOM 2696 C CA . ASP B 1 83 ? -17.297 9.18 -0.537 1 93.38 83 ASP B CA 1
ATOM 2697 C C . ASP B 1 83 ? -17.844 8.016 0.279 1 93.38 83 ASP B C 1
ATOM 2699 O O . ASP B 1 83 ? -18.875 8.133 0.926 1 93.38 83 ASP B O 1
ATOM 2703 N N . ARG B 1 84 ? -17.141 6.945 0.267 1 90.81 84 ARG B N 1
ATOM 2704 C CA . ARG B 1 84 ? -17.672 5.707 0.822 1 90.81 84 ARG B CA 1
ATOM 2705 C C . ARG B 1 84 ? -17.312 5.57 2.299 1 90.81 84 ARG B C 1
ATOM 2707 O O . ARG B 1 84 ? -18.094 5.023 3.082 1 90.81 84 ARG B O 1
ATOM 2714 N N . ILE B 1 85 ? -16.156 6.027 2.674 1 94.06 85 ILE B N 1
ATOM 2715 C CA . ILE B 1 85 ? -15.648 5.797 4.023 1 94.06 85 ILE B CA 1
ATOM 2716 C C . ILE B 1 85 ? -15.703 7.094 4.828 1 94.06 85 ILE B C 1
ATOM 2718 O O . ILE B 1 85 ? -15.875 7.066 6.047 1 94.06 85 ILE B O 1
ATOM 2722 N N . GLY B 1 86 ? -15.68 8.219 4.129 1 95.56 86 GLY B N 1
ATOM 2723 C CA . GLY B 1 86 ? -15.602 9.508 4.797 1 95.56 86 GLY B CA 1
ATOM 2724 C C . GLY B 1 86 ? -14.195 9.875 5.227 1 95.56 86 GLY B C 1
ATOM 2725 O O . GLY B 1 86 ? -13.539 9.109 5.934 1 95.56 86 GLY B O 1
ATOM 2726 N N . VAL B 1 87 ? -13.766 11.055 4.824 1 96.44 87 VAL B N 1
ATOM 2727 C CA . VAL B 1 87 ? -12.438 11.57 5.152 1 96.44 87 VAL B CA 1
ATOM 2728 C C . VAL B 1 87 ? -12.5 13.086 5.336 1 96.44 87 VAL B C 1
ATOM 2730 O O . VAL B 1 87 ? -13.359 13.75 4.758 1 96.44 87 VAL B O 1
ATOM 2733 N N . ARG B 1 88 ? -11.656 13.562 6.117 1 97 88 ARG B N 1
ATOM 2734 C CA . ARG B 1 88 ? -11.68 15.016 6.266 1 97 88 ARG B CA 1
ATOM 2735 C C . ARG B 1 88 ? -10.883 15.688 5.156 1 97 88 ARG B C 1
ATOM 2737 O O . ARG B 1 88 ? -11.383 16.594 4.492 1 97 88 ARG B O 1
ATOM 2744 N N . HIS B 1 89 ? -9.688 15.25 4.984 1 97.5 89 HIS B N 1
ATOM 2745 C CA . HIS B 1 89 ? -8.875 15.977 4.008 1 97.5 89 HIS B CA 1
ATOM 2746 C C . HIS B 1 89 ? -7.914 15.039 3.289 1 97.5 89 HIS B C 1
ATOM 2748 O O . HIS B 1 89 ? -7.68 13.914 3.74 1 97.5 89 HIS B O 1
ATOM 2754 N N . LEU B 1 90 ? -7.496 15.5 2.119 1 97.44 90 LEU B N 1
ATOM 2755 C CA . LEU B 1 90 ? -6.48 14.867 1.284 1 97.44 90 LEU B CA 1
ATOM 2756 C C . LEU B 1 90 ? -5.141 15.578 1.426 1 97.44 90 LEU B C 1
ATOM 2758 O O . LEU B 1 90 ? -5.059 16.797 1.258 1 97.44 90 LEU B O 1
ATOM 2762 N N . ASN B 1 91 ? -4.137 14.859 1.818 1 97.5 91 ASN B N 1
ATOM 2763 C CA . ASN B 1 91 ? -2.768 15.352 1.892 1 97.5 91 ASN B CA 1
ATOM 2764 C C . ASN B 1 91 ? -1.996 15.055 0.609 1 97.5 91 ASN B C 1
ATOM 2766 O O . ASN B 1 91 ? -1.849 13.898 0.222 1 97.5 91 ASN B O 1
ATOM 2770 N N . VAL B 1 92 ? -1.462 16.125 -0.04 1 95.38 92 VAL B N 1
ATOM 2771 C CA . VAL B 1 92 ? -0.807 15.883 -1.322 1 95.38 92 VAL B CA 1
ATOM 2772 C C . VAL B 1 92 ? 0.558 16.562 -1.341 1 95.38 92 VAL B C 1
ATOM 2774 O O . VAL B 1 92 ? 0.658 17.766 -1.101 1 95.38 92 VAL B O 1
ATOM 2777 N N . PRO B 1 93 ? 1.645 15.812 -1.539 1 94.06 93 PRO B N 1
ATOM 2778 C CA . PRO B 1 93 ? 2.939 16.375 -1.913 1 94.06 93 PRO B CA 1
ATOM 2779 C C . PRO B 1 93 ? 3.127 16.484 -3.426 1 94.06 93 PRO B C 1
ATOM 2781 O O . PRO B 1 93 ? 2.197 16.203 -4.184 1 94.06 93 PRO B O 1
ATOM 2784 N N . MET B 1 94 ? 4.211 17.016 -3.844 1 92.12 94 MET B N 1
ATOM 2785 C CA . MET B 1 94 ? 4.574 17.031 -5.258 1 92.12 94 MET B CA 1
ATOM 2786 C C . MET B 1 94 ? 6.016 16.578 -5.457 1 92.12 94 MET B C 1
ATOM 2788 O O . MET B 1 94 ? 6.953 17.344 -5.211 1 92.12 94 MET B O 1
ATOM 2792 N N . PHE B 1 95 ? 6.156 15.375 -6.016 1 84.69 95 PHE B N 1
ATOM 2793 C CA . PHE B 1 95 ? 7.488 14.82 -6.207 1 84.69 95 PHE B CA 1
ATOM 2794 C C . PHE B 1 95 ? 8.008 15.117 -7.609 1 84.69 95 PHE B C 1
ATOM 2796 O O . PHE B 1 95 ? 9.219 15.18 -7.832 1 84.69 95 PHE B O 1
ATOM 2803 N N . ASP B 1 96 ? 7.07 15.273 -8.555 1 83.44 96 ASP B N 1
ATOM 2804 C CA . ASP B 1 96 ? 7.465 15.531 -9.938 1 83.44 96 ASP B CA 1
ATOM 2805 C C . ASP B 1 96 ? 7.93 16.969 -10.125 1 83.44 96 ASP B C 1
ATOM 2807 O O . ASP B 1 96 ? 7.379 17.891 -9.516 1 83.44 96 ASP B O 1
ATOM 2811 N N . ALA B 1 97 ? 8.844 17.094 -10.977 1 87.31 97 ALA B N 1
ATOM 2812 C CA . ALA B 1 97 ? 9.43 18.406 -11.219 1 87.31 97 ALA B CA 1
ATOM 2813 C C . ALA B 1 97 ? 8.492 19.281 -12.039 1 87.31 97 ALA B C 1
ATOM 2815 O O . ALA B 1 97 ? 8.172 18.953 -13.188 1 87.31 97 ALA B O 1
ATOM 2816 N N . HIS B 1 98 ? 8.031 20.344 -11.383 1 91.06 98 HIS B N 1
ATOM 2817 C CA . HIS B 1 98 ? 7.23 21.375 -12.023 1 91.06 98 HIS B CA 1
ATOM 2818 C C . HIS B 1 98 ? 7.629 22.766 -11.523 1 91.06 98 HIS B C 1
ATOM 2820 O O . HIS B 1 98 ? 7.914 22.938 -10.336 1 91.06 98 HIS B O 1
ATOM 2826 N N . PRO B 1 99 ? 7.711 23.734 -12.484 1 93.31 99 PRO B N 1
ATOM 2827 C CA . PRO B 1 99 ? 7.809 25.094 -11.969 1 93.31 99 PRO B CA 1
ATOM 2828 C C . PRO B 1 99 ? 6.656 25.453 -11.031 1 93.31 99 PRO B C 1
ATOM 2830 O O . PRO B 1 99 ? 5.516 25.047 -11.258 1 93.31 99 PRO B O 1
ATOM 2833 N N . LEU B 1 100 ? 7.004 26.188 -9.984 1 95.06 100 LEU B N 1
ATOM 2834 C CA . LEU B 1 100 ? 6.023 26.5 -8.953 1 95.06 100 LEU B CA 1
ATOM 2835 C C . LEU B 1 100 ? 4.789 27.156 -9.562 1 95.06 100 LEU B C 1
ATOM 2837 O O . LEU B 1 100 ? 3.66 26.812 -9.211 1 95.06 100 LEU B O 1
ATOM 2841 N N . ASP B 1 101 ? 5.043 28.062 -10.508 1 95.94 101 ASP B N 1
ATOM 2842 C CA . ASP B 1 101 ? 3.938 28.797 -11.102 1 95.94 101 ASP B CA 1
ATOM 2843 C C . ASP B 1 101 ? 3.016 27.875 -11.891 1 95.94 101 ASP B C 1
ATOM 2845 O O . ASP B 1 101 ? 1.816 28.141 -12.008 1 95.94 101 ASP B O 1
ATOM 2849 N N . GLU B 1 102 ? 3.547 26.812 -12.336 1 96.75 102 GLU B N 1
ATOM 2850 C CA . GLU B 1 102 ? 2.779 25.859 -13.133 1 96.75 102 GLU B CA 1
ATOM 2851 C C . GLU B 1 102 ? 1.946 24.938 -12.242 1 96.75 102 GLU B C 1
ATOM 2853 O O . GLU B 1 102 ? 1.076 24.219 -12.734 1 96.75 102 GLU B O 1
ATOM 2858 N N . LEU B 1 103 ? 2.158 25.016 -10.961 1 97.62 103 LEU B N 1
ATOM 2859 C CA . LEU B 1 103 ? 1.424 24.156 -10.039 1 97.62 103 LEU B CA 1
ATOM 2860 C C . LEU B 1 103 ? 0.149 24.844 -9.562 1 97.62 103 LEU B C 1
ATOM 2862 O O . LEU B 1 103 ? -0.732 24.203 -8.992 1 97.62 103 LEU B O 1
ATOM 2866 N N . VAL B 1 104 ? 0.003 26.172 -9.852 1 98.31 104 VAL B N 1
ATOM 2867 C CA . VAL B 1 104 ? -1.099 26.953 -9.312 1 98.31 104 VAL B CA 1
ATOM 2868 C C . VAL B 1 104 ? -2.422 26.453 -9.891 1 98.31 104 VAL B C 1
ATOM 2870 O O . VAL B 1 104 ? -3.328 26.078 -9.141 1 98.31 104 VAL B O 1
ATOM 2873 N N . GLU B 1 105 ? -2.547 26.391 -11.172 1 98.12 105 GLU B N 1
ATOM 2874 C CA . GLU B 1 105 ? -3.791 25.984 -11.828 1 98.12 105 GLU B CA 1
ATOM 2875 C C . GLU B 1 105 ? -4.125 24.531 -11.531 1 98.12 105 GLU B C 1
ATOM 2877 O O . GLU B 1 105 ? -5.273 24.203 -11.219 1 98.12 105 GLU B O 1
ATOM 2882 N N . PRO B 1 106 ? -3.127 23.672 -11.609 1 97.25 106 PRO B N 1
ATOM 2883 C CA . PRO B 1 106 ? -3.416 22.281 -11.258 1 97.25 106 PRO B CA 1
ATOM 2884 C C . PRO B 1 106 ? -3.889 22.125 -9.82 1 97.25 106 PRO B C 1
ATOM 2886 O O . PRO B 1 106 ? -4.781 21.312 -9.539 1 97.25 106 PRO B O 1
ATOM 2889 N N . PHE B 1 107 ? -3.295 22.875 -8.898 1 98 107 PHE B N 1
ATOM 2890 C CA . PHE B 1 107 ? -3.723 22.781 -7.508 1 98 107 PHE B CA 1
ATOM 2891 C C . PHE B 1 107 ? -5.141 23.312 -7.34 1 98 107 PHE B C 1
ATOM 2893 O O . PHE B 1 107 ? -5.957 22.703 -6.648 1 98 107 PHE B O 1
ATOM 2900 N N . ALA B 1 108 ? -5.402 24.406 -8.008 1 98.5 108 ALA B N 1
ATOM 2901 C CA . ALA B 1 108 ? -6.766 24.922 -8 1 98.5 108 ALA B CA 1
ATOM 2902 C C . ALA B 1 108 ? -7.746 23.891 -8.555 1 98.5 108 ALA B C 1
ATOM 2904 O O . ALA B 1 108 ? -8.828 23.688 -7.988 1 98.5 108 ALA B O 1
ATOM 2905 N N . GLY B 1 109 ? -7.344 23.297 -9.656 1 97.94 109 GLY B N 1
ATOM 2906 C CA . GLY B 1 109 ? -8.18 22.266 -10.25 1 97.94 109 GLY B CA 1
ATOM 2907 C C . GLY B 1 109 ? -8.422 21.094 -9.32 1 97.94 109 GLY B C 1
ATOM 2908 O O . GLY B 1 109 ? -9.539 20.578 -9.234 1 97.94 109 GLY B O 1
ATOM 2909 N N . LEU B 1 110 ? -7.398 20.656 -8.633 1 97.5 110 LEU B N 1
ATOM 2910 C CA . LEU B 1 110 ? -7.535 19.562 -7.664 1 97.5 110 LEU B CA 1
ATOM 2911 C C . LEU B 1 110 ? -8.492 19.953 -6.547 1 97.5 110 LEU B C 1
ATOM 2913 O O . LEU B 1 110 ? -9.336 19.156 -6.137 1 97.5 110 LEU B O 1
ATOM 2917 N N . CYS B 1 111 ? -8.359 21.203 -6.051 1 98.19 111 CYS B N 1
ATOM 2918 C CA . CYS B 1 111 ? -9.25 21.688 -5.004 1 98.19 111 CYS B CA 1
ATOM 2919 C C . CYS B 1 111 ? -10.695 21.703 -5.477 1 98.19 111 CYS B C 1
ATOM 2921 O O . CYS B 1 111 ? -11.602 21.312 -4.734 1 98.19 111 CYS B O 1
ATOM 2923 N N . ASP B 1 112 ? -10.883 22.125 -6.715 1 98.25 112 ASP B N 1
ATOM 2924 C CA . ASP B 1 112 ? -12.227 22.141 -7.273 1 98.25 112 ASP B CA 1
ATOM 2925 C C . ASP B 1 112 ? -12.828 20.734 -7.32 1 98.25 112 ASP B C 1
ATOM 2927 O O . ASP B 1 112 ? -13.969 20.531 -6.91 1 98.25 112 ASP B O 1
ATOM 2931 N N . ARG B 1 113 ? -12.102 19.766 -7.738 1 96.94 113 ARG B N 1
ATOM 2932 C CA . ARG B 1 113 ? -12.57 18.391 -7.828 1 96.94 113 ARG B CA 1
ATOM 2933 C C . ARG B 1 113 ? -12.797 17.797 -6.441 1 96.94 113 ARG B C 1
ATOM 2935 O O . ARG B 1 113 ? -13.797 17.109 -6.207 1 96.94 113 ARG B O 1
ATOM 2942 N N . ALA B 1 114 ? -11.93 18.109 -5.551 1 97 114 ALA B N 1
ATOM 2943 C CA . ALA B 1 114 ? -12.062 17.609 -4.18 1 97 114 ALA B CA 1
ATOM 2944 C C . ALA B 1 114 ? -13.297 18.203 -3.504 1 97 114 ALA B C 1
ATOM 2946 O O . ALA B 1 114 ? -13.961 17.531 -2.721 1 97 114 ALA B O 1
ATOM 2947 N N . ALA B 1 115 ? -13.609 19.469 -3.852 1 96.88 115 ALA B N 1
ATOM 2948 C CA . ALA B 1 115 ? -14.75 20.172 -3.256 1 96.88 115 ALA B CA 1
ATOM 2949 C C . ALA B 1 115 ? -16.062 19.469 -3.604 1 96.88 115 ALA B C 1
ATOM 2951 O O . ALA B 1 115 ? -17 19.453 -2.809 1 96.88 115 ALA B O 1
ATOM 2952 N N . GLU B 1 116 ? -16.109 18.844 -4.754 1 96.06 116 GLU B N 1
ATOM 2953 C CA . GLU B 1 116 ? -17.297 18.109 -5.168 1 96.06 116 GLU B CA 1
ATOM 2954 C C . GLU B 1 116 ? -17.578 16.938 -4.223 1 96.06 116 GLU B C 1
ATOM 2956 O O . GLU B 1 116 ? -18.703 16.453 -4.152 1 96.06 116 GLU B O 1
ATOM 2961 N N . HIS B 1 117 ? -16.594 16.562 -3.498 1 95.81 117 HIS B N 1
ATOM 2962 C CA . HIS B 1 117 ? -16.719 15.438 -2.57 1 95.81 117 HIS B CA 1
ATOM 2963 C C . HIS B 1 117 ? -16.641 15.914 -1.122 1 95.81 117 HIS B C 1
ATOM 2965 O O . HIS B 1 117 ? -16.578 15.094 -0.2 1 95.81 117 HIS B O 1
ATOM 2971 N N . GLY B 1 118 ? -16.516 17.219 -0.888 1 96.06 118 GLY B N 1
ATOM 2972 C CA . GLY B 1 118 ? -16.422 17.781 0.451 1 96.06 118 GLY B CA 1
ATOM 2973 C C . GLY B 1 118 ? -15.055 17.578 1.087 1 96.06 118 GLY B C 1
ATOM 2974 O O . GLY B 1 118 ? -14.914 17.656 2.311 1 96.06 118 GLY B O 1
ATOM 2975 N N . VAL B 1 119 ? -14.039 17.328 0.325 1 97 119 VAL B N 1
ATOM 2976 C CA . VAL B 1 119 ? -12.711 17 0.835 1 97 119 VAL B CA 1
ATOM 2977 C C . VAL B 1 119 ? -11.836 18.25 0.82 1 97 119 VAL B C 1
ATOM 2979 O O . VAL B 1 119 ? -11.797 18.984 -0.178 1 97 119 VAL B O 1
ATOM 2982 N N . LEU B 1 120 ? -11.195 18.578 1.89 1 97.56 120 LEU B N 1
ATOM 2983 C CA . LEU B 1 120 ? -10.156 19.594 1.924 1 97.56 120 LEU B CA 1
ATOM 2984 C C . LEU B 1 120 ? -8.852 19.078 1.342 1 97.56 120 LEU B C 1
ATOM 2986 O O . LEU B 1 120 ? -8.602 17.859 1.352 1 97.56 120 LEU B O 1
ATOM 2990 N N . VAL B 1 121 ? -8.062 19.969 0.812 1 98.38 121 VAL B N 1
ATOM 2991 C CA . VAL B 1 121 ? -6.781 19.578 0.245 1 98.38 121 VAL B CA 1
ATOM 2992 C C . VAL B 1 121 ? -5.645 20.266 0.989 1 98.38 121 VAL B C 1
ATOM 2994 O O . VAL B 1 121 ? -5.637 21.5 1.106 1 98.38 121 VAL B O 1
ATOM 2997 N N . GLY B 1 122 ? -4.793 19.547 1.547 1 98.62 122 GLY B N 1
ATOM 2998 C CA . GLY B 1 122 ? -3.586 20.062 2.168 1 98.62 122 GL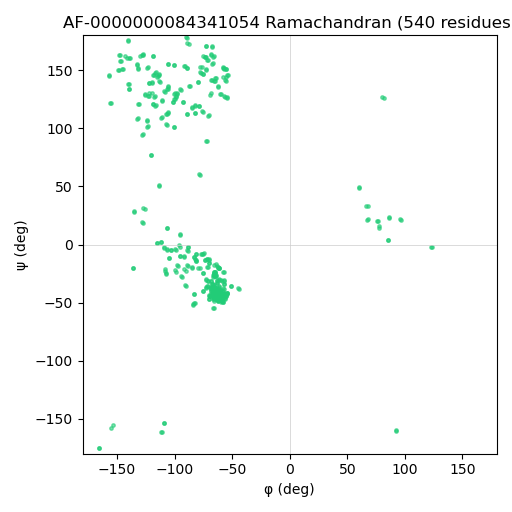Y B CA 1
ATOM 2999 C C . GLY B 1 122 ? -2.334 19.797 1.351 1 98.62 122 GLY B C 1
ATOM 3000 O O . GLY B 1 122 ? -1.947 18.656 1.151 1 98.62 122 GLY B O 1
ATOM 3001 N N . PHE B 1 123 ? -1.752 20.875 0.855 1 98.5 123 PHE B N 1
ATOM 3002 C CA . PHE B 1 123 ? -0.481 20.75 0.15 1 98.5 123 PHE B CA 1
ATOM 3003 C C . PHE B 1 123 ? 0.673 20.609 1.134 1 98.5 123 PHE B C 1
ATOM 3005 O O . PHE B 1 123 ? 0.929 21.5 1.94 1 98.5 123 PHE B O 1
ATOM 3012 N N . GLU B 1 124 ? 1.359 19.5 1.038 1 98.25 124 GLU B N 1
ATOM 3013 C CA . GLU B 1 124 ? 2.477 19.219 1.934 1 98.25 124 GLU B CA 1
ATOM 3014 C C . GLU B 1 124 ? 3.814 19.516 1.256 1 98.25 124 GLU B C 1
ATOM 3016 O O . GLU B 1 124 ? 4.102 18.984 0.183 1 98.25 124 GLU B O 1
ATOM 3021 N N . PHE B 1 125 ? 4.625 20.344 1.867 1 97.31 125 PHE B N 1
ATOM 3022 C CA . PHE B 1 125 ? 5.973 20.594 1.368 1 97.31 125 PHE B CA 1
ATOM 3023 C C . PHE B 1 125 ? 6.953 19.562 1.926 1 97.31 125 PHE B C 1
ATOM 3025 O O . PHE B 1 125 ? 6.832 19.156 3.08 1 97.31 125 PHE B O 1
ATOM 3032 N N . LEU B 1 126 ? 7.832 19.047 1.061 1 94.12 126 LEU B N 1
ATOM 3033 C CA . LEU B 1 126 ? 8.875 18.094 1.438 1 94.12 126 LEU B CA 1
ATOM 3034 C C . LEU B 1 126 ? 10.25 18.594 1 1 94.12 126 LEU B C 1
ATOM 3036 O O . LEU B 1 126 ? 10.453 18.906 -0.178 1 94.12 126 LEU B O 1
ATOM 3040 N N . PRO B 1 127 ? 11.203 18.625 1.883 1 94 127 PRO B N 1
ATOM 3041 C CA . PRO B 1 127 ? 12.523 19.141 1.526 1 94 127 PRO B CA 1
ATOM 3042 C C . PRO B 1 127 ? 13.195 18.328 0.423 1 94 127 PRO B C 1
ATOM 3044 O O . PRO B 1 127 ? 14.125 18.812 -0.234 1 94 127 PRO B O 1
ATOM 3047 N N . TYR B 1 128 ? 12.82 17.125 0.163 1 86.62 128 TYR B N 1
ATOM 3048 C CA . TYR B 1 128 ? 13.422 16.266 -0.856 1 86.62 128 TYR B CA 1
ATOM 3049 C C . TYR B 1 128 ? 12.5 16.125 -2.059 1 86.62 128 TYR B C 1
ATOM 3051 O O . TYR B 1 128 ? 12.656 15.188 -2.855 1 86.62 128 TYR B O 1
ATOM 3059 N N . SER B 1 129 ? 11.477 16.953 -2.209 1 85.62 129 SER B N 1
ATOM 3060 C CA . SER B 1 129 ? 10.562 16.953 -3.352 1 85.62 129 SER B CA 1
ATOM 3061 C C . SER B 1 129 ? 10.742 18.219 -4.184 1 85.62 129 SER B C 1
ATOM 3063 O O . SER B 1 129 ? 11.789 18.875 -4.121 1 85.62 129 SER B O 1
ATOM 3065 N N . HIS B 1 130 ? 9.742 18.516 -5.004 1 89.06 130 HIS B N 1
ATOM 3066 C CA . HIS B 1 130 ? 9.852 19.672 -5.887 1 89.06 130 HIS B CA 1
ATOM 3067 C C . HIS B 1 130 ? 9.305 20.938 -5.219 1 89.06 130 HIS B C 1
ATOM 3069 O O . HIS B 1 130 ? 9.602 22.047 -5.648 1 89.06 130 HIS B O 1
ATOM 3075 N N . VAL B 1 131 ? 8.453 20.875 -4.242 1 95.31 131 VAL B N 1
ATOM 3076 C CA . VAL B 1 131 ? 8.023 21.953 -3.367 1 95.31 131 VAL B CA 1
ATOM 3077 C C . VAL B 1 131 ? 8.555 21.719 -1.956 1 95.31 131 VAL B C 1
ATOM 3079 O O . VAL B 1 131 ? 8.016 20.891 -1.213 1 95.31 131 VAL B O 1
ATOM 3082 N N . ARG B 1 132 ? 9.508 22.547 -1.572 1 95.62 132 ARG B N 1
ATOM 3083 C CA . ARG B 1 132 ? 10.398 22.094 -0.518 1 95.62 132 ARG B CA 1
ATOM 3084 C C . ARG B 1 132 ? 10.141 22.828 0.788 1 95.62 132 ARG B C 1
ATOM 3086 O O . ARG B 1 132 ? 10.516 22.359 1.862 1 95.62 132 ARG B O 1
ATOM 3093 N N . THR B 1 133 ? 9.547 24.016 0.68 1 97.44 133 THR B N 1
ATOM 3094 C CA . THR B 1 133 ? 9.438 24.859 1.859 1 97.44 133 THR B CA 1
ATOM 3095 C C . THR B 1 133 ? 7.992 25.312 2.057 1 97.44 133 THR B C 1
ATOM 3097 O O . THR B 1 133 ? 7.184 25.266 1.128 1 97.44 133 THR B O 1
ATOM 3100 N N . LEU B 1 134 ? 7.773 25.766 3.301 1 98.25 134 LEU B N 1
ATOM 3101 C CA . LEU B 1 134 ? 6.48 26.344 3.627 1 98.25 134 LEU B CA 1
ATOM 3102 C C . LEU B 1 134 ? 6.16 27.516 2.693 1 98.25 134 LEU B C 1
ATOM 3104 O O . LEU B 1 134 ? 5.035 27.625 2.205 1 98.25 134 LEU B O 1
ATOM 3108 N N . ALA B 1 135 ? 7.152 28.344 2.434 1 97.94 135 ALA B N 1
ATOM 3109 C CA . ALA B 1 135 ? 6.961 29.516 1.592 1 97.94 135 ALA B CA 1
ATOM 3110 C C . ALA B 1 135 ? 6.566 29.109 0.173 1 97.94 135 ALA B C 1
ATOM 3112 O O . ALA B 1 135 ? 5.691 29.734 -0.434 1 97.94 135 ALA B O 1
ATOM 3113 N N . GLU B 1 136 ? 7.211 28.109 -0.353 1 97.94 136 GLU B N 1
ATOM 3114 C CA . GLU B 1 136 ? 6.898 27.641 -1.699 1 97.94 136 GLU B CA 1
ATOM 3115 C C . GLU B 1 136 ? 5.488 27.062 -1.771 1 97.94 136 GLU B C 1
ATOM 3117 O O . GLU B 1 136 ? 4.742 27.359 -2.711 1 97.94 136 GLU B O 1
ATOM 3122 N N . ALA B 1 137 ? 5.133 26.234 -0.754 1 98.31 137 ALA B N 1
ATOM 3123 C CA . ALA B 1 137 ? 3.785 25.672 -0.721 1 98.31 137 ALA B CA 1
ATOM 3124 C C . ALA B 1 137 ? 2.738 26.781 -0.629 1 98.31 137 ALA B C 1
ATOM 3126 O O . ALA B 1 137 ? 1.722 26.75 -1.328 1 98.31 137 ALA B O 1
ATOM 3127 N N . TRP B 1 138 ? 3.033 27.812 0.193 1 98.5 138 TRP B N 1
ATOM 3128 C CA . TRP B 1 138 ? 2.082 28.891 0.37 1 98.5 138 TRP B CA 1
ATOM 3129 C C . TRP B 1 138 ? 1.934 29.703 -0.916 1 98.5 138 TRP B C 1
ATOM 3131 O O . TRP B 1 138 ? 0.833 30.156 -1.254 1 98.5 138 TRP B O 1
ATOM 3141 N N . ARG B 1 139 ? 3 29.891 -1.621 1 98.31 139 ARG B N 1
ATOM 3142 C CA . ARG B 1 139 ? 2.924 30.609 -2.889 1 98.31 139 ARG B CA 1
ATOM 3143 C C . ARG B 1 139 ? 1.908 29.969 -3.824 1 98.31 139 ARG B C 1
ATOM 3145 O O . ARG B 1 139 ? 1.096 30.656 -4.441 1 98.31 139 ARG B O 1
ATOM 3152 N N . VAL B 1 140 ? 1.938 28.656 -3.912 1 98.44 140 VAL B N 1
ATOM 3153 C CA . VAL B 1 140 ? 1.033 27.922 -4.793 1 98.44 140 VAL B CA 1
ATOM 3154 C C . VAL B 1 140 ? -0.391 27.984 -4.246 1 98.44 140 VAL B C 1
ATOM 3156 O O . VAL B 1 140 ? -1.326 28.328 -4.973 1 98.44 140 VAL B O 1
ATOM 3159 N N . VAL B 1 141 ? -0.559 27.734 -2.938 1 98.69 141 VAL B N 1
ATOM 3160 C CA . VAL B 1 141 ? -1.867 27.656 -2.297 1 98.69 141 VAL B CA 1
ATOM 3161 C C . VAL B 1 141 ? -2.553 29.016 -2.326 1 98.69 141 VAL B C 1
ATOM 3163 O O . VAL B 1 141 ? -3.738 29.109 -2.654 1 98.69 141 VAL B O 1
ATOM 3166 N N . ALA B 1 142 ? -1.79 30.047 -2.008 1 98.62 142 ALA B N 1
ATOM 3167 C CA . ALA B 1 142 ? -2.336 31.406 -1.987 1 98.62 142 ALA B CA 1
ATOM 3168 C C . ALA B 1 142 ? -2.791 31.844 -3.379 1 98.62 142 ALA B C 1
ATOM 3170 O O . ALA B 1 142 ? -3.863 32.438 -3.535 1 98.62 142 ALA B O 1
ATOM 3171 N N . ALA B 1 143 ? -1.948 31.531 -4.379 1 98.56 143 ALA B N 1
ATOM 3172 C CA . ALA B 1 143 ? -2.26 31.922 -5.75 1 98.56 143 ALA B CA 1
ATOM 3173 C C . ALA B 1 143 ? -3.469 31.141 -6.277 1 98.56 143 ALA B C 1
ATOM 3175 O O . ALA B 1 143 ? -4.258 31.672 -7.062 1 98.56 143 ALA B O 1
ATOM 3176 N N . ALA B 1 144 ? -3.566 29.875 -5.914 1 98.5 144 ALA B N 1
ATOM 3177 C CA . ALA B 1 144 ? -4.703 29.062 -6.34 1 98.5 144 ALA B CA 1
ATOM 3178 C C . ALA B 1 144 ? -6.012 29.625 -5.785 1 98.5 144 ALA B C 1
ATOM 3180 O O . ALA B 1 144 ? -7.055 29.531 -6.438 1 98.5 144 ALA B O 1
ATOM 3181 N N . ASP B 1 145 ? -6 30.078 -4.555 1 98.25 145 ASP B N 1
ATOM 3182 C CA . ASP B 1 145 ? -7.078 30.844 -3.93 1 98.25 145 ASP B CA 1
ATOM 3183 C C . ASP B 1 145 ? -8.375 30.047 -3.91 1 98.25 145 ASP B C 1
ATOM 3185 O O . ASP B 1 145 ? -9.414 30.516 -4.387 1 98.25 145 ASP B O 1
ATOM 3189 N N . ARG B 1 146 ? -8.352 28.812 -3.465 1 98.5 146 ARG B N 1
ATOM 3190 C CA . ARG B 1 146 ? -9.531 27.984 -3.225 1 98.5 146 ARG B CA 1
ATOM 3191 C C . ARG B 1 146 ? -9.797 27.828 -1.73 1 98.5 146 ARG B C 1
ATOM 3193 O O . ARG B 1 146 ? -8.875 27.547 -0.961 1 98.5 146 ARG B O 1
ATOM 3200 N N . PRO B 1 147 ? -11 27.984 -1.273 1 97.69 147 PRO B N 1
ATOM 3201 C CA . PRO B 1 147 ? -11.305 27.969 0.158 1 97.69 147 PRO B CA 1
ATOM 3202 C C . PRO B 1 147 ? -11.023 26.609 0.807 1 97.69 147 PRO B C 1
ATOM 3204 O O . PRO B 1 147 ? -10.805 26.531 2.02 1 97.69 147 PRO B O 1
ATOM 3207 N N . ASN B 1 148 ? -11.055 25.547 -0.007 1 98.06 148 ASN B N 1
ATOM 3208 C CA . ASN B 1 148 ? -10.82 24.219 0.551 1 98.06 148 ASN B CA 1
ATOM 3209 C C . ASN B 1 148 ? -9.367 23.797 0.398 1 98.06 148 ASN B C 1
ATOM 3211 O O . ASN B 1 148 ? -9.031 22.625 0.637 1 98.06 148 ASN B O 1
ATOM 3215 N N . GLY B 1 149 ? -8.539 24.688 -0.026 1 98.5 149 GLY B N 1
ATOM 3216 C CA . GLY B 1 149 ? -7.121 24.406 -0.174 1 98.5 149 GLY B CA 1
ATOM 3217 C C . GLY B 1 149 ? -6.27 25.047 0.913 1 98.5 149 GLY B C 1
ATOM 3218 O O . GLY B 1 149 ? -6.48 26.203 1.279 1 98.5 149 GLY B O 1
ATOM 3219 N N . GLY B 1 150 ? -5.367 24.328 1.444 1 98.62 150 GLY B N 1
ATOM 3220 C CA . GLY B 1 150 ? -4.434 24.812 2.449 1 98.62 150 GLY B CA 1
ATOM 3221 C C . GLY B 1 150 ? -3.127 24.047 2.471 1 98.62 150 GLY B C 1
ATOM 3222 O O . GLY B 1 150 ? -2.682 23.531 1.44 1 98.62 150 GLY B O 1
ATOM 3223 N N . ILE B 1 151 ? -2.48 24.094 3.65 1 98.75 151 ILE B N 1
ATOM 3224 C CA . ILE B 1 151 ? -1.155 23.5 3.789 1 98.75 151 ILE B CA 1
ATOM 3225 C C . ILE B 1 151 ? -1.177 22.453 4.895 1 98.75 151 ILE B C 1
ATOM 3227 O O . ILE B 1 151 ? -1.773 22.656 5.953 1 98.75 151 ILE B O 1
ATOM 3231 N N . THR B 1 152 ? -0.676 21.297 4.594 1 98.69 152 THR B N 1
ATOM 3232 C CA . THR B 1 152 ? -0.304 20.344 5.637 1 98.69 152 THR B CA 1
ATOM 3233 C C . THR B 1 152 ? 1.076 20.672 6.199 1 98.69 152 THR B C 1
ATOM 3235 O O . THR B 1 152 ? 2.068 20.672 5.469 1 98.69 152 THR B O 1
ATOM 3238 N N . PHE B 1 153 ? 1.107 20.938 7.457 1 98.69 153 PHE B N 1
ATOM 3239 C CA . PHE B 1 153 ? 2.33 21.328 8.148 1 98.69 153 PHE B CA 1
ATOM 3240 C C . PHE B 1 153 ? 2.926 20.156 8.898 1 98.69 153 PHE B C 1
ATOM 3242 O O . PHE B 1 153 ? 2.469 19.812 9.992 1 98.69 153 PHE B O 1
ATOM 3249 N N . ASP B 1 154 ? 3.918 19.562 8.344 1 98.62 154 ASP B N 1
ATOM 3250 C CA . ASP B 1 154 ? 4.633 18.438 8.938 1 98.62 154 ASP B CA 1
ATOM 3251 C C . ASP B 1 154 ? 5.914 18.891 9.625 1 98.62 154 ASP B C 1
ATOM 3253 O O . ASP B 1 154 ? 6.801 19.453 8.984 1 98.62 154 ASP B O 1
ATOM 3257 N N . LEU B 1 155 ? 6.121 18.562 10.82 1 98.56 155 LEU B N 1
ATOM 3258 C CA . LEU B 1 155 ? 7.223 19.094 11.625 1 98.56 155 LEU B CA 1
ATOM 3259 C C . LEU B 1 155 ? 8.562 18.578 11.109 1 98.56 155 LEU B C 1
ATOM 3261 O O . LEU B 1 155 ? 9.562 19.297 11.156 1 98.56 155 LEU B O 1
ATOM 3265 N N . TRP B 1 156 ? 8.586 17.359 10.672 1 98.38 156 TRP B N 1
ATOM 3266 C CA . TRP B 1 156 ? 9.852 16.859 10.141 1 98.38 156 TRP B CA 1
ATOM 3267 C C . TRP B 1 156 ? 10.289 17.672 8.922 1 98.38 156 TRP B C 1
ATOM 3269 O O . TRP B 1 156 ? 11.43 18.125 8.852 1 98.38 156 TRP B O 1
ATOM 3279 N N . HIS B 1 157 ? 9.344 17.859 8.039 1 98 157 HIS B N 1
ATOM 3280 C CA . HIS B 1 157 ? 9.625 18.625 6.828 1 98 157 HIS B CA 1
ATOM 3281 C C . HIS B 1 157 ? 9.977 20.078 7.16 1 98 157 HIS B C 1
ATOM 3283 O O . HIS B 1 157 ? 10.836 20.672 6.508 1 98 157 HIS B O 1
ATOM 3289 N N . TRP B 1 158 ? 9.312 20.594 8.125 1 98.19 158 TRP B N 1
ATOM 3290 C CA . TRP B 1 158 ? 9.609 21.938 8.602 1 98.19 158 TRP B CA 1
ATOM 3291 C C . TRP B 1 158 ? 11.055 22.047 9.086 1 98.19 158 TRP B C 1
ATOM 3293 O O . TRP B 1 158 ? 11.812 22.891 8.617 1 98.19 158 TRP B O 1
ATOM 3303 N N . PHE B 1 159 ? 11.508 21.141 9.898 1 98.12 159 PHE B N 1
ATOM 3304 C CA . PHE B 1 159 ? 12.852 21.188 10.469 1 98.12 159 PHE B CA 1
ATOM 3305 C C . PHE B 1 159 ? 13.906 20.984 9.383 1 98.12 159 PHE B C 1
ATOM 3307 O O . PHE B 1 159 ? 14.875 21.734 9.305 1 98.12 159 PHE B O 1
ATOM 3314 N N . ARG B 1 160 ? 13.68 20.062 8.531 1 98 160 ARG B N 1
ATOM 3315 C CA . ARG B 1 160 ? 14.703 19.688 7.566 1 98 160 ARG B CA 1
ATOM 3316 C C . ARG B 1 160 ? 14.719 20.625 6.371 1 98 160 ARG B C 1
ATOM 3318 O O . ARG B 1 160 ? 15.664 20.625 5.582 1 98 160 ARG B O 1
ATOM 3325 N N . SER B 1 161 ? 13.68 21.453 6.234 1 96.94 161 SER B N 1
ATOM 3326 C CA . SER B 1 161 ? 13.695 22.484 5.195 1 96.94 161 SER B CA 1
ATOM 3327 C C . SER B 1 161 ? 14.312 23.781 5.703 1 96.94 161 SER B C 1
ATOM 3329 O O . SER B 1 161 ? 14.414 24.75 4.965 1 96.94 161 SER B O 1
ATOM 3331 N N . GLY B 1 162 ? 14.625 23.797 6.992 1 95.31 162 GLY B N 1
ATOM 3332 C CA . GLY B 1 162 ? 15.242 24.984 7.562 1 95.31 162 GLY B CA 1
ATOM 3333 C C . GLY B 1 162 ? 14.234 26.031 8.008 1 95.31 162 GLY B C 1
ATOM 3334 O O . GLY B 1 162 ? 14.562 27.219 8.102 1 95.31 162 GLY B O 1
ATOM 3335 N N . GLY B 1 163 ? 13.055 25.625 8.289 1 96.06 163 GLY B N 1
ATOM 3336 C CA . GLY B 1 163 ? 12.023 26.547 8.727 1 96.06 163 GLY B CA 1
ATOM 3337 C C . GLY B 1 163 ? 12.359 27.234 10.039 1 96.06 163 GLY B C 1
ATOM 3338 O O . GLY B 1 163 ? 12.977 26.625 10.922 1 96.06 163 GLY B O 1
ATOM 3339 N N . ARG B 1 164 ? 12.141 28.562 10.148 1 95.31 164 ARG B N 1
ATOM 3340 C CA . ARG B 1 164 ? 12.227 29.375 11.359 1 95.31 164 ARG B CA 1
ATOM 3341 C C . ARG B 1 164 ? 10.852 29.891 11.766 1 95.31 164 ARG B C 1
ATOM 3343 O O . ARG B 1 164 ? 10.016 30.188 10.906 1 95.31 164 ARG B O 1
ATOM 3350 N N . VAL B 1 165 ? 10.617 29.875 13 1 96.31 165 VAL B N 1
ATOM 3351 C CA . VAL B 1 165 ? 9.328 30.312 13.531 1 96.31 165 VAL B CA 1
ATOM 3352 C C . VAL B 1 165 ? 8.906 31.609 12.852 1 96.31 165 VAL B C 1
ATOM 3354 O O . VAL B 1 165 ? 7.719 31.828 12.586 1 96.31 165 VAL B O 1
ATOM 3357 N N . ALA B 1 166 ? 9.805 32.469 12.578 1 95.44 166 ALA B N 1
ATOM 3358 C CA . ALA B 1 166 ? 9.508 33.75 11.914 1 95.44 166 ALA B CA 1
ATOM 3359 C C . ALA B 1 166 ? 8.867 33.531 10.555 1 95.44 166 ALA B C 1
ATOM 3361 O O . ALA B 1 166 ? 8.094 34.344 10.07 1 95.44 166 ALA B O 1
ATOM 3362 N N . ASP B 1 167 ? 9.219 32.406 9.906 1 96.62 167 ASP B N 1
ATOM 3363 C CA . ASP B 1 167 ? 8.695 32.094 8.578 1 96.62 167 ASP B CA 1
ATOM 3364 C C . ASP B 1 167 ? 7.184 31.844 8.633 1 96.62 167 ASP B C 1
ATOM 3366 O O . ASP B 1 167 ? 6.504 31.906 7.605 1 96.62 167 ASP B O 1
ATOM 3370 N N . LEU B 1 168 ? 6.637 31.578 9.828 1 97.06 168 LEU B N 1
ATOM 3371 C CA . LEU B 1 168 ? 5.211 31.312 9.984 1 97.06 168 LEU B CA 1
ATOM 3372 C C . LEU B 1 168 ? 4.395 32.594 9.766 1 97.06 168 LEU B C 1
ATOM 3374 O O . LEU B 1 168 ? 3.197 32.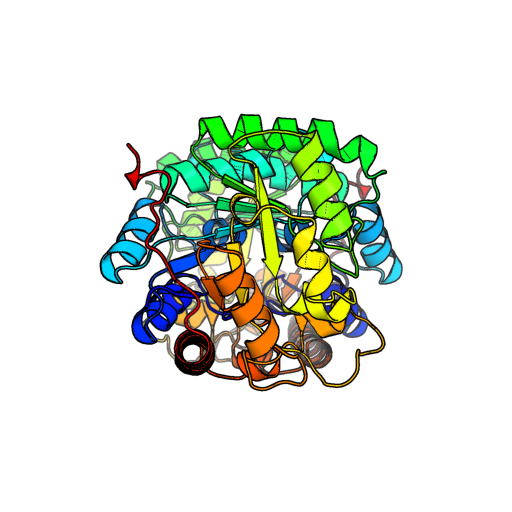531 9.477 1 97.06 168 LEU B O 1
ATOM 3378 N N . ALA B 1 169 ? 5.027 33.719 9.875 1 94.94 169 ALA B N 1
ATOM 3379 C CA . ALA B 1 169 ? 4.336 35 9.773 1 94.94 169 ALA B CA 1
ATOM 3380 C C . ALA B 1 169 ? 3.768 35.219 8.375 1 94.94 169 ALA B C 1
ATOM 3382 O O . ALA B 1 169 ? 2.779 35.938 8.203 1 94.94 169 ALA B O 1
ATOM 3383 N N . ALA B 1 170 ? 4.34 34.562 7.48 1 94.06 170 ALA B N 1
ATOM 3384 C CA . ALA B 1 170 ? 3.969 34.781 6.082 1 94.06 170 ALA B CA 1
ATOM 3385 C C . ALA B 1 170 ? 2.705 34 5.727 1 94.06 170 ALA B C 1
ATOM 3387 O O . ALA B 1 170 ? 2.076 34.281 4.699 1 94.06 170 ALA B O 1
ATOM 3388 N N . VAL B 1 171 ? 2.277 33.062 6.539 1 97.31 171 VAL B N 1
ATOM 3389 C CA . VAL B 1 171 ? 1.179 32.156 6.219 1 97.31 171 VAL B CA 1
ATOM 3390 C C . VAL B 1 171 ? 0.025 32.406 7.195 1 97.31 171 VAL B C 1
ATOM 3392 O O . VAL B 1 171 ? 0.197 32.281 8.406 1 97.31 171 VAL B O 1
ATOM 3395 N N . PRO B 1 172 ? -1.137 32.781 6.672 1 97.81 172 PRO B N 1
ATOM 3396 C CA . PRO B 1 172 ? -2.287 32.906 7.574 1 97.81 172 PRO B CA 1
ATOM 3397 C C . PRO B 1 172 ? -2.576 31.594 8.312 1 97.81 172 PRO B C 1
ATOM 3399 O O . PRO B 1 172 ? -2.434 30.5 7.734 1 97.81 172 PRO B O 1
ATOM 3402 N N . ALA B 1 173 ? -3.004 31.719 9.547 1 97.62 173 ALA B N 1
ATOM 3403 C CA . ALA B 1 173 ? -3.254 30.547 10.398 1 97.62 173 ALA B CA 1
ATOM 3404 C C . ALA B 1 173 ? -4.273 29.609 9.75 1 97.62 173 ALA B C 1
ATOM 3406 O O . ALA B 1 173 ? -4.141 28.391 9.836 1 97.62 173 ALA B O 1
ATOM 3407 N N . GLU B 1 174 ? -5.273 30.203 9.102 1 97.19 174 GLU B N 1
ATOM 3408 C CA . GLU B 1 174 ? -6.363 29.422 8.523 1 97.19 174 GLU B CA 1
ATOM 3409 C C . GLU B 1 174 ? -5.891 28.625 7.312 1 97.19 174 GLU B C 1
ATOM 3411 O O . GLU B 1 174 ? -6.582 27.719 6.855 1 97.19 174 GLU B O 1
ATOM 3416 N N . ALA B 1 175 ? -4.707 28.938 6.805 1 98.12 175 ALA B N 1
ATOM 3417 C CA . ALA B 1 175 ? -4.16 28.234 5.648 1 98.12 175 ALA B CA 1
ATOM 3418 C C . ALA B 1 175 ? -3.578 26.875 6.047 1 98.12 175 ALA B C 1
ATOM 3420 O O . ALA B 1 175 ? -3.359 26.016 5.199 1 98.12 175 ALA B O 1
ATOM 3421 N N . ILE B 1 176 ? -3.27 26.734 7.32 1 98.44 176 ILE B N 1
ATOM 3422 C CA . ILE B 1 176 ? -2.801 25.438 7.816 1 98.44 176 ILE B CA 1
ATOM 3423 C C . ILE B 1 176 ? -3.994 24.531 8.102 1 98.44 176 ILE B C 1
ATOM 3425 O O . ILE B 1 176 ? -4.766 24.781 9.031 1 98.44 176 ILE B O 1
ATOM 3429 N N . VAL B 1 177 ? -4.141 23.469 7.34 1 97.81 177 VAL B N 1
ATOM 3430 C CA . VAL B 1 177 ? -5.352 22.672 7.441 1 97.81 177 VAL B CA 1
ATOM 3431 C C . VAL B 1 177 ? -5.051 21.375 8.195 1 97.81 177 VAL B C 1
ATOM 3433 O O . VAL B 1 177 ? -5.969 20.641 8.586 1 97.81 177 VAL B O 1
ATOM 3436 N N . ALA B 1 178 ? -3.791 21.078 8.414 1 98.31 178 ALA B N 1
ATOM 3437 C CA . ALA B 1 178 ? -3.363 19.906 9.172 1 98.31 178 ALA B CA 1
ATOM 3438 C C . ALA B 1 178 ? -1.962 20.094 9.742 1 98.31 178 ALA B C 1
ATOM 3440 O O . ALA B 1 178 ? -1.115 20.75 9.117 1 98.31 178 ALA B O 1
ATOM 3441 N N . VAL B 1 179 ? -1.72 19.547 10.898 1 98.75 179 VAL B N 1
ATOM 3442 C CA . VAL B 1 179 ? -0.401 19.547 11.523 1 98.75 179 VAL B CA 1
ATOM 3443 C C . VAL B 1 179 ? 0.023 18.094 11.805 1 98.75 179 VAL B C 1
ATOM 3445 O O . VAL B 1 179 ? -0.744 17.328 12.383 1 98.75 179 VAL B O 1
ATOM 3448 N N . GLN B 1 180 ? 1.156 17.734 11.375 1 98.81 180 GLN B N 1
ATOM 3449 C CA . GLN B 1 180 ? 1.694 16.391 11.609 1 98.81 180 GLN B CA 1
ATOM 3450 C C . GLN B 1 180 ? 2.875 16.453 12.578 1 98.81 180 GLN B C 1
ATOM 3452 O O . GLN B 1 180 ? 3.887 17.094 12.297 1 98.81 180 GLN B O 1
ATOM 3457 N N . LEU B 1 181 ? 2.744 15.688 13.656 1 98.75 181 LEU B N 1
ATOM 3458 C CA . LEU B 1 181 ? 3.709 15.727 14.75 1 98.75 181 LEU B CA 1
ATOM 3459 C C . LEU B 1 181 ? 4.762 14.633 14.586 1 98.75 181 LEU B C 1
ATOM 3461 O O . LEU B 1 181 ? 4.422 13.469 14.336 1 98.75 181 LEU B O 1
ATOM 3465 N N . CYS B 1 182 ? 5.918 14.969 14.742 1 98.69 182 CYS B N 1
ATOM 3466 C CA . CYS B 1 182 ? 7.109 14.141 14.867 1 98.69 182 CYS B CA 1
ATOM 3467 C C . CYS B 1 182 ? 8.289 14.945 15.398 1 98.69 182 CYS B C 1
ATOM 3469 O O . CYS B 1 182 ? 8.109 16.062 15.898 1 98.69 182 CYS B O 1
ATOM 3471 N N . ASP B 1 183 ? 9.43 14.352 15.461 1 98.69 183 ASP B N 1
ATOM 3472 C CA . ASP B 1 183 ? 10.672 15.031 15.797 1 98.69 183 ASP B CA 1
ATOM 3473 C C . ASP B 1 183 ? 11.828 14.523 14.945 1 98.69 183 ASP B C 1
ATOM 3475 O O . ASP B 1 183 ? 11.641 13.656 14.086 1 98.69 183 ASP B O 1
ATOM 3479 N N . VAL B 1 184 ? 13 15.133 15.102 1 98.38 184 VAL B N 1
ATOM 3480 C CA . VAL B 1 184 ? 14.102 14.859 14.188 1 98.38 184 VAL B CA 1
ATOM 3481 C C . VAL B 1 184 ? 15.352 14.484 14.984 1 98.38 184 VAL B C 1
ATOM 3483 O O . VAL B 1 184 ? 15.438 14.758 16.188 1 98.38 184 VAL B O 1
ATOM 3486 N N . ARG B 1 185 ? 16.234 13.922 14.281 1 97.5 185 ARG B N 1
ATOM 3487 C CA . ARG B 1 185 ? 17.594 13.695 14.797 1 97.5 185 ARG B CA 1
ATOM 3488 C C . ARG B 1 185 ? 18.375 15 14.852 1 97.5 185 ARG B C 1
ATOM 3490 O O . ARG B 1 185 ? 18.031 15.969 14.172 1 97.5 185 ARG B O 1
ATOM 3497 N N . PRO B 1 186 ? 19.422 14.977 15.641 1 96.88 186 PRO B N 1
ATOM 3498 C CA . PRO B 1 186 ? 20.188 16.219 15.781 1 96.88 186 PRO B CA 1
ATOM 3499 C C . PRO B 1 186 ? 20.812 16.688 14.469 1 96.88 186 PRO B C 1
ATOM 3501 O O . PRO B 1 186 ? 20.812 17.875 14.172 1 96.88 186 PRO B O 1
ATOM 3504 N N . GLU B 1 187 ? 21.359 15.688 13.688 1 95.56 187 GLU B N 1
ATOM 3505 C CA . GLU B 1 187 ? 21.953 15.984 12.391 1 95.56 187 GLU B CA 1
ATOM 3506 C C . GLU B 1 187 ? 21.234 15.242 11.266 1 95.56 187 GLU B C 1
ATOM 3508 O O . GLU B 1 187 ? 20.828 14.094 11.438 1 95.56 187 GLU B O 1
ATOM 3513 N N . PRO B 1 188 ? 21.094 16.078 10.164 1 93.38 188 PRO B N 1
ATOM 3514 C CA . PRO B 1 188 ? 20.5 15.375 9.031 1 93.38 188 PRO B CA 1
ATOM 3515 C C . PRO B 1 188 ? 21.375 14.234 8.508 1 93.38 188 PRO B C 1
ATOM 3517 O O . PRO B 1 188 ? 22.609 14.336 8.547 1 93.38 188 PRO B O 1
ATOM 3520 N N . GLY B 1 189 ? 20.75 13.242 8.133 1 90.88 189 GLY B N 1
ATOM 3521 C CA . GLY B 1 189 ? 21.484 12.195 7.438 1 90.88 189 GLY B CA 1
ATOM 3522 C C . GLY B 1 189 ? 21.875 12.578 6.023 1 90.88 189 GLY B C 1
ATOM 3523 O O . GLY B 1 189 ? 21.484 13.641 5.531 1 90.88 189 GLY B O 1
ATOM 3524 N N . PRO B 1 190 ? 22.703 11.781 5.375 1 91.44 190 PRO B N 1
ATOM 3525 C CA . PRO B 1 190 ? 23.172 12.078 4.02 1 91.44 190 PRO B CA 1
ATOM 3526 C C . PRO B 1 190 ? 22.047 12.039 2.986 1 91.44 190 PRO B C 1
ATOM 3528 O O . PRO B 1 190 ? 22.156 12.688 1.939 1 91.44 190 PRO B O 1
ATOM 3531 N N . ASP B 1 191 ? 21.031 11.312 3.238 1 91.62 191 ASP B N 1
ATOM 3532 C CA . ASP B 1 191 ? 19.859 11.188 2.385 1 91.62 191 ASP B CA 1
ATOM 3533 C C . ASP B 1 191 ? 18.578 11.531 3.152 1 91.62 191 ASP B C 1
ATOM 3535 O O . ASP B 1 191 ? 18.078 10.719 3.928 1 91.62 191 ASP B O 1
ATOM 3539 N N . LEU B 1 192 ? 18 12.688 2.879 1 92.62 192 LEU B N 1
ATOM 3540 C CA . LEU B 1 192 ? 16.828 13.18 3.611 1 92.62 192 LEU B CA 1
ATOM 3541 C C . LEU B 1 192 ? 15.617 12.297 3.357 1 92.62 192 LEU B C 1
ATOM 3543 O O . LEU B 1 192 ? 14.789 12.102 4.25 1 92.62 192 LEU B O 1
ATOM 3547 N N . THR B 1 193 ? 15.523 11.852 2.096 1 86.88 193 THR B N 1
ATOM 3548 C CA . THR B 1 193 ? 14.422 10.953 1.789 1 86.88 193 THR B CA 1
ATOM 3549 C C . THR B 1 193 ? 14.477 9.703 2.67 1 86.88 193 THR B C 1
ATOM 3551 O O . THR B 1 193 ? 13.461 9.289 3.234 1 86.88 193 THR B O 1
ATOM 3554 N N . TYR B 1 194 ? 15.695 9.164 2.781 1 85.81 194 TYR B N 1
ATOM 3555 C CA . TYR B 1 194 ? 15.875 7.98 3.607 1 85.81 194 TYR B CA 1
ATOM 3556 C C . TYR B 1 194 ? 15.625 8.297 5.078 1 85.81 194 TYR B C 1
ATOM 3558 O O . TYR B 1 194 ? 14.883 7.574 5.754 1 85.81 194 TYR B O 1
ATOM 3566 N N . GLU B 1 195 ? 16.156 9.32 5.598 1 93.12 195 GLU B N 1
ATOM 3567 C CA . GLU B 1 195 ? 15.945 9.68 6.996 1 93.12 195 GLU B CA 1
ATOM 3568 C C . GLU B 1 195 ? 14.469 9.914 7.285 1 93.12 195 GLU B C 1
ATOM 3570 O O . GLU B 1 195 ? 13.945 9.445 8.297 1 93.12 195 GLU B O 1
ATOM 3575 N N . GLY B 1 196 ? 13.805 10.68 6.414 1 93.75 196 GLY B N 1
ATOM 3576 C CA . GLY B 1 196 ? 12.406 11.031 6.594 1 93.75 196 GLY B CA 1
ATOM 3577 C C . GLY B 1 196 ? 11.484 9.82 6.602 1 93.75 196 GLY B C 1
ATOM 3578 O O . GLY B 1 196 ? 10.383 9.883 7.152 1 93.75 196 GLY B O 1
ATOM 3579 N N . ARG B 1 197 ? 11.945 8.711 6.062 1 89.88 197 ARG B N 1
ATOM 3580 C CA . ARG B 1 197 ? 11.078 7.543 5.938 1 89.88 197 ARG B CA 1
ATOM 3581 C C . ARG B 1 197 ? 11.5 6.441 6.902 1 89.88 197 ARG B C 1
ATOM 3583 O O . ARG B 1 197 ? 10.828 5.414 7.016 1 89.88 197 ARG B O 1
ATOM 3590 N N . HIS B 1 198 ? 12.633 6.707 7.664 1 90.62 198 HIS B N 1
ATOM 3591 C CA . HIS B 1 198 ? 13.125 5.59 8.461 1 90.62 198 HIS B CA 1
ATOM 3592 C C . HIS B 1 198 ? 13.492 6.039 9.875 1 90.62 198 HIS B C 1
ATOM 3594 O O . HIS B 1 198 ? 13.617 5.211 10.781 1 90.62 198 HIS B O 1
ATOM 3600 N N . HIS B 1 199 ? 13.711 7.363 10.008 1 95.81 199 HIS B N 1
ATOM 3601 C CA . HIS B 1 199 ? 14.375 7.75 11.242 1 95.81 199 HIS B CA 1
ATOM 3602 C C . HIS B 1 199 ? 13.703 8.969 11.875 1 95.81 199 HIS B C 1
ATOM 3604 O O . HIS B 1 199 ? 14.375 9.805 12.484 1 95.81 199 HIS B O 1
ATOM 3610 N N . ARG B 1 200 ? 12.477 9.109 11.625 1 98.19 200 ARG B N 1
ATOM 3611 C CA . ARG B 1 200 ? 11.805 10.141 12.414 1 98.19 200 ARG B CA 1
ATOM 3612 C C . ARG B 1 200 ? 11.742 9.75 13.883 1 98.19 200 ARG B C 1
ATOM 3614 O O . ARG B 1 200 ? 11.891 8.578 14.227 1 98.19 200 ARG B O 1
ATOM 3621 N N . ILE B 1 201 ? 11.633 10.742 14.695 1 98.5 201 ILE B N 1
ATOM 3622 C CA . ILE B 1 201 ? 11.641 10.562 16.141 1 98.5 201 ILE B CA 1
ATOM 3623 C C . ILE B 1 201 ? 10.273 10.93 16.719 1 98.5 201 ILE B C 1
ATOM 3625 O O . ILE B 1 201 ? 9.586 11.805 16.172 1 98.5 201 ILE B O 1
ATOM 3629 N N . LEU B 1 202 ? 9.867 10.25 17.75 1 98.88 202 LEU B N 1
ATOM 3630 C CA . LEU B 1 202 ? 8.617 10.562 18.438 1 98.88 202 LEU B CA 1
ATOM 3631 C C . LEU B 1 202 ? 8.578 12.031 18.859 1 98.88 202 LEU B C 1
ATOM 3633 O O . LEU B 1 202 ? 9.602 12.578 19.281 1 98.88 202 LEU B O 1
ATOM 3637 N N . PRO B 1 203 ? 7.363 12.633 18.828 1 98.62 203 PRO B N 1
ATOM 3638 C CA . PRO B 1 203 ? 7.258 14.055 19.156 1 98.62 203 PRO B CA 1
ATOM 3639 C C . PRO B 1 203 ? 7.855 14.391 20.516 1 98.62 203 PRO B C 1
ATOM 3641 O O . PRO B 1 203 ? 7.508 13.766 21.516 1 98.62 203 PRO B O 1
ATOM 3644 N N . GLY B 1 204 ? 8.734 15.352 20.453 1 98.5 204 GLY B N 1
ATOM 3645 C CA . GLY B 1 204 ? 9.281 15.875 21.688 1 98.5 204 GLY B CA 1
ATOM 3646 C C . GLY B 1 204 ? 10.477 15.086 22.203 1 98.5 204 GLY B C 1
ATOM 3647 O O . GLY B 1 204 ? 11.039 15.406 23.25 1 98.5 204 GLY B O 1
ATOM 3648 N N . GLN B 1 205 ? 10.938 14.086 21.469 1 98.5 205 GLN B N 1
ATOM 3649 C CA . GLN B 1 205 ? 12 13.219 21.953 1 98.5 205 GLN B CA 1
ATOM 3650 C C . GLN B 1 205 ? 13.266 13.359 21.109 1 98.5 205 GLN B C 1
ATOM 3652 O O . GLN B 1 205 ? 14.234 12.633 21.312 1 98.5 205 GLN B O 1
ATOM 3657 N N . GLY B 1 206 ? 13.18 14.227 20.156 1 98.44 206 GLY B N 1
ATOM 3658 C CA . GLY B 1 206 ? 14.32 14.445 19.281 1 98.44 206 GLY B CA 1
ATOM 3659 C C . GLY B 1 206 ? 15 15.781 19.5 1 98.44 206 GLY B C 1
ATOM 3660 O O . GLY B 1 206 ? 15 16.297 20.625 1 98.44 206 GLY B O 1
ATOM 3661 N N . ALA B 1 207 ? 15.641 16.281 18.453 1 98.12 207 ALA B N 1
ATOM 3662 C CA . ALA B 1 207 ? 16.484 17.484 18.578 1 98.12 207 ALA B CA 1
ATOM 3663 C C . ALA B 1 207 ? 15.773 18.703 18.016 1 98.12 207 ALA B C 1
ATOM 3665 O O . ALA B 1 207 ? 16.281 19.828 18.109 1 98.12 207 ALA B O 1
ATOM 3666 N N . GLY B 1 208 ? 14.609 18.516 17.438 1 97.25 208 GLY B N 1
ATOM 3667 C CA . GLY B 1 208 ? 13.844 19.656 16.953 1 97.25 208 GLY B CA 1
ATOM 3668 C C . GLY B 1 208 ? 13.219 20.469 18.078 1 97.25 208 GLY B C 1
ATOM 3669 O O . GLY B 1 208 ? 12.977 19.953 19.172 1 97.25 208 GLY B O 1
ATOM 3670 N N . ASP B 1 209 ? 13.055 21.75 17.828 1 97.38 209 ASP B N 1
ATOM 3671 C CA . ASP B 1 209 ? 12.289 22.578 18.766 1 97.38 209 ASP B CA 1
ATOM 3672 C C . ASP B 1 209 ? 10.789 22.359 18.578 1 97.38 209 ASP B C 1
ATOM 3674 O O . ASP B 1 209 ? 10.055 23.312 18.297 1 97.38 209 ASP B O 1
ATOM 3678 N N . THR B 1 210 ? 10.352 21.141 18.766 1 98.19 210 THR B N 1
ATOM 3679 C CA . THR B 1 210 ? 8.961 20.75 18.562 1 98.19 210 THR B CA 1
ATOM 3680 C C . THR B 1 210 ? 8.031 21.594 19.406 1 98.19 210 THR B C 1
ATOM 3682 O O . THR B 1 210 ? 7.055 22.156 18.906 1 98.19 210 THR B O 1
ATOM 3685 N N . ALA B 1 211 ? 8.352 21.781 20.688 1 97.88 211 ALA B N 1
ATOM 3686 C CA . ALA B 1 211 ? 7.516 22.578 21.578 1 97.88 211 ALA B CA 1
ATOM 3687 C C . ALA B 1 211 ? 7.445 24.031 21.125 1 97.88 211 ALA B C 1
ATOM 3689 O O . ALA B 1 211 ? 6.371 24.641 21.125 1 97.88 211 ALA B O 1
ATOM 3690 N N . GLY B 1 212 ? 8.609 24.578 20.781 1 97.94 212 GLY B N 1
ATOM 3691 C CA . GLY B 1 212 ? 8.641 25.969 20.312 1 97.94 212 GLY B CA 1
ATOM 3692 C C . GLY B 1 212 ? 7.785 26.203 19.094 1 97.94 212 GLY B C 1
ATOM 3693 O O . GLY B 1 212 ? 7.074 27.203 19.016 1 97.94 212 GLY B O 1
ATOM 3694 N N . VAL B 1 213 ? 7.863 25.281 18.141 1 98.19 213 VAL B N 1
ATOM 3695 C CA . VAL B 1 213 ? 7.09 25.422 16.906 1 98.19 213 VAL B CA 1
ATOM 3696 C C . VAL B 1 213 ? 5.598 25.297 17.219 1 98.19 213 VAL B C 1
ATOM 3698 O O . VAL B 1 213 ? 4.785 26.062 16.688 1 98.19 213 VAL B O 1
ATOM 3701 N N . LEU B 1 214 ? 5.211 24.359 18.109 1 98.44 214 LEU B N 1
ATOM 3702 C CA . LEU B 1 214 ? 3.805 24.172 18.438 1 98.44 214 LEU B CA 1
ATOM 3703 C C . LEU B 1 214 ? 3.252 25.391 19.188 1 98.44 214 LEU B C 1
ATOM 3705 O O . LEU B 1 214 ? 2.117 25.797 18.953 1 98.44 214 LEU B O 1
ATOM 3709 N N . ARG B 1 215 ? 4.031 26 20.047 1 98.44 215 ARG B N 1
ATOM 3710 C CA . ARG B 1 215 ? 3.615 27.219 20.719 1 98.44 215 ARG B CA 1
ATOM 3711 C C . ARG B 1 215 ? 3.43 28.359 19.719 1 98.44 215 ARG B C 1
ATOM 3713 O O . ARG B 1 215 ? 2.486 29.141 19.828 1 98.44 215 ARG B O 1
ATOM 3720 N N . ALA B 1 216 ? 4.363 28.422 18.766 1 98.38 216 ALA B N 1
ATOM 3721 C CA . ALA B 1 216 ? 4.258 29.453 17.75 1 98.38 216 ALA B CA 1
ATOM 3722 C C . ALA B 1 216 ? 2.977 29.281 16.938 1 98.38 216 ALA B C 1
ATOM 3724 O O . ALA B 1 216 ? 2.291 30.25 16.625 1 98.38 216 ALA B O 1
ATOM 3725 N N . LEU B 1 217 ? 2.666 28.016 16.562 1 98.5 217 LEU B N 1
ATOM 3726 C CA . LEU B 1 217 ? 1.437 27.75 15.828 1 98.5 217 LEU B CA 1
ATOM 3727 C C . LEU B 1 217 ? 0.213 28.125 16.656 1 98.5 217 LEU B C 1
ATOM 3729 O O . LEU B 1 217 ? -0.71 28.766 16.141 1 98.5 217 LEU B O 1
ATOM 3733 N N . ARG B 1 218 ? 0.233 27.75 17.922 1 98.12 218 ARG B N 1
ATOM 3734 C CA . ARG B 1 218 ? -0.848 28.094 18.844 1 98.12 218 ARG B CA 1
ATOM 3735 C C . ARG B 1 218 ? -1.036 29.609 18.922 1 98.12 218 ARG B C 1
ATOM 3737 O O . ARG B 1 218 ? -2.154 30.109 18.781 1 98.12 218 ARG B O 1
ATOM 3744 N N . ASP B 1 219 ? 0.047 30.281 19.125 1 98.06 219 ASP B N 1
ATOM 3745 C CA . ASP B 1 219 ? 0.004 31.734 19.328 1 98.06 219 ASP B CA 1
ATOM 3746 C C . ASP B 1 219 ? -0.474 32.438 18.062 1 98.06 219 ASP B C 1
ATOM 3748 O O . ASP B 1 219 ? -1.058 33.531 18.141 1 98.06 219 ASP B O 1
ATOM 3752 N N . ARG B 1 220 ? -0.247 31.844 16.953 1 97.69 220 ARG B N 1
ATOM 3753 C CA . ARG B 1 220 ? -0.676 32.438 15.688 1 97.69 220 ARG B CA 1
ATOM 3754 C C . ARG B 1 220 ? -2.143 32.125 15.406 1 97.69 220 ARG B C 1
ATOM 3756 O O . ARG B 1 220 ? -2.736 32.656 14.477 1 97.69 220 ARG B O 1
ATOM 3763 N N . GLY B 1 221 ? -2.695 31.219 16.188 1 97.94 221 GLY B N 1
ATOM 3764 C CA . GLY B 1 221 ? -4.117 30.938 16.078 1 97.94 221 GLY B CA 1
ATOM 3765 C C . GLY B 1 221 ? -4.418 29.734 15.195 1 97.94 221 GLY B C 1
ATOM 3766 O O . GLY B 1 221 ? -5.535 29.609 14.68 1 97.94 221 GLY B O 1
ATOM 3767 N N . VAL B 1 222 ? -3.482 28.859 14.984 1 98 222 VAL B N 1
ATOM 3768 C CA . VAL B 1 222 ? -3.719 27.656 14.195 1 98 222 VAL B CA 1
ATOM 3769 C C . VAL B 1 222 ? -4.66 26.719 14.953 1 98 222 VAL B C 1
ATOM 3771 O O . VAL B 1 222 ? -4.453 26.438 16.141 1 98 222 VAL B O 1
ATOM 3774 N N . ARG B 1 223 ? -5.68 26.281 14.242 1 97.06 223 ARG B N 1
ATOM 3775 C CA . ARG B 1 223 ? -6.66 25.375 14.82 1 97.06 223 ARG B CA 1
ATOM 3776 C C . ARG B 1 223 ? -6.84 24.141 13.953 1 97.06 223 ARG B C 1
ATOM 3778 O O . ARG B 1 223 ? -7.945 23.594 13.852 1 97.06 223 ARG B O 1
ATOM 3785 N N . ALA B 1 224 ? -5.902 23.688 13.281 1 97.75 224 ALA B N 1
ATOM 3786 C CA . ALA B 1 224 ? -5.938 22.516 12.414 1 97.75 224 ALA B CA 1
ATOM 3787 C C . ALA B 1 224 ? -5.863 21.234 13.219 1 97.75 224 ALA B C 1
ATOM 3789 O O . ALA B 1 224 ? -5.25 21.203 14.289 1 97.75 224 ALA B O 1
ATOM 3790 N N . PRO B 1 225 ? -6.512 20.141 12.734 1 98.12 225 PRO B N 1
ATOM 3791 C CA . PRO B 1 225 ? -6.316 18.844 13.383 1 98.12 225 PRO B CA 1
ATOM 3792 C C . PRO B 1 225 ? -4.848 18.422 13.43 1 98.12 225 PRO B C 1
ATOM 3794 O O . PRO B 1 225 ? -4.066 18.797 12.547 1 98.12 225 PRO B O 1
ATOM 3797 N N . VAL B 1 226 ? -4.574 17.641 14.461 1 98.56 226 VAL B N 1
ATOM 3798 C CA . VAL B 1 226 ? -3.195 17.25 14.742 1 98.56 226 VAL B CA 1
ATOM 3799 C C . VAL B 1 226 ? -3.057 15.734 14.633 1 98.56 226 VAL B C 1
ATOM 3801 O O . VAL B 1 226 ? -3.861 14.992 15.195 1 98.56 226 VAL B O 1
ATOM 3804 N N . THR B 1 227 ? -2.129 15.266 13.867 1 98.62 227 THR B N 1
ATOM 3805 C CA . THR B 1 227 ? -1.849 13.852 13.664 1 98.62 227 THR B CA 1
ATOM 3806 C C . THR B 1 227 ? -0.406 13.523 14.039 1 98.62 227 THR B C 1
ATOM 3808 O O . THR B 1 227 ? 0.501 14.32 13.797 1 98.62 227 THR B O 1
ATOM 3811 N N . VAL B 1 228 ? -0.167 12.375 14.719 1 98.88 228 VAL B N 1
ATOM 3812 C CA . VAL B 1 228 ? 1.191 11.891 14.93 1 98.88 228 VAL B CA 1
ATOM 3813 C C . VAL B 1 228 ? 1.646 11.078 13.719 1 98.88 228 VAL B C 1
ATOM 3815 O O . VAL B 1 228 ? 1.026 10.07 13.375 1 98.88 228 VAL B O 1
ATOM 3818 N N . GLU B 1 229 ? 2.658 11.539 13.062 1 98.69 229 GLU B N 1
ATOM 3819 C CA . GLU B 1 229 ? 3.232 10.867 11.906 1 98.69 229 GLU B CA 1
ATOM 3820 C C . GLU B 1 229 ? 4.719 10.586 12.109 1 98.69 229 GLU B C 1
ATOM 3822 O O . GLU B 1 229 ? 5.555 11.461 11.898 1 98.69 229 GLU B O 1
ATOM 3827 N N . VAL B 1 230 ? 5.055 9.375 12.43 1 98.56 230 VAL B N 1
ATOM 3828 C CA . VAL B 1 230 ? 6.43 9.008 12.75 1 98.56 230 VAL B CA 1
ATOM 3829 C C . VAL B 1 230 ? 6.848 7.801 11.906 1 98.56 230 VAL B C 1
ATOM 3831 O O . VAL B 1 230 ? 6.613 6.652 12.289 1 98.56 230 VAL B O 1
ATOM 3834 N N . PHE B 1 231 ? 7.477 8.117 10.781 1 94.62 231 PHE B N 1
ATOM 3835 C CA . PHE B 1 231 ? 8.195 7.086 10.047 1 94.62 231 PHE B CA 1
ATOM 3836 C C . PHE B 1 231 ? 9.438 6.641 10.805 1 94.62 231 PHE B C 1
ATOM 3838 O O . PHE B 1 231 ? 10.391 7.406 10.945 1 94.62 231 PHE B O 1
ATOM 3845 N N . SER B 1 232 ? 9.414 5.453 11.281 1 95.94 232 SER B N 1
ATOM 3846 C CA . SER B 1 232 ? 10.539 5.055 12.125 1 95.94 232 SER B CA 1
ATOM 3847 C C . SER B 1 232 ? 10.711 3.541 12.133 1 95.94 232 SER B C 1
ATOM 3849 O O . SER B 1 232 ? 9.82 2.811 12.562 1 95.94 232 SER B O 1
ATOM 3851 N N . ASP B 1 233 ? 11.938 3.113 11.711 1 89.75 233 ASP B N 1
ATOM 3852 C CA . ASP B 1 233 ? 12.258 1.69 11.781 1 89.75 233 ASP B CA 1
ATOM 3853 C C . ASP B 1 233 ? 12.219 1.194 13.227 1 89.75 233 ASP B C 1
ATOM 3855 O O . ASP B 1 233 ? 11.812 0.061 13.492 1 89.75 233 ASP B O 1
ATOM 3859 N N . GLU B 1 234 ? 12.648 2.045 14.117 1 92.38 234 GLU B N 1
ATOM 3860 C CA . GLU B 1 234 ? 12.633 1.699 15.539 1 92.38 234 GLU B CA 1
ATOM 3861 C C . GLU B 1 234 ? 11.211 1.493 16.047 1 92.38 234 GLU B C 1
ATOM 3863 O O . GLU B 1 234 ? 10.93 0.538 16.766 1 92.38 234 GLU B O 1
ATOM 3868 N N . LEU B 1 235 ? 10.336 2.393 15.672 1 94.88 235 LEU B N 1
ATOM 3869 C CA . LEU B 1 235 ? 8.938 2.262 16.078 1 94.88 235 LEU B CA 1
ATOM 3870 C C . LEU B 1 235 ? 8.297 1.035 15.445 1 94.88 235 LEU B C 1
ATOM 3872 O O . LEU B 1 235 ? 7.52 0.328 16.094 1 94.88 235 LEU B O 1
ATOM 3876 N N . ASP B 1 236 ? 8.68 0.757 14.211 1 90.75 236 ASP B N 1
ATOM 3877 C CA . ASP B 1 236 ? 8.141 -0.367 13.453 1 90.75 236 ASP B CA 1
ATOM 3878 C C . ASP B 1 236 ? 8.516 -1.697 14.102 1 90.75 236 ASP B C 1
ATOM 3880 O O . ASP B 1 236 ? 7.863 -2.715 13.859 1 90.75 236 ASP B O 1
ATOM 3884 N N . ALA B 1 237 ? 9.578 -1.652 14.852 1 87.69 237 ALA B N 1
ATOM 3885 C CA . ALA B 1 237 ? 10.078 -2.879 15.461 1 87.69 237 ALA B CA 1
ATOM 3886 C C . ALA B 1 237 ? 9.18 -3.318 16.625 1 87.69 237 ALA B C 1
ATOM 3888 O O . ALA B 1 237 ? 9.273 -4.453 17.094 1 87.69 237 ALA B O 1
ATOM 3889 N N . HIS B 1 238 ? 8.281 -2.453 17.094 1 91.44 238 HIS B N 1
ATOM 3890 C CA . HIS B 1 238 ? 7.328 -2.783 18.141 1 91.44 238 HIS B CA 1
ATOM 3891 C C . HIS B 1 238 ? 6.039 -3.357 17.562 1 91.44 238 HIS B C 1
ATOM 3893 O O . HIS B 1 238 ? 5.672 -3.047 16.422 1 91.44 238 HIS B O 1
ATOM 3899 N N . PRO B 1 239 ? 5.355 -4.234 18.406 1 90.38 239 PRO B N 1
ATOM 3900 C CA . PRO B 1 239 ? 3.986 -4.555 18 1 90.38 239 PRO B CA 1
ATOM 3901 C C . PRO B 1 239 ? 3.123 -3.311 17.812 1 90.38 239 PRO B C 1
ATOM 3903 O O . PRO B 1 239 ? 3.326 -2.301 18.484 1 90.38 239 PRO B O 1
ATOM 3906 N N . ALA B 1 240 ? 2.189 -3.4 16.969 1 94.5 240 ALA B N 1
ATOM 3907 C CA . ALA B 1 240 ? 1.379 -2.25 16.578 1 94.5 240 ALA B CA 1
ATOM 3908 C C . ALA B 1 240 ? 0.754 -1.577 17.797 1 94.5 240 ALA B C 1
ATOM 3910 O O . ALA B 1 240 ? 0.709 -0.347 17.875 1 94.5 240 ALA B O 1
ATOM 3911 N N . GLU B 1 241 ? 0.272 -2.35 18.703 1 96.81 241 GLU B N 1
ATOM 3912 C CA . GLU B 1 241 ? -0.365 -1.793 19.891 1 96.81 241 GLU B CA 1
ATOM 3913 C C . GLU B 1 241 ? 0.622 -0.964 20.703 1 96.81 241 GLU B C 1
ATOM 3915 O O . GLU B 1 241 ? 0.282 0.119 21.188 1 96.81 241 GLU B O 1
ATOM 3920 N N . GLU B 1 242 ? 1.812 -1.508 20.828 1 97.88 242 GLU B N 1
ATOM 3921 C CA . GLU B 1 242 ? 2.838 -0.789 21.578 1 97.88 242 GLU B CA 1
ATOM 3922 C C . GLU B 1 242 ? 3.295 0.46 20.828 1 97.88 242 GLU B C 1
ATOM 3924 O O . GLU B 1 242 ? 3.484 1.518 21.438 1 97.88 242 GLU B O 1
ATOM 3929 N N . ALA B 1 243 ? 3.514 0.334 19.547 1 98.06 243 ALA B N 1
ATOM 3930 C CA . ALA B 1 243 ? 3.904 1.48 18.734 1 98.06 243 ALA B CA 1
ATOM 3931 C C . ALA B 1 243 ? 2.865 2.596 18.812 1 98.06 243 ALA B C 1
ATOM 3933 O O . ALA B 1 243 ? 3.217 3.77 18.953 1 98.06 243 ALA B O 1
ATOM 3934 N N . ALA B 1 244 ? 1.61 2.193 18.797 1 98.62 244 ALA B N 1
ATOM 3935 C CA . ALA B 1 244 ? 0.527 3.168 18.891 1 98.62 244 ALA B CA 1
ATOM 3936 C C . ALA B 1 244 ? 0.542 3.873 20.25 1 98.62 244 ALA B C 1
ATOM 3938 O O . ALA B 1 244 ? 0.368 5.094 20.312 1 98.62 244 ALA B O 1
ATOM 3939 N N . ARG B 1 245 ? 0.73 3.082 21.266 1 98.75 245 ARG B N 1
ATOM 3940 C CA . ARG B 1 245 ? 0.768 3.643 22.609 1 98.75 245 ARG B CA 1
ATOM 3941 C C . ARG B 1 245 ? 1.904 4.648 22.75 1 98.75 245 ARG B C 1
ATOM 3943 O O . ARG B 1 245 ? 1.715 5.734 23.312 1 98.75 245 ARG B O 1
ATOM 3950 N N . LEU B 1 246 ? 3.078 4.293 22.266 1 98.81 246 LEU B N 1
ATOM 3951 C CA . LEU B 1 246 ? 4.238 5.176 22.344 1 98.81 246 LEU B CA 1
ATOM 3952 C C . LEU B 1 246 ? 3.99 6.461 21.547 1 98.81 246 LEU B C 1
ATOM 3954 O O . LEU B 1 246 ? 4.285 7.555 22.031 1 98.81 246 LEU B O 1
ATOM 3958 N N . ALA B 1 247 ? 3.426 6.32 20.391 1 98.88 247 ALA B N 1
ATOM 3959 C CA . ALA B 1 247 ? 3.158 7.469 19.531 1 98.88 247 ALA B CA 1
ATOM 3960 C C . ALA B 1 247 ? 2.121 8.391 20.156 1 98.88 247 ALA B C 1
ATOM 3962 O O . ALA B 1 247 ? 2.303 9.617 20.188 1 98.88 247 ALA B O 1
ATOM 3963 N N . TYR B 1 248 ? 1.065 7.801 20.656 1 98.88 248 TYR B N 1
ATOM 3964 C CA . TYR B 1 248 ? 0.026 8.609 21.281 1 98.88 248 TYR B CA 1
ATOM 3965 C C . TYR B 1 248 ? 0.575 9.352 22.5 1 98.88 248 TYR B C 1
ATOM 3967 O O . TYR B 1 248 ? 0.338 10.555 22.656 1 98.88 248 TYR B O 1
ATOM 3975 N N . ALA B 1 249 ? 1.269 8.609 23.312 1 98.88 249 ALA B N 1
ATOM 3976 C CA . ALA B 1 249 ? 1.791 9.195 24.547 1 98.88 249 ALA B CA 1
ATOM 3977 C C . ALA B 1 249 ? 2.703 10.383 24.234 1 98.88 249 ALA B C 1
ATOM 3979 O O . ALA B 1 249 ? 2.605 11.43 24.875 1 98.88 249 ALA B O 1
ATOM 3980 N N . ALA B 1 250 ? 3.551 10.227 23.281 1 98.81 250 ALA B N 1
ATOM 3981 C CA . ALA B 1 250 ? 4.48 11.297 22.922 1 98.81 250 ALA B CA 1
ATOM 3982 C C . ALA B 1 250 ? 3.74 12.508 22.359 1 98.81 250 ALA B C 1
ATOM 3984 O O . ALA B 1 250 ? 4.023 13.641 22.734 1 98.81 250 ALA B O 1
ATOM 3985 N N . GLY B 1 251 ? 2.805 12.227 21.438 1 98.69 251 GLY B N 1
ATOM 3986 C CA . GLY B 1 251 ? 2.02 13.312 20.875 1 98.69 251 GLY B CA 1
ATOM 3987 C C . GLY B 1 251 ? 1.181 14.047 21.906 1 98.69 251 GLY B C 1
ATOM 3988 O O . GLY B 1 251 ? 1.167 15.273 21.938 1 98.69 251 GLY B O 1
ATOM 3989 N N . ALA B 1 252 ? 0.542 13.266 22.719 1 98.62 252 ALA B N 1
ATOM 3990 C CA . ALA B 1 252 ? -0.308 13.844 23.766 1 98.62 252 ALA B CA 1
ATOM 3991 C C . ALA B 1 252 ? 0.507 14.695 24.719 1 98.62 252 ALA B C 1
ATOM 3993 O O . ALA B 1 252 ? 0.051 15.758 25.156 1 98.62 252 ALA B O 1
ATOM 3994 N N . ALA B 1 253 ? 1.655 14.242 25.031 1 98.62 253 ALA B N 1
ATOM 3995 C CA . ALA B 1 253 ? 2.502 14.961 25.984 1 98.62 253 ALA B CA 1
ATOM 3996 C C . ALA B 1 253 ? 2.898 16.328 25.422 1 98.62 253 ALA B C 1
ATOM 3998 O O . ALA B 1 253 ? 2.848 17.328 26.141 1 98.62 253 ALA B O 1
ATOM 3999 N N . VAL B 1 254 ? 3.305 16.406 24.156 1 98.44 254 VAL B N 1
ATOM 4000 C CA . VAL B 1 254 ? 3.771 17.672 23.609 1 98.44 254 VAL B CA 1
ATOM 4001 C C . VAL B 1 254 ? 2.588 18.609 23.406 1 98.44 254 VAL B C 1
ATOM 4003 O O . VAL B 1 254 ? 2.719 19.828 23.562 1 98.44 254 VAL B O 1
ATOM 4006 N N . VAL B 1 255 ? 1.464 18.062 23 1 98.56 255 VAL B N 1
ATOM 4007 C CA . VAL B 1 255 ? 0.271 18.875 22.828 1 98.56 255 VAL B CA 1
ATOM 4008 C C . VAL B 1 255 ? -0.157 19.469 24.172 1 98.56 255 VAL B C 1
ATOM 4010 O O . VAL B 1 255 ? -0.465 20.656 24.266 1 98.56 255 VAL B O 1
ATOM 4013 N N . ALA B 1 256 ? -0.129 18.625 25.172 1 98.19 256 ALA B N 1
ATOM 4014 C CA . ALA B 1 256 ? -0.487 19.094 26.516 1 98.19 256 ALA B CA 1
ATOM 4015 C C . ALA B 1 256 ? 0.481 20.156 27 1 98.19 256 ALA B C 1
ATOM 4017 O O . ALA B 1 256 ? 0.063 21.172 27.578 1 98.19 256 ALA B O 1
ATOM 4018 N N . ALA B 1 257 ? 1.7 20 26.797 1 97.94 257 ALA B N 1
ATOM 4019 C CA . ALA B 1 257 ? 2.734 20.906 27.281 1 97.94 257 ALA B CA 1
ATOM 4020 C C . ALA B 1 257 ? 2.662 22.25 26.562 1 97.94 257 ALA B C 1
ATOM 4022 O O . ALA B 1 257 ? 3 23.281 27.156 1 97.94 257 ALA B O 1
ATOM 4023 N N . THR B 1 258 ? 2.252 22.266 25.344 1 98 258 THR B N 1
ATOM 4024 C CA . THR B 1 258 ? 2.301 23.484 24.547 1 98 258 THR B CA 1
ATOM 4025 C C . THR B 1 258 ? 0.933 24.156 24.5 1 98 258 THR B C 1
ATOM 4027 O O . THR B 1 258 ? 0.829 25.344 24.172 1 98 258 THR B O 1
ATOM 4030 N N . GLY B 1 259 ? -0.116 23.391 24.75 1 97.56 259 GLY B N 1
ATOM 4031 C CA . GLY B 1 259 ? -1.469 23.922 24.703 1 97.56 259 GLY B CA 1
ATOM 4032 C C . GLY B 1 259 ? -1.991 24.094 23.297 1 97.56 259 GLY B C 1
ATOM 4033 O O . GLY B 1 259 ? -2.939 24.859 23.062 1 97.56 259 GLY B O 1
ATOM 4034 N N . LEU B 1 260 ? -1.341 23.5 22.312 1 97.12 260 LEU B N 1
ATOM 4035 C CA . LEU B 1 260 ? -1.871 23.547 20.953 1 97.12 260 LEU B CA 1
ATOM 4036 C C . LEU B 1 260 ? -3.287 22.984 20.906 1 97.12 260 LEU B C 1
ATOM 4038 O O . LEU B 1 260 ? -3.537 21.875 21.391 1 97.12 260 LEU B O 1
ATOM 4042 N N . PRO B 1 261 ? -4.203 23.766 20.344 1 96.38 261 PRO B N 1
ATOM 4043 C CA . PRO B 1 261 ? -5.57 23.234 20.25 1 96.38 261 PRO B CA 1
ATOM 4044 C C . PRO B 1 261 ? -5.676 22.016 19.344 1 96.38 261 PRO B C 1
ATOM 4046 O O . PRO B 1 261 ? -4.996 21.953 18.312 1 96.38 261 PRO B O 1
ATOM 4049 N N . THR B 1 262 ? -6.445 21.047 19.688 1 96.69 262 THR B N 1
ATOM 4050 C CA . THR B 1 262 ? -6.793 19.891 18.859 1 96.69 262 THR B CA 1
ATOM 4051 C C . THR B 1 262 ? -8.297 19.812 18.641 1 96.69 262 THR B C 1
ATOM 4053 O O . THR B 1 262 ? -8.984 19 19.266 1 96.69 262 THR B O 1
ATOM 4056 N N . PRO B 1 263 ? -8.758 20.672 17.75 1 95 263 PRO B N 1
ATOM 4057 C CA . PRO B 1 263 ? -10.203 20.797 17.594 1 95 263 PRO B CA 1
ATOM 4058 C C . PRO B 1 263 ? -10.852 19.531 17.031 1 95 263 PRO B C 1
ATOM 4060 O O . PRO B 1 263 ? -10.164 18.688 16.453 1 95 263 PRO B O 1
ATOM 4063 N N . ASP B 1 264 ? -12.148 19.453 17.234 1 93.06 264 ASP B N 1
ATOM 4064 C CA . ASP B 1 264 ? -12.93 18.406 16.578 1 93.06 264 ASP B CA 1
ATOM 4065 C C . ASP B 1 264 ? -13.055 18.672 15.078 1 93.06 264 ASP B C 1
ATOM 4067 O O . ASP B 1 264 ? -12.828 19.797 14.625 1 93.06 264 ASP B O 1
ATOM 4071 N N . TRP B 1 265 ? -13.328 17.703 14.367 1 93.19 265 TRP B N 1
ATOM 4072 C CA . TRP B 1 265 ? -13.484 17.75 12.914 1 93.19 265 TRP B CA 1
ATOM 4073 C C . TRP B 1 265 ? -14.516 16.734 12.438 1 93.19 265 TRP B C 1
ATOM 4075 O O . TRP B 1 265 ? -14.93 15.859 13.203 1 93.19 265 TRP B O 1
ATOM 4085 N N . GLU B 1 266 ? -14.961 16.969 11.219 1 93 266 GLU B N 1
ATOM 4086 C CA . GLU B 1 266 ? -15.93 16.062 10.617 1 93 266 GLU B CA 1
ATOM 4087 C C . GLU B 1 266 ? -15.414 15.508 9.289 1 93 266 GLU B C 1
ATOM 4089 O O . GLU B 1 266 ? -14.602 16.141 8.617 1 93 266 GLU B O 1
ATOM 4094 N N . THR B 1 267 ? -15.875 14.336 8.953 1 94.38 267 THR B N 1
ATOM 4095 C CA . THR B 1 267 ? -15.578 13.742 7.656 1 94.38 267 THR B CA 1
ATOM 4096 C C . THR B 1 267 ? -16.625 14.156 6.621 1 94.38 267 THR B C 1
ATOM 4098 O O . THR B 1 267 ? -17.641 14.773 6.965 1 94.38 267 THR B O 1
ATOM 4101 N N . THR B 1 268 ? -16.391 13.805 5.398 1 89 268 THR B N 1
ATOM 4102 C CA . THR B 1 268 ? -17.266 14.133 4.277 1 89 268 THR B CA 1
ATOM 4103 C C . THR B 1 268 ? -18.625 13.461 4.43 1 89 268 THR B C 1
ATOM 4105 O O . THR B 1 268 ? -19.625 13.945 3.904 1 89 268 THR B O 1
ATOM 4108 N N . VAL B 1 269 ? -18.719 12.344 5.113 1 84.31 269 VAL B N 1
ATOM 4109 C CA . VAL B 1 269 ? -19.969 11.602 5.199 1 84.31 269 VAL B CA 1
ATOM 4110 C C . VAL B 1 269 ? -20.781 12.102 6.387 1 84.31 269 VAL B C 1
ATOM 4112 O O . VAL B 1 269 ? -21.984 11.812 6.496 1 84.31 269 VAL B O 1
ATOM 4115 N N . GLU B 1 270 ? -20.141 12.75 7.242 1 81.19 270 GLU B N 1
ATOM 4116 C CA . GLU B 1 270 ? -20.859 13.312 8.383 1 81.19 270 GLU B CA 1
ATOM 4117 C C . GLU B 1 270 ? -21.469 14.672 8.039 1 81.19 270 GLU B C 1
ATOM 4119 O O . GLU B 1 270 ? -22.359 15.156 8.742 1 81.19 270 GLU B O 1
ATOM 4124 N N . HIS B 1 271 ? -20.938 15.289 6.988 1 64.5 271 HIS B N 1
ATOM 4125 C CA . HIS B 1 271 ? -21.469 16.578 6.562 1 64.5 271 HIS B CA 1
ATOM 4126 C C . HIS B 1 271 ? -22.781 16.422 5.816 1 64.5 271 HIS B C 1
ATOM 4128 O O . HIS B 1 271 ? -23.516 17.406 5.633 1 64.5 271 HIS B O 1
ATOM 4134 N N . ARG B 1 272 ? -23.234 15.148 5.465 1 53.12 272 ARG B N 1
ATOM 4135 C CA . ARG B 1 272 ? -24.453 14.984 4.688 1 53.12 272 ARG B CA 1
ATOM 4136 C C . ARG B 1 272 ? -25.656 14.727 5.594 1 53.12 272 ARG B C 1
ATOM 4138 O O . ARG B 1 272 ? -25.516 14.117 6.652 1 53.12 272 ARG B O 1
#

Nearest PDB structures (foldseek):
  2g0w-assembly1_A  TM=9.410E-01  e=2.442E-25  Listeria monocytogenes
  1i6n-assembly1_A  TM=8.827E-01  e=3.133E-17  Bacillus subtilis
  5hmq-assembly2_B  TM=8.789E-01  e=4.176E-17  Pseudomonas putida KT2440
  3cny-assembly2_B  TM=7.737E-01  e=3.060E-12  Lactiplantibacillus plantarum WCFS1
  3dx5-assembly1_A  TM=7.929E-01  e=5.756E-12  Bacillus anthracis

Organism: Pseudonocardia thermophila (NCBI:txid1848)

Foldseek 3Di:
DEAEAECQLQVVDADLQLLQLLLVLPHQEYEDELCSVVVNPDDLVRSLCSCVVSNYAHAEYEDEDQLLVPDDPRLVSVLVCCQSRFYAAYEYEAADADDLVSVQQSQLRSQVVCVVLNHAYAYEAACNGNRQAPVSSCVSQVSNPRLSAAHEAEQLSCVVSPHDLVNCVVPQLSRHAEYEAWAAAPDQDPDNVVCQQAPIHAHPPHDDPNLVNLLSSVVSPHAHAYYYRGRHNVLNVDRSSVSSNSNSVSVVVSCVVNVRHHDDDTTSNVVD/DEAEAECQLQVPDQDLQLLQLLLVLPHQEYEDELCSVVVNPDDLVRSLCSCVVSNYAHAEYEDEDQLLVPDDPRLVSVLVCCQSRFYAAYEYEAADADDLVSVQQSQLRSQVVCVVLNHAYAYEAACNGNRQAPVSSCVSQVSNPRLSAAHEAEQLSCVVSPHDLVNCVVGQLSRHAEYEAWAAAPDQDPDNVVCQQAPIHAHPPHDDPNLVNLLSSVVSPHAHAYYYRGRHNVLNVDRSNVSSNSNSVSVVVSCVVNVRHHDDDTTSNVVD

pLDDT: mean 94.28, std 6.09, range [53.12, 98.88]

Sequence (544 aa):
MILGCSANTLRFADLPTRVGAAAAAGFAGIGLRLCDYVDAGLSDEAIRDLLDHHGVRVLELEHTWDWSLGEDPVEEAVFRLADRIGVRHLNVPMFDAHPLDELVEPFAGLCDRAAEHGVLVGFEFLPYSHVRTLAEAWRVVAAADRPNGGITFDLWHWFRSGGRVADLAAVPAEAIVAVQLCDVRPEPGPDLTYEGRHHRILPGQGAGDTAGVLRALRDRGVRAPVTVEVFSDELDAHPAEEAARLAYAAGAAVVAATGLPTPDWETTVEHRMILGCSANTLRFADLPTRVGAAAAAGFAGIGLRLCDYVDAGLSDEAIRDLLDHHGVRVLELEHTWDWSLGEDPVEEAVFRLADRIGVRHLNVPMFDAHPLDELVEPFAGLCDRAAEHGVLVGFEFLPYSHVRTLAEAWRVVAAADRPNGGITFDLWHWFRSGGRVADLAAVPAEAIVAVQLCDVRPEPGPDLTYEGRHHRILPGQGAGDTAGVLRALRDRGVRAPVTVEVFSDELDAHPAEEAARLAYAAGAAVVAATGLPTPDWETTVEHR

Secondary structure (DSSP, 8-state):
--EEE-TTTTTTS-HHHHHHHHHHHT-SEEEEEHHHHHTS---HHHHHHHHHHHT-EEEEEE--S-GGG-S-HHHHHHHHHHHHH--SEEEE---S---GGGGHHHHHHHHHHHHTTT-EEEEEP-TTSSS-SHHHHHHHHHHH--TTEEEEEEHHHHHHTT--GGGGGGS-GGGEEEEEE-B--SS--S-HHHHHHHB-B-TTSSSS-HHHHHHHHHHHT----EEE---BHHHHTS-HHHHHHHHHHHHHHHHHHHT--------TTT--/--EEE-TTTTTTS-HHHHHHHHHHHT-SEEEEEHHHHHTT---HHHHHHHHHHHT-EEEEEE--S-GGG-S-HHHHHHHHHHHHH--SEEEE---S---GGGGHHHHHHHHHHHHTTT-EEEEEP-TTSSS-SHHHHHHHHHHH--TTEEEEEEHHHHHHTT--GGGGGGS-GGGEEEEEE-B--SS--S-HHHHHHHB-B-TTSSSS-HHHHHHHHHHHT----EEE---BHHHHTS-HHHHHHHHHHHHHHHHHHHT--------TTT--

InterPro domains:
  IPR013022 Xylose isomerase-like, TIM barrel domain [PF01261] (21-244)
  IPR036237 Xylose isomerase-like superfamily [SSF51658] (1-259)
  IPR050312 IolE/XylA/MocC-like [PTHR12110] (4-248)

Solvent-accessible surface area (backbone atoms only — not comparable to full-atom values): 27066 Å² total; per-residue (Å²): 129,44,34,25,37,28,42,54,44,47,62,82,49,54,55,70,55,38,51,51,20,32,31,74,43,55,29,41,21,29,31,37,36,63,46,52,56,49,66,51,66,57,54,69,66,54,50,46,48,54,30,58,75,55,61,35,43,40,45,32,34,47,51,45,55,72,55,68,75,51,91,43,39,59,56,50,40,48,51,48,46,32,66,71,67,19,22,28,26,37,38,34,46,46,58,63,86,58,60,65,78,68,41,18,61,28,49,32,50,50,32,55,60,32,48,78,59,55,29,32,33,17,42,31,38,33,54,82,41,53,35,32,33,71,69,55,39,44,53,30,43,61,69,32,65,44,94,49,45,24,26,31,46,40,44,48,33,38,57,74,47,64,63,49,78,74,63,51,74,80,50,63,35,85,37,39,55,29,35,32,40,21,16,28,58,83,63,85,58,99,45,58,62,56,36,61,60,37,48,33,22,54,30,71,71,40,59,50,63,43,55,60,50,42,34,50,40,36,74,60,57,34,60,27,43,36,25,36,43,32,24,21,55,73,50,60,72,40,58,58,52,55,33,27,33,53,47,39,52,28,40,50,49,45,35,64,74,42,61,38,54,40,49,86,82,67,30,33,56,69,74,104,132,45,34,25,37,28,42,53,43,48,60,84,49,54,52,71,55,38,51,52,20,33,30,74,42,55,30,40,22,28,30,38,37,64,47,53,55,50,67,52,65,58,54,70,66,55,49,48,49,52,30,58,74,54,62,36,43,39,46,33,34,48,52,45,55,71,54,68,76,49,90,43,40,59,56,51,39,47,51,48,45,32,65,70,68,20,22,27,26,37,38,34,45,46,57,61,85,59,61,63,78,68,42,17,63,27,48,32,50,49,33,54,60,32,49,78,58,54,29,31,35,17,42,32,38,31,55,80,40,52,37,30,32,72,67,56,39,45,54,29,42,61,70,34,65,44,95,50,44,25,25,32,47,39,45,48,32,38,58,74,46,64,64,48,78,74,62,52,73,79,50,62,35,84,38,39,56,28,36,33,42,22,16,29,58,82,64,83,58,99,44,59,64,57,36,62,59,37,50,34,24,56,30,71,70,41,59,51,64,42,56,61,49,42,34,51,40,35,75,61,58,34,61,27,42,36,26,37,43,32,24,22,56,74,50,63,72,39,58,59,52,57,34,28,34,53,47,39,51,28,40,51,50,45,36,63,73,43,59,40,54,40,50,88,83,67,30,32,57,69,75,104